Protein AF-0000000080283838 (afdb_homodimer)

Solvent-accessible surface area (backbone atoms only — not comparable to full-atom values): 36872 Å² total; per-residue (Å²): 126,84,56,38,32,30,31,38,27,29,72,63,73,19,48,37,49,53,49,15,35,64,72,37,61,73,55,23,38,71,63,26,30,36,38,89,63,48,71,62,46,47,50,51,18,56,73,72,69,33,51,69,29,64,48,79,87,67,54,71,96,59,53,34,36,34,34,38,37,50,17,56,85,75,75,35,58,25,45,60,53,48,27,56,41,13,52,72,38,28,24,35,45,30,43,58,73,57,45,39,69,52,48,52,51,35,52,50,23,10,58,74,22,69,38,32,58,44,70,44,58,49,52,62,48,23,66,47,34,38,50,43,42,47,22,36,44,45,43,52,76,75,40,69,62,46,33,33,46,37,40,32,20,55,91,48,45,55,38,46,48,48,42,49,16,60,49,50,76,32,49,66,55,61,49,68,44,66,55,56,80,76,89,50,73,90,58,24,55,74,66,63,56,44,36,31,46,33,29,39,30,27,27,23,28,43,41,34,30,30,42,59,35,27,89,90,46,67,84,44,77,51,71,53,61,38,30,40,33,38,32,32,67,28,20,31,44,29,36,72,26,61,68,24,56,29,36,38,28,52,40,67,60,59,56,61,48,98,86,66,38,71,42,74,65,65,90,88,32,69,76,31,66,45,47,48,44,39,74,58,75,87,78,72,50,49,26,44,38,44,38,59,72,42,45,51,10,49,8,42,38,50,51,49,53,53,49,50,49,25,58,75,36,65,85,46,35,61,58,49,44,52,50,48,38,49,36,27,47,51,36,50,54,44,48,63,44,67,50,78,58,44,78,47,84,76,75,83,64,58,82,59,63,65,71,70,34,56,58,83,125,125,81,56,38,33,31,31,38,27,29,71,64,73,19,47,39,51,53,49,15,35,64,72,37,60,73,56,23,37,73,64,25,31,36,38,90,64,47,71,62,46,48,51,50,17,55,75,72,70,32,52,70,29,65,46,78,86,67,54,71,96,59,53,35,36,35,34,37,41,50,16,55,84,72,76,36,59,25,48,59,52,47,26,55,41,14,52,72,36,27,23,35,44,30,43,58,73,56,45,40,69,53,48,52,52,36,51,52,23,11,60,74,22,69,37,32,57,43,70,44,58,49,52,60,46,24,66,46,32,38,51,42,44,48,22,36,43,44,43,53,77,74,37,68,61,46,35,34,45,36,39,31,20,57,91,48,44,54,36,45,47,46,42,47,15,60,47,50,76,32,48,65,54,61,49,68,44,66,54,57,80,76,88,50,72,92,59,26,54,72,64,61,56,45,36,30,45,34,28,38,29,26,26,23,28,44,40,33,29,30,42,59,32,27,89,90,46,65,83,46,75,51,72,53,60,37,32,42,33,37,32,32,66,28,19,31,43,28,35,72,25,62,68,23,56,28,37,36,30,51,41,66,58,60,55,59,49,96,86,67,39,72,42,72,64,67,91,88,32,68,78,30,67,44,46,48,44,41,72,56,76,88,77,71,52,49,25,45,39,44,37,59,69,42,47,51,9,49,8,45,38,50,51,51,53,53,48,50,48,25,59,74,36,64,85,46,35,60,59,48,44,52,49,48,38,49,36,26,46,52,37,52,54,45,46,65,45,69,50,79,58,43,79,48,83,76,75,84,63,56,82,60,63,66,72,70,32,57,58,86,124

Sequence (722 aa):
MTRRKVVVAGTAFGRIYLDAVRSDPESFELAGVLAGGSAYSADCARRYGVPLYTKPDEVPEIDIVCVVVRSGALGGSGSELAQTFLRRGIPVLQEHPVHAEEIAACLRAARAGGTAYSVNTLYPRLRPVRRFLAAAKALRERQEIAFIDTACNSQVAYPLLDVLGRIAGGLRPWAFGAVQAFPFADLATPQPFRQLHAVVGGIPVTLRVQNQVDPDDADNHSFLLHRISLGAEGGVLTLADTHGPVLWNPRLHAGRDETGRLVMAGPGTERLGVTTTVPLGDEEPGTYHDVFADLWPDAVAESLRELCRDIDEPARRAASGQWALGVSTAWRDLTAAIGLPELIHPGVPAEIPWSALSTKEMTRRKVVVAGTAFGRIYLDAVRSDPESFELAGVLAGGSAYSADCARRYGVPLYTKPDEVPEIDIVCVVVRSGALGGSGSELAQTFLRRGIPVLQEHPVHAEEIAACLRAARAGGTAYSVNTLYPRLRPVRRFLAAAKALRERQEIAFIDTACNSQVAYPLLDVLGRIAGGLRPWAFGAVQAFPFADLATPQPFRQLHAVVGGIPVTLRVQNQVDPDDADNHSFLLHRISLGAEGGVLTLADTHGPVLWNPRLHAGRDETGRLVMAGPGTERLGVTTTVPLGDEEPGTYHDVFADLWPDAVAESLRELCRDIDEPARRAASGQWALGVSTAWRDLTAAIGLPELIHPGVPAEIPWSALSTKE

Structure (mmCIF, N/CA/C/O backbone):
data_AF-0000000080283838-model_v1
#
loop_
_entity.id
_entity.type
_entity.pdbx_description
1 polymer 'Thiazolinyl imide reductase'
#
loop_
_atom_site.group_PDB
_atom_site.id
_atom_site.type_symbol
_atom_site.label_atom_id
_atom_site.label_alt_id
_atom_site.label_comp_id
_atom_site.label_asym_id
_atom_site.label_entity_id
_atom_site.label_seq_id
_atom_site.pdbx_PDB_ins_code
_atom_site.Cartn_x
_atom_site.Cartn_y
_atom_site.Cartn_z
_atom_site.occupancy
_atom_site.B_iso_or_equiv
_atom_site.auth_seq_id
_atom_site.auth_comp_id
_atom_site.auth_asym_id
_atom_site.auth_atom_id
_atom_site.pdbx_PDB_model_num
ATOM 1 N N . MET A 1 1 ? -16.203 39.906 -0.749 1 52.28 1 MET A N 1
ATOM 2 C CA . MET A 1 1 ? -15.703 39.438 0.542 1 52.28 1 MET A CA 1
ATOM 3 C C . MET A 1 1 ? -14.367 40.094 0.866 1 52.28 1 MET A C 1
ATOM 5 O O . MET A 1 1 ? -13.516 40.25 -0.011 1 52.28 1 MET A O 1
ATOM 9 N N . THR A 1 2 ? -14.18 41 1.937 1 77.44 2 THR A N 1
ATOM 10 C CA . THR A 1 2 ? -13.016 41.812 2.246 1 77.44 2 THR A CA 1
ATOM 11 C C . THR A 1 2 ? -11.773 40.969 2.461 1 77.44 2 THR A C 1
ATOM 13 O O . THR A 1 2 ? -11.875 39.844 2.979 1 77.44 2 THR A O 1
ATOM 16 N N . ARG A 1 3 ? -10.703 41.281 1.896 1 90.44 3 ARG A N 1
ATOM 17 C CA . ARG A 1 3 ? -9.391 40.656 2.008 1 90.44 3 ARG A CA 1
ATOM 18 C C . ARG A 1 3 ? -8.914 40.656 3.457 1 90.44 3 ARG A C 1
ATOM 20 O O . ARG A 1 3 ? -8.867 41.688 4.113 1 90.44 3 ARG A O 1
ATOM 27 N N . ARG A 1 4 ? -8.703 39.531 4.02 1 97.5 4 ARG A N 1
ATOM 28 C CA . ARG A 1 4 ? -8.312 39.406 5.418 1 97.5 4 ARG A CA 1
ATOM 29 C C . ARG A 1 4 ? -6.809 39.594 5.586 1 97.5 4 ARG A C 1
ATOM 31 O O . ARG A 1 4 ? -6.016 38.969 4.863 1 97.5 4 ARG A O 1
ATOM 38 N N . LYS A 1 5 ? -6.434 40.469 6.508 1 98.19 5 LYS A N 1
ATOM 39 C CA . LYS A 1 5 ? -5.027 40.688 6.824 1 98.19 5 LYS A CA 1
ATOM 40 C C . LYS A 1 5 ? -4.465 39.562 7.688 1 98.19 5 LYS A C 1
ATOM 42 O O . LYS A 1 5 ? -5.016 39.25 8.75 1 98.19 5 LYS A O 1
ATOM 47 N N . VAL A 1 6 ? -3.359 38.969 7.223 1 98.75 6 VAL A N 1
ATOM 48 C CA . VAL A 1 6 ? -2.801 37.812 7.887 1 98.75 6 VAL A CA 1
ATOM 49 C C . VAL A 1 6 ? -1.354 38.094 8.297 1 98.75 6 VAL A C 1
ATOM 51 O O . VAL A 1 6 ? -0.568 38.594 7.5 1 98.75 6 VAL A O 1
ATOM 54 N N . VAL A 1 7 ? -1.008 37.781 9.492 1 98.75 7 VAL A N 1
ATOM 55 C CA . VAL A 1 7 ? 0.375 37.75 9.953 1 98.75 7 VAL A CA 1
ATOM 56 C C . VAL A 1 7 ? 0.803 36.312 10.18 1 98.75 7 VAL A C 1
ATOM 58 O O . VAL A 1 7 ? 0.036 35.5 10.719 1 98.75 7 VAL A O 1
ATOM 61 N N . VAL A 1 8 ? 1.944 35.938 9.734 1 98.75 8 VAL A N 1
ATOM 62 C CA . VAL A 1 8 ? 2.48 34.594 9.914 1 98.75 8 VAL A CA 1
ATOM 63 C C . VAL A 1 8 ? 3.623 34.625 10.922 1 98.75 8 VAL A C 1
ATOM 65 O O . VAL A 1 8 ? 4.609 35.344 10.734 1 98.75 8 VAL A O 1
ATOM 68 N N . ALA A 1 9 ? 3.4 33.875 12 1 98.31 9 ALA A N 1
ATOM 69 C CA . ALA A 1 9 ? 4.449 33.75 13.008 1 98.31 9 ALA A CA 1
ATOM 70 C C . ALA A 1 9 ? 5.312 32.531 12.75 1 98.31 9 ALA A C 1
ATOM 72 O O . ALA A 1 9 ? 4.832 31.391 12.836 1 98.31 9 ALA 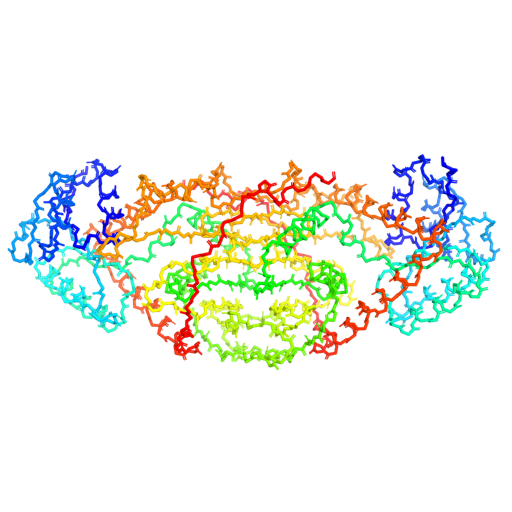A O 1
ATOM 73 N N . GLY A 1 10 ? 6.543 32.719 12.547 1 95.88 10 GLY A N 1
ATOM 74 C CA . GLY A 1 10 ? 7.473 31.641 12.227 1 95.88 10 GLY A CA 1
ATOM 75 C C . GLY A 1 10 ? 7.945 31.672 10.789 1 95.88 10 GLY A C 1
ATOM 76 O O . GLY A 1 10 ? 7.176 31.984 9.883 1 95.88 10 GLY A O 1
ATOM 77 N N . THR A 1 11 ? 9.297 31.328 10.539 1 93.94 11 THR A N 1
ATOM 78 C CA . THR A 1 11 ? 9.852 31.469 9.203 1 93.94 11 THR A CA 1
ATOM 79 C C . THR A 1 11 ? 10.469 30.156 8.727 1 93.94 11 THR A C 1
ATOM 81 O O . THR A 1 11 ? 11.125 30.109 7.688 1 93.94 11 THR A O 1
ATOM 84 N N . ALA A 1 12 ? 10.352 29.062 9.547 1 92.38 12 ALA A N 1
ATOM 85 C CA . ALA A 1 12 ? 10.758 27.75 9.023 1 92.38 12 ALA A CA 1
ATOM 86 C C . ALA A 1 12 ? 9.672 27.156 8.133 1 92.38 12 ALA A C 1
ATOM 88 O O . ALA A 1 12 ? 9.602 27.469 6.941 1 92.38 12 ALA A O 1
ATOM 89 N N . PHE A 1 13 ? 8.766 26.406 8.766 1 93.44 13 PHE A N 1
ATOM 90 C CA . PHE A 1 13 ? 7.613 25.938 8.008 1 93.44 13 PHE A CA 1
ATOM 91 C C . PHE A 1 13 ? 6.672 27.094 7.672 1 93.44 13 PHE A C 1
ATOM 93 O O . PHE A 1 13 ? 5.828 26.969 6.781 1 93.44 13 PHE A O 1
ATOM 100 N N . GLY A 1 14 ? 6.82 28.203 8.344 1 96.88 14 GLY A N 1
ATOM 101 C CA . GLY A 1 14 ? 6.027 29.406 8.109 1 96.88 14 GLY A CA 1
ATOM 102 C C . GLY A 1 14 ? 6.117 29.906 6.684 1 96.88 14 GLY A C 1
ATOM 103 O O . GLY A 1 14 ? 5.203 30.578 6.199 1 96.88 14 GLY A O 1
ATOM 104 N N . ARG A 1 15 ? 7.176 29.594 5.992 1 96.06 15 ARG A N 1
ATOM 105 C CA . ARG A 1 15 ? 7.344 30.031 4.609 1 96.06 15 ARG A CA 1
ATOM 106 C C . ARG A 1 15 ? 6.25 29.438 3.717 1 96.06 15 ARG A C 1
ATOM 108 O O . ARG A 1 15 ? 5.828 30.078 2.746 1 96.06 15 ARG A O 1
ATOM 115 N N . ILE A 1 16 ? 5.801 28.219 4.055 1 97.75 16 ILE A N 1
ATOM 116 C CA . ILE A 1 16 ? 4.691 27.609 3.322 1 97.75 16 ILE A CA 1
ATOM 117 C C . ILE A 1 16 ? 3.422 28.422 3.533 1 97.75 16 ILE A C 1
ATOM 119 O O . ILE A 1 16 ? 2.637 28.625 2.602 1 97.75 16 ILE A O 1
ATOM 123 N N . TYR A 1 17 ? 3.268 28.938 4.715 1 98.62 17 TYR A N 1
ATOM 124 C CA . TYR A 1 17 ? 2.117 29.766 5.039 1 98.62 17 TYR A CA 1
ATOM 125 C C . TYR A 1 17 ? 2.213 31.125 4.348 1 98.62 17 TYR A C 1
ATOM 127 O O . TYR A 1 17 ? 1.21 31.656 3.865 1 98.62 17 TYR A O 1
ATOM 135 N N . LEU A 1 18 ? 3.408 31.703 4.352 1 98.25 18 LEU A N 1
ATOM 136 C CA . LEU A 1 18 ? 3.609 32.938 3.637 1 98.25 18 LEU A CA 1
ATOM 137 C C . LEU A 1 18 ? 3.232 32.812 2.166 1 98.25 18 LEU A C 1
ATOM 139 O O . LEU A 1 18 ? 2.51 33.625 1.618 1 98.25 18 LEU A O 1
ATOM 143 N N . ASP A 1 19 ? 3.674 31.703 1.568 1 98 19 ASP A N 1
ATOM 144 C CA . ASP A 1 19 ? 3.359 31.422 0.171 1 98 19 ASP A CA 1
ATOM 145 C C . ASP A 1 19 ? 1.86 31.219 -0.024 1 98 19 ASP A C 1
ATOM 147 O O . ASP A 1 19 ? 1.297 31.625 -1.041 1 98 19 ASP A O 1
ATOM 151 N N . ALA A 1 20 ? 1.239 30.562 0.943 1 98.56 20 ALA A N 1
ATOM 152 C CA . ALA A 1 20 ? -0.2 30.312 0.881 1 98.56 20 ALA A CA 1
ATOM 153 C C . ALA A 1 20 ? -0.977 31.625 0.834 1 98.56 20 ALA A C 1
ATOM 155 O O . ALA A 1 20 ? -1.858 31.812 -0.01 1 98.56 20 ALA A O 1
ATOM 156 N N . VAL A 1 21 ? -0.665 32.594 1.688 1 98.25 21 VAL A N 1
ATOM 157 C CA . VAL A 1 21 ? -1.35 33.875 1.758 1 98.25 21 VAL A CA 1
ATOM 158 C C . VAL A 1 21 ? -1.134 34.625 0.458 1 98.25 21 VAL A C 1
ATOM 160 O O . VAL A 1 21 ? -2.08 35.188 -0.104 1 98.25 21 VAL A O 1
ATOM 163 N N . ARG A 1 22 ? 0.041 34.562 -0.041 1 96.75 22 ARG A N 1
ATOM 164 C CA . ARG A 1 22 ? 0.387 35.312 -1.249 1 96.75 22 ARG A CA 1
ATOM 165 C C . ARG A 1 22 ? -0.291 34.719 -2.475 1 96.75 22 ARG A C 1
ATOM 167 O O . ARG A 1 22 ? -0.602 35.406 -3.432 1 96.75 22 ARG A O 1
ATOM 174 N N . SER A 1 23 ? -0.53 33.469 -2.426 1 95.19 23 SER A N 1
ATOM 175 C CA . SER A 1 23 ? -1.069 32.75 -3.588 1 95.19 23 SER A CA 1
ATOM 176 C C . SER A 1 23 ? -2.553 33.062 -3.773 1 95.19 23 SER A C 1
ATOM 178 O O . SER A 1 23 ? -3.121 32.781 -4.828 1 95.19 23 SER A O 1
ATOM 180 N N . ASP A 1 24 ? -3.186 33.656 -2.816 1 94.69 24 ASP A N 1
ATOM 181 C CA . ASP A 1 24 ? -4.605 33.969 -2.889 1 94.69 24 ASP A CA 1
ATOM 182 C C . ASP A 1 24 ? -4.855 35.438 -2.51 1 94.69 24 ASP A C 1
ATOM 184 O O . ASP A 1 24 ? -5.539 35.719 -1.522 1 94.69 24 ASP A O 1
ATOM 188 N N . PRO A 1 25 ? -4.457 36.375 -3.314 1 93.75 25 PRO A N 1
ATOM 189 C CA . PRO A 1 25 ? -4.52 37.781 -2.961 1 93.75 25 PRO A CA 1
ATOM 190 C C . PRO A 1 25 ? -5.949 38.312 -2.906 1 93.75 25 PRO A C 1
ATOM 192 O O . PRO A 1 25 ? -6.191 39.406 -2.357 1 93.75 25 PRO A O 1
ATOM 195 N N . GLU A 1 26 ? -6.82 37.562 -3.539 1 94.56 26 GLU A N 1
ATOM 196 C CA . GLU A 1 26 ? -8.211 38 -3.5 1 94.56 26 GLU A CA 1
ATOM 197 C C . GLU A 1 26 ? -8.828 37.781 -2.121 1 94.56 26 GLU A C 1
ATOM 199 O O . GLU A 1 26 ? -9.719 38.5 -1.701 1 94.56 26 GLU A O 1
ATOM 204 N N . SER A 1 27 ? -8.234 36.812 -1.378 1 96.06 27 SER A N 1
ATOM 205 C CA . SER A 1 27 ? -8.836 36.438 -0.103 1 96.06 27 SER A CA 1
ATOM 206 C C . SER A 1 27 ? -8 36.938 1.071 1 96.06 27 SER A C 1
ATOM 208 O O . SER A 1 27 ? -8.539 37.188 2.154 1 96.06 27 SER A O 1
ATOM 210 N N . PHE A 1 28 ? -6.676 37.062 0.779 1 98 28 PHE A N 1
ATOM 211 C CA . PHE A 1 28 ? -5.793 37.344 1.908 1 98 28 PHE A CA 1
ATOM 212 C C . PHE A 1 28 ? -4.773 38.406 1.552 1 98 28 PHE A C 1
ATOM 214 O O . PHE A 1 28 ? -4.355 38.531 0.397 1 98 28 PHE A O 1
ATOM 221 N N . GLU A 1 29 ? -4.414 39.219 2.533 1 97.5 29 GLU A N 1
ATOM 222 C CA . GLU A 1 29 ? -3.312 40.156 2.475 1 97.5 29 GLU A CA 1
ATOM 223 C C . GLU A 1 29 ? -2.25 39.844 3.525 1 97.5 29 GLU A C 1
ATOM 225 O O . GLU A 1 29 ? -2.559 39.75 4.715 1 97.5 29 GLU A O 1
ATOM 230 N N . LEU A 1 30 ? -1.034 39.625 3.062 1 98 30 LEU A N 1
ATOM 231 C CA . LEU A 1 30 ? 0.053 39.406 4.008 1 98 30 LEU A CA 1
ATOM 232 C C . LEU A 1 30 ? 0.443 40.688 4.711 1 98 30 LEU A C 1
ATOM 234 O O . LEU A 1 30 ? 0.976 41.625 4.078 1 98 30 LEU A O 1
ATOM 238 N N . ALA A 1 31 ? 0.238 40.719 6.016 1 98 31 ALA A N 1
ATOM 239 C CA . ALA A 1 31 ? 0.398 41.969 6.762 1 98 31 ALA A CA 1
ATOM 240 C C . ALA A 1 31 ? 1.727 42 7.512 1 98 31 ALA A C 1
ATOM 242 O O . ALA A 1 31 ? 2.141 43.031 8.016 1 98 31 ALA A O 1
ATOM 243 N N . GLY A 1 32 ? 2.373 40.875 7.578 1 98.38 32 GLY A N 1
ATOM 244 C CA . GLY A 1 32 ? 3.67 40.875 8.234 1 98.38 32 GLY A CA 1
ATOM 245 C C . GLY A 1 32 ? 4.133 39.5 8.633 1 98.38 32 GLY A C 1
ATOM 246 O O . GLY A 1 32 ? 3.422 38.5 8.414 1 98.38 32 GLY A O 1
ATOM 247 N N . VAL A 1 33 ? 5.359 39.438 9.109 1 98.44 33 VAL A N 1
ATOM 248 C CA . VAL A 1 33 ? 5.984 38.25 9.688 1 98.44 33 VAL A CA 1
ATOM 249 C C . VAL A 1 33 ? 6.312 38.5 11.156 1 98.44 33 VAL A C 1
ATOM 251 O O . VAL A 1 33 ? 6.797 39.562 11.516 1 98.44 33 VAL A O 1
ATOM 254 N N . LEU A 1 34 ? 5.879 37.625 11.977 1 98.38 34 LEU A N 1
ATOM 255 C CA . LEU A 1 34 ? 6.277 37.656 13.375 1 98.38 34 LEU A CA 1
ATOM 256 C C . LEU A 1 34 ? 7.328 36.594 13.664 1 98.38 34 LEU A C 1
ATOM 258 O O . LEU A 1 34 ? 7.066 35.375 13.508 1 98.38 34 LEU A O 1
ATOM 262 N N . ALA A 1 35 ? 8.531 36.969 14.062 1 96.06 35 ALA A N 1
ATOM 263 C CA . ALA A 1 35 ? 9.641 36.062 14.344 1 96.06 35 ALA A CA 1
ATOM 264 C C . ALA A 1 35 ? 10.633 36.719 15.32 1 96.06 35 ALA A C 1
ATOM 266 O O . ALA A 1 35 ? 10.461 37.875 15.719 1 96.06 35 ALA A O 1
ATOM 267 N N . GLY A 1 36 ? 11.609 36 15.766 1 91.25 36 GLY A N 1
ATOM 268 C CA . GLY A 1 36 ? 12.523 36.375 16.828 1 91.25 36 GLY A CA 1
ATOM 269 C C . GLY A 1 36 ? 13.492 37.469 16.391 1 91.25 36 GLY A C 1
ATOM 270 O O . GLY A 1 36 ? 14.266 37.969 17.203 1 91.25 36 GLY A O 1
ATOM 271 N N . GLY A 1 37 ? 13.617 37.812 15.086 1 89.25 37 GLY A N 1
ATOM 272 C CA . GLY A 1 37 ? 14.43 38.906 14.641 1 89.25 37 GLY A CA 1
ATOM 273 C C . GLY A 1 37 ? 15.781 38.5 14.086 1 89.25 37 GLY A C 1
ATOM 274 O O . GLY A 1 37 ? 16.688 39.312 13.938 1 89.25 37 GLY A O 1
ATOM 275 N N . SER A 1 38 ? 15.992 37.281 13.82 1 92 38 SER A N 1
ATOM 276 C CA . SER A 1 38 ? 17.234 36.812 13.203 1 92 38 SER A CA 1
ATOM 277 C C . SER A 1 38 ? 17.438 37.438 11.836 1 92 38 SER A C 1
ATOM 279 O O . SER A 1 38 ? 16.516 38.031 11.258 1 92 38 SER A O 1
ATOM 281 N N . ALA A 1 39 ? 18.688 37.406 11.398 1 94 39 ALA A N 1
ATOM 282 C CA . ALA A 1 39 ? 18.969 37.906 10.055 1 94 39 ALA A CA 1
ATOM 283 C C . ALA A 1 39 ? 18.125 37.188 9.016 1 94 39 ALA A C 1
ATOM 285 O O . ALA A 1 39 ? 17.672 37.781 8.039 1 94 39 ALA A O 1
ATOM 286 N N . TYR A 1 40 ? 17.906 36 9.281 1 92.25 40 TYR A N 1
ATOM 287 C CA . TYR A 1 40 ? 17.094 35.219 8.367 1 92.25 40 TYR A CA 1
ATOM 288 C C . TYR A 1 40 ? 15.664 35.719 8.32 1 92.25 40 TYR A C 1
ATOM 290 O O . TYR A 1 40 ? 15.094 35.906 7.238 1 92.25 40 TYR A O 1
ATOM 298 N N . SER A 1 41 ? 15.094 35.906 9.469 1 94.5 41 SER A N 1
ATOM 299 C CA . SER A 1 41 ? 13.711 36.375 9.523 1 94.5 41 SER A CA 1
ATOM 300 C C . SER A 1 41 ? 13.562 37.75 8.883 1 94.5 41 SER A C 1
ATOM 302 O O . SER A 1 41 ? 12.555 38.031 8.227 1 94.5 41 SER A O 1
ATOM 304 N N . ALA A 1 42 ? 14.586 38.562 9.125 1 96.31 42 ALA A N 1
ATOM 305 C CA . ALA A 1 42 ? 14.578 39.875 8.508 1 96.31 42 ALA A CA 1
ATOM 306 C C . ALA A 1 42 ? 14.625 39.781 6.984 1 96.31 42 ALA A C 1
ATOM 308 O O . ALA A 1 42 ? 13.891 40.469 6.281 1 96.31 42 ALA A O 1
ATOM 309 N N . ASP A 1 43 ? 15.508 38.938 6.535 1 95.44 43 ASP A N 1
ATOM 310 C CA . ASP A 1 43 ? 15.625 38.719 5.098 1 95.44 43 ASP A CA 1
ATOM 311 C C . ASP A 1 43 ? 14.336 38.125 4.523 1 95.44 43 ASP A C 1
ATOM 313 O O . ASP A 1 43 ? 13.906 38.5 3.432 1 95.44 43 ASP A O 1
ATOM 317 N N . CYS A 1 44 ? 13.75 37.219 5.266 1 94.69 44 CYS A N 1
ATOM 318 C CA . CYS A 1 44 ? 12.484 36.625 4.852 1 94.69 44 CYS A CA 1
ATOM 319 C C . CYS A 1 44 ? 11.398 37.688 4.711 1 94.69 44 CYS A C 1
ATOM 321 O O . CYS A 1 44 ? 10.734 37.75 3.672 1 94.69 44 CYS A O 1
ATOM 323 N N . ALA A 1 45 ? 11.227 38.531 5.664 1 97.56 45 ALA A N 1
ATOM 324 C CA . ALA A 1 45 ? 10.219 39.562 5.633 1 97.56 45 ALA A CA 1
ATOM 325 C C . ALA A 1 45 ? 10.461 40.531 4.465 1 97.56 45 ALA A C 1
ATOM 327 O O . ALA A 1 45 ? 9.516 40.938 3.789 1 97.56 45 ALA A O 1
ATOM 328 N N . ARG A 1 46 ? 11.727 40.844 4.254 1 97.31 46 ARG A N 1
ATOM 329 C CA . ARG A 1 46 ? 12.094 41.719 3.148 1 97.31 46 ARG A CA 1
ATOM 330 C C . ARG A 1 46 ? 11.711 41.094 1.808 1 97.31 46 ARG A C 1
ATOM 332 O O . ARG A 1 46 ? 11.172 41.781 0.932 1 97.31 46 ARG A O 1
ATOM 339 N N . ARG A 1 47 ? 11.977 39.875 1.653 1 95.44 47 ARG A N 1
ATOM 340 C CA . ARG A 1 47 ? 11.68 39.156 0.415 1 95.44 47 ARG A CA 1
ATOM 341 C C . ARG A 1 47 ? 10.18 39.156 0.127 1 95.44 47 ARG A C 1
ATOM 343 O O . ARG A 1 47 ? 9.766 39.219 -1.032 1 95.44 47 ARG A O 1
ATOM 350 N N . TYR A 1 48 ? 9.406 39.094 1.162 1 96.69 48 TYR A N 1
ATOM 351 C CA . TYR A 1 48 ? 7.957 39.062 0.978 1 96.69 48 TYR A CA 1
ATOM 352 C C . TYR A 1 48 ? 7.387 40.469 0.952 1 96.69 48 TYR A C 1
ATOM 354 O O . TYR A 1 48 ? 6.195 40.656 0.697 1 96.69 48 TYR A O 1
ATOM 362 N N . GLY A 1 49 ? 8.227 41.469 1.271 1 97.19 49 GLY A N 1
ATOM 363 C CA . GLY A 1 49 ? 7.828 42.875 1.196 1 97.19 49 GLY A CA 1
ATOM 364 C C . GLY A 1 49 ? 6.902 43.281 2.322 1 97.19 49 GLY A C 1
ATOM 365 O O . GLY A 1 49 ? 5.977 44.062 2.113 1 97.19 49 GLY A O 1
ATOM 366 N N . VAL A 1 50 ? 7.078 42.719 3.484 1 98 50 VAL A N 1
ATOM 367 C CA . VAL A 1 50 ? 6.191 43.031 4.602 1 98 50 VAL A CA 1
ATOM 368 C C . VAL A 1 50 ? 7.016 43.344 5.848 1 98 50 VAL A C 1
ATOM 370 O O . VAL A 1 50 ? 8.203 43.031 5.91 1 98 50 VAL A O 1
ATOM 373 N N . PRO A 1 51 ? 6.406 44 6.891 1 98.12 51 PRO A N 1
ATOM 374 C CA . PRO A 1 51 ? 7.137 44.281 8.125 1 98.12 51 PRO A CA 1
ATOM 375 C C . PRO A 1 51 ? 7.473 43.031 8.914 1 98.12 51 PRO A C 1
ATOM 377 O O . PRO A 1 51 ? 6.734 42.031 8.852 1 98.12 51 PRO A O 1
ATOM 380 N N . LEU A 1 52 ? 8.633 43.062 9.578 1 98.44 52 LEU A N 1
ATOM 381 C CA . LEU A 1 52 ? 8.992 42.062 10.578 1 98.44 52 LEU A CA 1
ATOM 382 C C . LEU A 1 52 ? 8.641 42.562 11.984 1 98.44 52 LEU A C 1
ATOM 384 O O . LEU A 1 52 ? 9.086 43.625 12.406 1 98.44 52 LEU A O 1
ATOM 388 N N . TYR A 1 53 ? 7.766 41.844 12.648 1 98.44 53 TYR A N 1
ATOM 389 C CA . TYR A 1 53 ? 7.5 42.062 14.07 1 98.44 53 TYR A CA 1
ATOM 390 C C . TYR A 1 53 ? 8.305 41.094 14.922 1 98.44 53 TYR A C 1
ATOM 392 O O . TYR A 1 53 ? 8.477 39.938 14.555 1 98.44 53 TYR A O 1
ATOM 400 N N . THR A 1 54 ? 8.75 41.469 16.125 1 97.5 54 THR A N 1
ATOM 401 C CA . THR A 1 54 ? 9.578 40.594 16.938 1 97.5 54 THR A CA 1
ATOM 402 C C . THR A 1 54 ? 8.875 40.281 18.266 1 97.5 54 THR A C 1
ATOM 404 O O . THR A 1 54 ? 9.305 39.406 19 1 97.5 54 THR A O 1
ATOM 407 N N . LYS A 1 55 ? 7.805 41.031 18.516 1 97.06 55 LYS A N 1
ATOM 408 C CA . LYS A 1 55 ? 6.961 40.781 19.688 1 97.06 55 LYS A CA 1
ATOM 409 C C . LYS A 1 55 ? 5.48 40.844 19.312 1 97.06 55 LYS A C 1
ATOM 411 O O . LYS A 1 55 ? 5.094 41.625 18.422 1 97.06 55 LYS A O 1
ATOM 416 N N . PRO A 1 56 ? 4.699 40.062 20.047 1 96.69 56 PRO A N 1
ATOM 417 C CA . PRO A 1 56 ? 3.27 40.062 19.734 1 96.69 56 PRO A CA 1
ATOM 418 C C . PRO A 1 56 ? 2.627 41.438 19.844 1 96.69 56 PRO A C 1
ATOM 420 O O . PRO A 1 56 ? 1.714 41.75 19.078 1 96.69 56 PRO A O 1
ATOM 423 N N . ASP A 1 57 ? 3.078 42.25 20.719 1 95.88 57 ASP A N 1
ATOM 424 C CA . ASP A 1 57 ? 2.467 43.531 20.953 1 95.88 57 ASP A CA 1
ATOM 425 C C . ASP A 1 57 ? 2.729 44.5 19.797 1 95.88 57 ASP A C 1
ATOM 427 O O . ASP A 1 57 ? 2.055 45.531 19.672 1 95.88 57 ASP A O 1
ATOM 431 N N . GLU A 1 58 ? 3.756 44.188 18.984 1 97 58 GLU A N 1
ATOM 432 C CA . GLU A 1 58 ? 4.086 45.031 17.828 1 97 58 GLU A CA 1
ATOM 433 C C . GLU A 1 58 ? 3.109 44.781 16.672 1 97 58 GLU A C 1
ATOM 435 O O . GLU A 1 58 ? 3.043 45.562 15.734 1 97 58 GLU A O 1
ATOM 440 N N . VAL A 1 59 ? 2.42 43.656 16.688 1 97.56 59 VAL A N 1
ATOM 441 C CA . VAL A 1 59 ? 1.512 43.281 15.609 1 97.56 59 VAL A CA 1
ATOM 442 C C . VAL A 1 59 ? 0.288 44.188 15.625 1 97.56 59 VAL A C 1
ATOM 444 O O . VAL A 1 59 ? -0.41 44.281 16.641 1 97.56 59 VAL A O 1
ATOM 447 N N . PRO A 1 60 ? 0.06 44.938 14.578 1 93.88 60 PRO A N 1
ATOM 448 C CA . PRO A 1 60 ? -1.102 45.844 14.531 1 93.88 60 PRO A CA 1
ATOM 449 C C . PRO A 1 60 ? -2.426 45.062 14.5 1 93.88 60 PRO A C 1
ATOM 451 O O . PRO A 1 60 ? -2.457 43.875 14.766 1 93.88 60 PRO A O 1
ATOM 454 N N . GLU A 1 61 ? -3.5 45.875 14.305 1 92.88 61 GLU A N 1
ATOM 455 C CA . GLU A 1 61 ? -4.793 45.219 14.125 1 92.88 61 GLU A CA 1
ATOM 456 C C . GLU A 1 61 ? -4.812 44.375 12.859 1 92.88 61 GLU A C 1
ATOM 458 O O . GLU A 1 61 ? -4.52 44.844 11.766 1 92.88 61 GLU A O 1
ATOM 463 N N . ILE A 1 62 ? -5.066 43.094 13 1 96.81 62 ILE A N 1
ATOM 464 C CA . ILE A 1 62 ? -5.078 42.156 11.891 1 96.81 62 ILE A CA 1
ATOM 465 C C . ILE A 1 62 ? -6.277 41.219 12.023 1 96.81 62 ILE A C 1
ATOM 467 O O . ILE A 1 62 ? -6.973 41.219 13.039 1 96.81 62 ILE A O 1
ATOM 471 N N . ASP A 1 63 ? -6.523 40.469 10.969 1 98.06 63 ASP A N 1
ATOM 472 C CA . ASP A 1 63 ? -7.711 39.625 10.945 1 98.06 63 ASP A CA 1
ATOM 473 C C . ASP A 1 63 ? -7.375 38.188 11.383 1 98.06 63 ASP A C 1
ATOM 475 O O . ASP A 1 63 ? -8.227 37.5 11.938 1 98.06 63 ASP A O 1
ATOM 479 N N . ILE A 1 64 ? -6.188 37.719 11.055 1 98.75 64 ILE A N 1
ATOM 480 C CA . ILE A 1 64 ? -5.793 36.344 11.336 1 98.75 64 ILE A CA 1
ATOM 481 C C . ILE A 1 64 ? -4.301 36.281 11.664 1 98.75 64 ILE A C 1
ATOM 483 O O . ILE A 1 64 ? -3.498 36.969 11.031 1 98.75 64 ILE A O 1
ATOM 487 N N . VAL A 1 65 ? -3.932 35.5 12.617 1 98.81 65 VAL A N 1
ATOM 488 C CA . VAL A 1 65 ? -2.529 35.156 12.836 1 98.81 65 VAL A CA 1
ATOM 489 C C . VAL A 1 65 ? -2.32 33.656 12.648 1 98.81 65 VAL A C 1
ATOM 491 O O . VAL A 1 65 ? -3.051 32.844 13.219 1 98.81 65 VAL A O 1
ATOM 494 N N . CYS A 1 66 ? -1.396 33.281 11.789 1 98.81 66 CYS A N 1
ATOM 495 C CA . CYS A 1 66 ? -0.923 31.922 11.695 1 98.81 66 CYS A CA 1
ATOM 496 C C . CYS A 1 66 ? 0.276 31.688 12.617 1 98.81 66 CYS A C 1
ATOM 498 O O . CYS A 1 66 ? 1.306 32.344 12.469 1 98.81 66 CYS A O 1
ATOM 500 N N . VAL A 1 67 ? 0.081 30.766 13.539 1 98.69 67 VAL A N 1
ATOM 501 C CA . VAL A 1 67 ? 1.17 30.453 14.453 1 98.69 67 VAL A CA 1
ATOM 502 C C . VAL A 1 67 ? 1.861 29.156 14.008 1 98.69 67 VAL A C 1
ATOM 504 O O . VAL A 1 67 ? 1.36 28.062 14.258 1 98.69 67 VAL A O 1
ATOM 507 N N . VAL A 1 68 ? 3.012 29.312 13.398 1 97.88 68 VAL A N 1
ATOM 508 C CA . VAL A 1 68 ? 3.783 28.203 12.836 1 97.88 68 VAL A CA 1
ATOM 509 C C . VAL A 1 68 ? 5.121 28.094 13.562 1 97.88 68 VAL A C 1
ATOM 511 O O . VAL A 1 68 ? 6.18 28.109 12.93 1 97.88 68 VAL A O 1
ATOM 514 N N . VAL A 1 69 ? 4.984 28.094 14.82 1 94.31 69 VAL A N 1
ATOM 515 C CA . VAL A 1 69 ? 6.066 27.906 15.773 1 94.31 69 VAL A CA 1
ATOM 516 C C . VAL A 1 69 ? 5.754 26.703 16.672 1 94.31 69 VAL A C 1
ATOM 518 O O . VAL A 1 69 ? 4.582 26.391 16.906 1 94.31 69 VAL A O 1
ATOM 521 N N . ARG A 1 70 ? 6.805 26.125 17.109 1 88.5 70 ARG A N 1
ATOM 522 C CA . ARG A 1 70 ? 6.648 24.906 17.922 1 88.5 70 ARG A CA 1
ATOM 523 C C . ARG A 1 70 ? 5.82 25.188 19.172 1 88.5 70 ARG A C 1
ATOM 525 O O . ARG A 1 70 ? 5.996 26.234 19.812 1 88.5 70 ARG A O 1
ATOM 532 N N . SER A 1 71 ? 5.004 24.266 19.328 1 87.31 71 SER A N 1
ATOM 533 C CA . SER A 1 71 ? 4.191 24.359 20.547 1 87.31 71 SER A CA 1
ATOM 534 C C . SER A 1 71 ? 4.992 23.984 21.781 1 87.31 71 SER A C 1
ATOM 536 O O . SER A 1 71 ? 6.156 23.594 21.672 1 87.31 71 SER A O 1
ATOM 538 N N . GLY A 1 72 ? 4.332 24.172 22.922 1 80.06 72 GLY A N 1
ATOM 539 C CA . GLY A 1 72 ? 4.969 23.781 24.172 1 80.06 72 GLY A CA 1
ATOM 540 C C . GLY A 1 72 ? 5.332 22.312 24.219 1 80.06 72 GLY A C 1
ATOM 541 O O . GLY A 1 72 ? 6.395 21.938 24.734 1 80.06 72 GLY A O 1
ATOM 542 N N . ALA A 1 73 ? 4.559 21.453 23.625 1 74.19 73 ALA A N 1
ATOM 543 C CA . ALA A 1 73 ? 4.77 20.016 23.562 1 74.19 73 ALA A CA 1
ATOM 544 C C . ALA A 1 73 ? 6.105 19.688 22.906 1 74.19 73 ALA A C 1
ATOM 546 O O . ALA A 1 73 ? 6.711 18.656 23.203 1 74.19 73 ALA A O 1
ATOM 547 N N . LEU A 1 74 ? 6.562 20.516 22.109 1 76.38 74 LEU A N 1
ATOM 548 C CA . LEU A 1 74 ? 7.789 20.297 21.359 1 76.38 74 LEU A CA 1
ATOM 549 C C . LEU A 1 74 ? 8.891 21.25 21.812 1 76.38 74 LEU A C 1
ATOM 551 O O . LEU A 1 74 ? 9.875 21.469 21.109 1 76.38 74 LEU A O 1
ATOM 555 N N . GLY A 1 75 ? 8.594 21.984 22.938 1 82.31 75 GLY A N 1
ATOM 556 C CA . GLY A 1 75 ? 9.625 22.828 23.516 1 82.31 75 GLY A CA 1
ATOM 557 C C . GLY A 1 75 ? 9.586 24.266 23 1 82.31 75 GLY A C 1
ATOM 558 O O . GLY A 1 75 ? 10.586 24.984 23.078 1 82.31 75 GLY A O 1
ATOM 559 N N . GLY A 1 76 ? 8.445 24.656 22.5 1 90.31 76 GLY A N 1
ATOM 560 C CA . GLY A 1 76 ? 8.344 26 21.969 1 90.31 76 GLY A CA 1
ATOM 561 C C . GLY A 1 76 ? 7.324 26.859 22.703 1 90.31 76 GLY A C 1
ATOM 562 O O . GLY A 1 76 ? 6.902 26.531 23.812 1 90.31 76 GLY A O 1
ATOM 563 N N . SER A 1 77 ? 7.082 28 22.125 1 92.5 77 SER A N 1
ATOM 564 C CA . SER A 1 77 ? 6.188 28.969 22.75 1 92.5 77 SER A CA 1
ATOM 565 C C . SER A 1 77 ? 4.953 29.219 21.891 1 92.5 77 SER A C 1
ATOM 567 O O . SER A 1 77 ? 4.27 30.219 22.047 1 92.5 77 SER A O 1
ATOM 569 N N . GLY A 1 78 ? 4.727 28.312 21 1 96.19 78 GLY A N 1
ATOM 570 C CA . GLY A 1 78 ? 3.682 28.531 20 1 96.19 78 GLY A CA 1
ATOM 571 C C . GLY A 1 78 ? 2.299 28.656 20.609 1 96.19 78 GLY A C 1
ATOM 572 O O . GLY A 1 78 ? 1.511 29.516 20.219 1 96.19 78 GLY A O 1
ATOM 573 N N . SER A 1 79 ? 1.998 27.844 21.578 1 97.25 79 SER A N 1
ATOM 574 C CA . SER A 1 79 ? 0.669 27.859 22.172 1 97.25 79 SER A CA 1
ATOM 575 C C . SER A 1 79 ? 0.453 29.109 23.016 1 97.25 79 SER A C 1
ATOM 577 O O . SER A 1 79 ? -0.646 29.672 23.047 1 97.25 79 SER A O 1
ATOM 579 N N . GLU A 1 80 ? 1.458 29.531 23.703 1 96.94 80 GLU A N 1
ATOM 580 C CA . GLU A 1 80 ? 1.361 30.781 24.453 1 96.94 80 GLU A CA 1
ATOM 581 C C . GLU A 1 80 ? 1.137 31.969 23.516 1 96.94 80 GLU A C 1
ATOM 583 O O . GLU A 1 80 ? 0.331 32.844 23.812 1 96.94 80 GLU A O 1
ATOM 588 N N . LEU A 1 81 ? 1.886 31.922 22.484 1 97.81 81 LEU A N 1
ATOM 589 C CA . LEU A 1 81 ? 1.737 32.969 21.469 1 97.81 81 LEU A CA 1
ATOM 590 C C . LEU A 1 81 ? 0.32 32.969 20.906 1 97.81 81 LEU A C 1
ATOM 592 O O . LEU A 1 81 ? -0.288 34.031 20.766 1 97.81 81 LEU A O 1
ATOM 596 N N . ALA A 1 82 ? -0.201 31.797 20.578 1 98.56 82 ALA A N 1
ATOM 597 C CA . ALA A 1 82 ? -1.568 31.672 20.094 1 98.56 82 ALA A CA 1
ATOM 598 C C . ALA A 1 82 ? -2.568 32.25 21.094 1 98.56 82 ALA A C 1
ATOM 600 O O . ALA A 1 82 ? -3.453 33.031 20.719 1 98.56 82 ALA A O 1
ATOM 601 N N . GLN A 1 83 ? -2.426 31.953 22.359 1 98.31 83 GLN A N 1
ATOM 602 C CA . GLN A 1 83 ? -3.338 32.406 23.406 1 98.31 83 GLN A CA 1
ATOM 603 C C . GLN A 1 83 ? -3.326 33.938 23.516 1 98.31 83 GLN A C 1
ATOM 605 O O . GLN A 1 83 ? -4.371 34.562 23.719 1 98.31 83 GLN A O 1
ATOM 610 N N . THR A 1 84 ? -2.15 34.469 23.391 1 97.94 84 THR A N 1
ATOM 611 C CA . THR A 1 84 ? -2.004 35.938 23.453 1 97.94 84 THR A CA 1
ATOM 612 C C . THR A 1 84 ? -2.883 36.625 22.422 1 97.94 84 THR A C 1
ATOM 614 O O . THR A 1 84 ? -3.617 37.562 22.734 1 97.94 84 THR A O 1
ATOM 617 N N . PHE A 1 85 ? -2.814 36.188 21.172 1 98.56 85 PHE A N 1
ATOM 618 C CA . PHE A 1 85 ? -3.594 36.781 20.094 1 98.56 85 PHE A CA 1
ATOM 619 C C . PHE A 1 85 ? -5.078 36.469 20.266 1 98.56 85 PHE A C 1
ATOM 621 O O . PHE A 1 85 ? -5.926 37.344 20.031 1 98.56 85 PHE A O 1
ATOM 628 N N . LEU A 1 86 ? -5.41 35.281 20.703 1 98.56 86 LEU A N 1
ATOM 629 C CA . LEU A 1 86 ? -6.801 34.906 20.922 1 98.56 86 LEU A CA 1
ATOM 630 C C . LEU A 1 86 ? -7.453 35.781 21.984 1 98.56 86 LEU A C 1
ATOM 632 O O . LEU A 1 86 ? -8.578 36.25 21.797 1 98.56 86 LEU A O 1
ATOM 636 N N . ARG A 1 87 ? -6.738 36.062 23.047 1 97.75 87 ARG A N 1
ATOM 637 C CA . ARG A 1 87 ? -7.262 36.906 24.109 1 97.75 87 ARG A CA 1
ATOM 638 C C . ARG A 1 87 ? -7.512 38.312 23.609 1 97.75 87 ARG A C 1
ATOM 640 O O . ARG A 1 87 ? -8.375 39.031 24.141 1 97.75 87 ARG A O 1
ATOM 647 N N . ARG A 1 88 ? -6.809 38.688 22.562 1 97.25 88 ARG A N 1
ATOM 648 C CA . ARG A 1 88 ? -6.977 40 21.953 1 97.25 88 ARG A CA 1
ATOM 649 C C . ARG A 1 88 ? -8.125 40 20.953 1 97.25 88 ARG A C 1
ATOM 651 O O . ARG A 1 88 ? -8.422 41 20.328 1 97.25 88 ARG A O 1
ATOM 658 N N . GLY A 1 89 ? -8.719 38.844 20.812 1 97.75 89 GLY A N 1
ATOM 659 C CA . GLY A 1 89 ? -9.844 38.719 19.891 1 97.75 89 GLY A CA 1
ATOM 660 C C . GLY A 1 89 ? -9.414 38.438 18.469 1 97.75 89 GLY A C 1
ATOM 661 O O . GLY A 1 89 ? -10.211 38.594 17.531 1 97.75 89 GLY A O 1
ATOM 662 N N . ILE A 1 90 ? -8.18 38.125 18.219 1 98.31 90 ILE A N 1
ATOM 663 C CA . ILE A 1 90 ? -7.664 37.875 16.875 1 98.31 90 ILE A CA 1
ATOM 664 C C . ILE A 1 90 ? -7.695 36.344 16.609 1 98.31 90 ILE A C 1
ATOM 666 O O . ILE A 1 90 ? -7.102 35.562 17.344 1 98.31 90 ILE A O 1
ATOM 670 N N . PRO A 1 91 ? -8.414 35.875 15.516 1 98.62 91 PRO A N 1
ATOM 671 C CA . PRO A 1 91 ? -8.43 34.469 15.164 1 98.62 91 PRO A CA 1
ATOM 672 C C . PRO A 1 91 ? -7.035 33.906 14.891 1 98.62 91 PRO A C 1
ATOM 674 O O . PRO A 1 91 ? -6.18 34.625 14.352 1 98.62 91 PRO A O 1
ATOM 677 N N . VAL A 1 92 ? -6.871 32.562 15.211 1 98.75 92 VAL A N 1
ATOM 678 C CA . VAL A 1 92 ? -5.547 31.969 15.086 1 98.75 92 VAL A CA 1
ATOM 679 C C . VAL A 1 92 ? -5.656 30.641 14.352 1 98.75 92 VAL A C 1
ATOM 681 O O . VAL A 1 92 ? -6.539 29.828 14.648 1 98.75 92 VAL A O 1
ATOM 684 N N . LEU A 1 93 ? -4.855 30.422 13.359 1 98.75 93 LEU A N 1
ATOM 685 C CA . LEU A 1 93 ? -4.539 29.125 12.781 1 98.75 93 LEU A CA 1
ATOM 686 C C . LEU A 1 93 ? -3.186 28.625 13.273 1 98.75 93 LEU A C 1
ATOM 688 O O . LEU A 1 93 ? -2.15 29.219 12.984 1 98.75 93 LEU A O 1
ATOM 692 N N . GLN A 1 94 ? -3.174 27.547 14.023 1 98.56 94 GLN A N 1
ATOM 693 C CA . GLN A 1 94 ? -1.938 27.047 14.625 1 98.56 94 GLN A CA 1
ATOM 694 C C . GLN A 1 94 ? -1.48 25.75 13.945 1 98.56 94 GLN A C 1
ATOM 696 O O . GLN A 1 94 ? -2.283 24.844 13.719 1 98.56 94 GLN A O 1
ATOM 701 N N . GLU A 1 95 ? -0.246 25.656 13.617 1 97.62 95 GLU A N 1
ATOM 702 C CA . GLU A 1 95 ? 0.341 24.484 12.992 1 97.62 95 GLU A CA 1
ATOM 703 C C . GLU A 1 95 ? 0.466 23.328 13.984 1 97.62 95 GLU A C 1
ATOM 705 O O . GLU A 1 95 ? 0.813 23.547 15.148 1 97.62 95 GLU A O 1
ATOM 710 N N . HIS A 1 96 ? 0.186 22.172 13.586 1 96.5 96 HIS A N 1
ATOM 711 C CA . HIS A 1 96 ? 0.342 20.969 14.391 1 96.5 96 HIS A CA 1
ATOM 712 C C . HIS A 1 96 ? 1.813 20.609 14.562 1 96.5 96 HIS A C 1
ATOM 714 O O . HIS A 1 96 ? 2.666 21.078 13.805 1 96.5 96 HIS A O 1
ATOM 720 N N . PRO A 1 97 ? 2.195 19.812 15.516 1 96.5 97 PRO A N 1
ATOM 721 C CA . PRO A 1 97 ? 1.331 19.188 16.516 1 96.5 97 PRO A CA 1
ATOM 722 C C . PRO A 1 97 ? 1.076 20.078 17.719 1 96.5 97 PRO A C 1
ATOM 724 O O . PRO A 1 97 ? 1.919 20.922 18.062 1 96.5 97 PRO A O 1
ATOM 727 N N . VAL A 1 98 ? -0.041 20.016 18.297 1 97.69 98 VAL A N 1
ATOM 728 C CA . VAL A 1 98 ? -0.413 20.734 19.516 1 97.69 98 VAL A CA 1
ATOM 729 C C . VAL A 1 98 ? -1.047 19.781 20.516 1 97.69 98 VAL A C 1
ATOM 731 O O . VAL A 1 98 ? -1.949 19.016 20.172 1 97.69 98 VAL A O 1
ATOM 734 N N . HIS A 1 99 ? -0.573 19.719 21.734 1 97.31 99 HIS A N 1
ATOM 735 C CA . HIS A 1 99 ? -1.106 18.828 22.766 1 97.31 99 HIS A CA 1
ATOM 736 C C . HIS A 1 99 ? -2.518 19.234 23.172 1 97.31 99 HIS A C 1
ATOM 738 O O . HIS A 1 99 ? -2.863 20.422 23.109 1 97.31 99 HIS A O 1
ATOM 744 N N . ALA A 1 100 ? -3.238 18.25 23.609 1 97.44 100 ALA A N 1
ATOM 745 C CA . ALA A 1 100 ? -4.641 18.453 23.969 1 97.44 100 ALA A CA 1
ATOM 746 C C . ALA A 1 100 ? -4.789 19.531 25.047 1 97.44 100 ALA A C 1
ATOM 748 O O . ALA A 1 100 ? -5.707 20.359 24.984 1 97.44 100 ALA A O 1
ATOM 749 N N . GLU A 1 101 ? -3.902 19.547 25.969 1 97.12 101 GLU A N 1
ATOM 750 C CA . GLU A 1 101 ? -3.982 20.547 27.047 1 97.12 101 GLU A CA 1
ATOM 751 C C . GLU A 1 101 ? -3.777 21.953 26.516 1 97.12 101 GLU A C 1
ATOM 753 O O . GLU A 1 101 ? -4.426 22.891 26.969 1 97.12 101 GLU A O 1
ATOM 758 N N . GLU A 1 102 ? -2.859 22.062 25.625 1 98 102 GLU A N 1
ATOM 759 C CA . GLU A 1 102 ? -2.605 23.359 25 1 98 102 GLU A CA 1
ATOM 760 C C . GLU A 1 102 ? -3.787 23.812 24.141 1 98 102 GLU A C 1
ATOM 762 O O . GLU A 1 102 ? -4.121 24.984 24.109 1 98 102 GLU A O 1
ATOM 767 N N . ILE A 1 103 ? -4.363 22.859 23.422 1 98.38 103 ILE A N 1
ATOM 768 C CA . ILE A 1 103 ? -5.539 23.172 22.609 1 98.38 103 ILE A CA 1
ATOM 769 C C . ILE A 1 103 ? -6.668 23.656 23.516 1 98.38 103 ILE A C 1
ATOM 771 O O . ILE A 1 103 ? -7.336 24.641 23.219 1 98.38 103 ILE A O 1
ATOM 775 N N . ALA A 1 104 ? -6.895 22.969 24.641 1 98.12 104 ALA A N 1
ATOM 776 C CA . ALA A 1 104 ? -7.926 23.375 25.594 1 98.12 104 ALA A CA 1
ATOM 777 C C . ALA A 1 104 ? -7.691 24.812 26.078 1 98.12 104 ALA A C 1
ATOM 779 O O . ALA A 1 104 ? -8.633 25.594 26.172 1 98.12 104 ALA A O 1
ATOM 780 N N . ALA A 1 105 ? -6.449 25.109 26.375 1 98.25 105 ALA A N 1
ATOM 781 C CA . ALA A 1 105 ? -6.102 26.453 26.812 1 98.25 105 ALA A CA 1
ATOM 782 C C . ALA A 1 105 ? -6.375 27.469 25.703 1 98.25 105 ALA A C 1
ATOM 784 O O . ALA A 1 105 ? -6.871 28.562 25.984 1 98.25 105 ALA A O 1
ATOM 785 N N . CYS A 1 106 ? -6.031 27.141 24.484 1 98.56 106 CYS A N 1
ATOM 786 C CA . CYS A 1 106 ? -6.273 28.031 23.359 1 98.56 106 CYS A CA 1
ATOM 787 C C . CYS A 1 106 ? -7.766 28.234 23.125 1 98.56 106 CYS A C 1
ATOM 789 O O . CYS A 1 106 ? -8.211 29.328 22.812 1 98.56 106 CYS A O 1
ATOM 791 N N . LEU A 1 107 ? -8.523 27.141 23.266 1 98.38 107 LEU A N 1
ATOM 792 C CA . LEU A 1 107 ? -9.969 27.25 23.094 1 98.38 107 LEU A CA 1
ATOM 793 C C . LEU A 1 107 ? -10.578 28.141 24.172 1 98.38 107 LEU A C 1
ATOM 795 O O . LEU A 1 107 ? -11.516 28.906 23.906 1 98.38 107 LEU A O 1
ATOM 799 N N . ARG A 1 108 ? -10.117 28.062 25.406 1 98.31 108 ARG A N 1
ATOM 800 C CA . ARG A 1 108 ? -10.562 28.953 26.453 1 98.31 108 ARG A CA 1
ATOM 801 C C . ARG A 1 108 ? -10.234 30.406 26.125 1 98.31 108 ARG A C 1
ATOM 803 O O . ARG A 1 108 ? -11.062 31.297 26.297 1 98.31 108 ARG A O 1
ATOM 810 N N . ALA A 1 109 ? -9.016 30.609 25.672 1 98.62 109 ALA A N 1
ATOM 811 C CA . ALA A 1 109 ? -8.602 31.938 25.266 1 98.62 109 ALA A CA 1
ATOM 812 C C . ALA A 1 109 ? -9.469 32.469 24.125 1 98.62 109 ALA A C 1
ATOM 814 O O . ALA A 1 109 ? -9.828 33.656 24.094 1 98.62 109 ALA A O 1
ATOM 815 N N . ALA A 1 110 ? -9.766 31.625 23.156 1 98.56 110 ALA A N 1
ATOM 816 C CA . ALA A 1 110 ? -10.617 32 22.031 1 98.56 110 ALA A CA 1
ATOM 817 C C . ALA A 1 110 ? -12.008 32.406 22.5 1 98.56 110 ALA A C 1
ATOM 819 O O . ALA A 1 110 ? -12.586 33.375 21.984 1 98.56 110 ALA A O 1
ATOM 820 N N . ARG A 1 111 ? -12.547 31.656 23.438 1 97.31 111 ARG A N 1
ATOM 821 C CA . ARG A 1 111 ? -13.844 32 24.016 1 97.31 111 ARG A CA 1
ATOM 822 C C . ARG A 1 111 ? -13.797 33.375 24.703 1 97.31 111 ARG A C 1
ATOM 824 O O . ARG A 1 111 ? -14.695 34.188 24.531 1 97.31 111 ARG A O 1
ATOM 831 N N . ALA A 1 112 ? -12.766 33.562 25.469 1 97.5 112 ALA A N 1
ATOM 832 C CA . ALA A 1 112 ? -12.594 34.844 26.172 1 97.5 112 ALA A CA 1
ATOM 833 C C . ALA A 1 112 ? -12.5 36 25.188 1 97.5 112 ALA A C 1
ATOM 835 O O . ALA A 1 112 ? -13.023 37.062 25.453 1 97.5 112 ALA A O 1
ATOM 836 N N . GLY A 1 113 ? -11.82 35.781 24.125 1 97.38 113 GLY A N 1
ATOM 837 C CA . GLY A 1 113 ? -11.625 36.812 23.125 1 97.38 113 GLY A CA 1
ATOM 838 C C . GLY A 1 113 ? -12.758 36.875 22.109 1 97.38 113 GLY A C 1
ATOM 839 O O . GLY A 1 113 ? -12.812 37.812 21.297 1 97.38 113 GLY A O 1
ATOM 840 N N . GLY A 1 114 ? -13.672 35.906 22.203 1 97.44 114 GLY A N 1
ATOM 841 C CA . GLY A 1 114 ? -14.773 35.875 21.266 1 97.44 114 GLY A CA 1
ATOM 842 C C . GLY A 1 114 ? -14.328 35.625 19.828 1 97.44 114 GLY A C 1
ATOM 843 O O . GLY A 1 114 ? -14.812 36.281 18.906 1 97.44 114 GLY A O 1
ATOM 844 N N . THR A 1 115 ? -13.43 34.812 19.578 1 98 115 THR A N 1
ATOM 845 C CA . THR A 1 115 ? -12.844 34.656 18.25 1 98 115 THR A CA 1
ATOM 846 C C . THR A 1 115 ? -12.641 33.156 17.938 1 98 115 THR A C 1
ATOM 848 O O . THR A 1 115 ? -13.023 32.312 18.719 1 98 115 THR A O 1
ATOM 851 N N . ALA A 1 116 ? -12.109 32.812 16.719 1 98.56 116 ALA A N 1
ATOM 852 C CA . ALA A 1 116 ? -11.984 31.453 16.234 1 98.56 116 ALA A CA 1
ATOM 853 C C . ALA A 1 116 ? -10.555 30.938 16.406 1 98.56 116 ALA A C 1
ATOM 855 O O . ALA A 1 116 ? -9.594 31.719 16.312 1 98.56 116 ALA A O 1
ATOM 856 N N . TYR A 1 117 ? -10.438 29.641 16.656 1 98.62 117 TYR A N 1
ATOM 857 C CA . TYR A 1 117 ? -9.18 28.922 16.781 1 98.62 117 TYR A CA 1
ATOM 858 C C . TYR A 1 117 ? -9.227 27.594 16.031 1 98.62 117 TYR A C 1
ATOM 860 O O . TYR A 1 117 ? -10.227 26.875 16.094 1 98.62 117 TYR A O 1
ATOM 868 N N . SER A 1 118 ? -8.227 27.312 15.297 1 98.31 118 SER A N 1
ATOM 869 C CA . SER A 1 118 ? -8.133 26.031 14.609 1 98.31 118 SER A CA 1
ATOM 870 C C . SER A 1 118 ? -6.691 25.531 14.555 1 98.31 118 SER A C 1
ATOM 872 O O . SER A 1 118 ? -5.754 26.328 14.547 1 98.31 118 SER A O 1
ATOM 874 N N . VAL A 1 119 ? -6.531 24.219 14.625 1 98.5 119 VAL A N 1
ATOM 875 C CA . VAL A 1 119 ? -5.246 23.562 14.398 1 98.5 119 VAL A CA 1
ATOM 876 C C . VAL A 1 119 ? -5.164 23.047 12.969 1 98.5 119 VAL A C 1
ATOM 878 O O . VAL A 1 119 ? -6.086 22.391 12.484 1 98.5 119 VAL A O 1
ATOM 881 N N . ASN A 1 120 ? -4.129 23.422 12.281 1 98.38 120 ASN A N 1
ATOM 882 C CA . ASN A 1 120 ? -3.926 22.953 10.906 1 98.38 120 ASN A CA 1
ATOM 883 C C . ASN A 1 120 ? -2.992 21.75 10.852 1 98.38 120 ASN A C 1
ATOM 885 O O . ASN A 1 120 ? -1.795 21.875 11.117 1 98.38 120 ASN A O 1
ATOM 889 N N . THR A 1 121 ? -3.543 20.594 10.406 1 98.25 121 THR A N 1
ATOM 890 C CA . THR A 1 121 ? -2.709 19.406 10.266 1 98.25 121 THR A CA 1
ATOM 891 C C . THR A 1 121 ? -2.191 19.281 8.836 1 98.25 121 THR A C 1
ATOM 893 O O . THR A 1 121 ? -1.406 18.375 8.531 1 98.25 121 THR A O 1
ATOM 896 N N . LEU A 1 122 ? -2.598 20.141 7.938 1 98.25 122 LEU A N 1
ATOM 897 C CA . LEU A 1 122 ? -2.123 20.359 6.574 1 98.25 122 LEU A CA 1
ATOM 898 C C . LEU A 1 122 ? -2.605 19.234 5.652 1 98.25 122 LEU A C 1
ATOM 900 O O . LEU A 1 122 ? -3.246 19.5 4.633 1 98.25 122 LEU A O 1
ATOM 904 N N . TYR A 1 123 ? -2.416 17.969 5.934 1 98.31 123 TYR A N 1
ATOM 905 C CA . TYR A 1 123 ? -2.42 16.844 5.004 1 98.31 123 TYR A CA 1
ATOM 906 C C . TYR A 1 123 ? -3.832 16.547 4.512 1 98.31 123 TYR A C 1
ATOM 908 O O . TYR A 1 123 ? -4.035 16.25 3.33 1 98.31 123 TYR A O 1
ATOM 916 N N . PRO A 1 124 ? -4.852 16.609 5.379 1 98.25 124 PRO A N 1
ATOM 917 C CA . PRO A 1 124 ? -6.199 16.375 4.848 1 98.25 124 PRO A CA 1
ATOM 918 C C . PRO A 1 124 ? -6.586 17.391 3.771 1 98.25 124 PRO A C 1
ATOM 920 O O . PRO A 1 124 ? -7.547 17.172 3.029 1 98.25 124 PRO A O 1
ATOM 923 N N . ARG A 1 125 ? -5.816 18.516 3.688 1 98.19 125 ARG A N 1
ATOM 924 C CA . ARG A 1 125 ? -6.184 19.594 2.777 1 98.19 125 ARG A CA 1
ATOM 925 C C . ARG A 1 125 ? -5.367 19.531 1.491 1 98.19 125 ARG A C 1
ATOM 927 O O . ARG A 1 125 ? -5.586 20.312 0.569 1 98.19 125 ARG A O 1
ATOM 934 N N . LEU A 1 126 ? -4.395 18.609 1.41 1 98 126 LEU A N 1
ATOM 935 C CA . LEU A 1 126 ? -3.697 18.375 0.15 1 98 126 LEU A CA 1
ATOM 936 C C . LEU A 1 126 ? -4.66 17.906 -0.93 1 98 126 LEU A C 1
ATOM 938 O O . LEU A 1 126 ? -5.539 17.078 -0.665 1 98 126 LEU A O 1
ATOM 942 N N . ARG A 1 127 ? -4.488 18.391 -2.127 1 97.12 127 ARG A N 1
ATOM 943 C CA . ARG A 1 127 ? -5.414 18.078 -3.213 1 97.12 127 ARG A CA 1
ATOM 944 C C . ARG A 1 127 ? -5.578 16.578 -3.385 1 97.12 127 ARG A C 1
ATOM 946 O O . ARG A 1 127 ? -6.699 16.078 -3.441 1 97.12 127 ARG A O 1
ATOM 953 N N . PRO A 1 128 ? -4.5 15.758 -3.451 1 97.31 128 PRO A N 1
ATOM 954 C CA . PRO A 1 128 ? -4.695 14.312 -3.576 1 97.31 128 PRO A CA 1
ATOM 955 C C . PRO A 1 128 ? -5.418 13.711 -2.375 1 97.31 128 PRO A C 1
ATOM 957 O O . PRO A 1 128 ? -6.223 12.789 -2.535 1 97.31 128 PRO A O 1
ATOM 960 N N . VAL A 1 129 ? -5.164 14.195 -1.167 1 98.25 129 VAL A N 1
ATOM 961 C CA . VAL A 1 129 ? -5.805 13.664 0.028 1 98.25 129 VAL A CA 1
ATOM 962 C C . VAL A 1 129 ? -7.273 14.078 0.059 1 98.25 129 VAL A C 1
ATOM 964 O O . VAL A 1 129 ? -8.141 13.297 0.47 1 98.25 129 VAL A O 1
ATOM 967 N N . ARG A 1 130 ? -7.562 15.336 -0.369 1 97.5 130 ARG A N 1
ATOM 968 C CA . ARG A 1 130 ? -8.953 15.742 -0.494 1 97.5 130 ARG A CA 1
ATOM 969 C C . ARG A 1 130 ? -9.719 14.82 -1.438 1 97.5 130 ARG A C 1
ATOM 971 O O . ARG A 1 130 ? -10.859 14.445 -1.157 1 97.5 130 ARG A O 1
ATOM 978 N N . ARG A 1 131 ? -9.109 14.508 -2.549 1 97 131 ARG A N 1
ATOM 979 C CA . ARG A 1 131 ? -9.711 13.586 -3.5 1 97 131 ARG A CA 1
ATOM 980 C C . ARG A 1 131 ? -9.953 12.219 -2.859 1 97 131 ARG A C 1
ATOM 982 O O . ARG A 1 131 ? -11.023 11.633 -3.016 1 97 131 ARG A O 1
ATOM 989 N N . PHE A 1 132 ? -9 11.773 -2.213 1 98.19 132 PHE A N 1
ATOM 990 C CA . PHE A 1 132 ? -9.07 10.492 -1.518 1 98.19 132 PHE A CA 1
ATOM 991 C C . PHE A 1 132 ? -10.195 10.5 -0.486 1 98.19 132 PHE A C 1
ATOM 993 O O . PHE A 1 132 ? -10.992 9.555 -0.422 1 98.19 132 PHE A O 1
ATOM 1000 N N . LEU A 1 133 ? -10.25 11.547 0.318 1 98.44 133 LEU A N 1
ATOM 1001 C CA . LEU A 1 133 ? -11.266 11.656 1.362 1 98.44 133 LEU A CA 1
ATOM 1002 C C . LEU A 1 133 ? -12.656 11.758 0.756 1 98.44 133 LEU A C 1
ATOM 1004 O O . LEU A 1 133 ? -13.617 11.203 1.298 1 98.44 133 LEU A O 1
ATOM 1008 N N . ALA A 1 134 ? -12.766 12.492 -0.308 1 97.81 134 ALA A N 1
ATOM 1009 C CA . ALA A 1 134 ? -14.055 12.57 -0.996 1 97.81 134 ALA A CA 1
ATOM 1010 C C . ALA A 1 134 ? -14.492 11.195 -1.485 1 97.81 134 ALA A C 1
ATOM 1012 O O . ALA A 1 134 ? -15.656 10.82 -1.324 1 97.81 134 ALA A O 1
ATOM 1013 N N . ALA A 1 135 ? -13.586 10.469 -2.066 1 98.12 135 ALA A N 1
ATOM 1014 C CA . ALA A 1 135 ? -13.875 9.117 -2.529 1 98.12 135 ALA A CA 1
ATOM 1015 C C . ALA A 1 135 ? -14.219 8.195 -1.357 1 98.12 135 ALA A C 1
ATOM 1017 O O . ALA A 1 135 ? -15.125 7.371 -1.453 1 98.12 135 ALA A O 1
ATOM 1018 N N . ALA A 1 136 ? -13.477 8.32 -0.278 1 98.38 136 ALA A N 1
ATOM 1019 C CA . ALA A 1 136 ? -13.727 7.523 0.921 1 98.38 136 ALA A CA 1
ATOM 1020 C C . ALA A 1 136 ? -15.125 7.781 1.471 1 98.38 136 ALA A C 1
ATOM 1022 O O . ALA A 1 136 ? -15.828 6.852 1.876 1 98.38 136 ALA A O 1
ATOM 1023 N N . LYS A 1 137 ? -15.477 9.039 1.533 1 97.88 137 LYS A N 1
ATOM 1024 C CA . LYS A 1 137 ? -16.812 9.391 1.998 1 97.88 137 LYS A CA 1
ATOM 1025 C C . LYS A 1 137 ? -17.891 8.773 1.107 1 97.88 137 LYS A C 1
ATOM 1027 O O . LYS A 1 137 ? -18.875 8.211 1.605 1 97.88 137 LYS A O 1
ATOM 1032 N N . ALA A 1 138 ? -17.719 8.945 -0.192 1 97.62 138 ALA A N 1
ATOM 1033 C CA . ALA A 1 138 ? -18.656 8.359 -1.137 1 97.62 138 ALA A CA 1
ATOM 1034 C C . ALA A 1 138 ? -18.766 6.852 -0.932 1 97.62 138 ALA A C 1
ATOM 1036 O O . ALA A 1 138 ? -19.875 6.297 -0.97 1 97.62 138 ALA A O 1
ATOM 1037 N N . LEU A 1 139 ? -17.688 6.211 -0.702 1 97.5 139 LEU A N 1
ATOM 1038 C CA . LEU A 1 139 ? -17.656 4.77 -0.476 1 97.5 139 LEU A CA 1
ATOM 1039 C C . LEU A 1 139 ? -18.359 4.406 0.821 1 97.5 139 LEU A C 1
ATOM 1041 O O . LEU A 1 139 ? -19.203 3.508 0.839 1 97.5 139 LEU A O 1
ATOM 1045 N N . ARG A 1 140 ? -18.047 5.109 1.854 1 96.88 140 ARG A N 1
ATOM 1046 C CA . ARG A 1 140 ? -18.609 4.84 3.174 1 96.88 140 ARG A CA 1
ATOM 1047 C C . ARG A 1 140 ? -20.109 5.023 3.176 1 96.88 140 ARG A C 1
ATOM 1049 O O . ARG A 1 140 ? -20.828 4.332 3.906 1 96.88 140 ARG A O 1
ATOM 1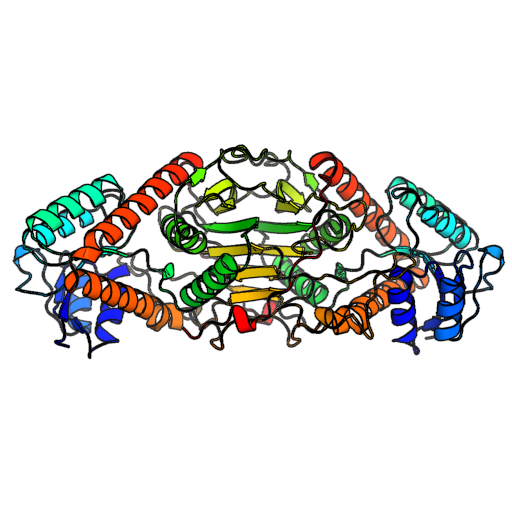056 N N . GLU A 1 141 ? -20.656 5.934 2.373 1 96.44 141 GLU A N 1
ATOM 1057 C CA . GLU A 1 141 ? -22.078 6.191 2.271 1 96.44 141 GLU A CA 1
ATOM 1058 C C . GLU A 1 141 ? -22.797 5.047 1.562 1 96.44 141 GLU A C 1
ATOM 1060 O O . GLU A 1 141 ? -24.031 4.93 1.643 1 96.44 141 GLU A O 1
ATOM 1065 N N . ARG A 1 142 ? -22.062 4.168 0.933 1 96.5 142 ARG A N 1
ATOM 1066 C CA . ARG A 1 142 ? -22.672 3.119 0.119 1 96.5 142 ARG A CA 1
ATOM 1067 C C . ARG A 1 142 ? -22.406 1.742 0.72 1 96.5 142 ARG A C 1
ATOM 1069 O O . ARG A 1 142 ? -23.234 0.837 0.592 1 96.5 142 ARG A O 1
ATOM 1076 N N . GLN A 1 143 ? -21.219 1.583 1.301 1 97.12 143 GLN A N 1
ATOM 1077 C CA . GLN A 1 143 ? -20.812 0.288 1.834 1 97.12 143 GLN A CA 1
ATOM 1078 C C . GLN A 1 143 ? -20.078 0.446 3.16 1 97.12 143 GLN A C 1
ATOM 1080 O O . GLN A 1 143 ? -19.453 1.48 3.412 1 97.12 143 GLN A O 1
ATOM 1085 N N . GLU A 1 144 ? -20.141 -0.599 3.967 1 96.69 144 GLU A N 1
ATOM 1086 C CA . GLU A 1 144 ? -19.344 -0.634 5.191 1 96.69 144 GLU A CA 1
ATOM 1087 C C . GLU A 1 144 ? -17.859 -0.762 4.883 1 96.69 144 GLU A C 1
ATOM 1089 O O . GLU A 1 144 ? -17.453 -1.58 4.051 1 96.69 144 GLU A O 1
ATOM 1094 N N . ILE A 1 145 ? -17.062 0.084 5.473 1 98.12 145 ILE A N 1
ATOM 1095 C CA . ILE A 1 145 ? -15.609 -0.055 5.352 1 98.12 145 ILE A CA 1
ATOM 1096 C C . ILE A 1 145 ? -15.125 -1.206 6.23 1 98.12 145 ILE A C 1
ATOM 1098 O O . ILE A 1 145 ? -15.289 -1.174 7.453 1 98.12 145 ILE A O 1
ATOM 1102 N N . ALA A 1 146 ? -14.492 -2.197 5.633 1 97.75 146 ALA A N 1
ATOM 1103 C CA . ALA A 1 146 ? -14.117 -3.428 6.324 1 97.75 146 ALA A CA 1
ATOM 1104 C C . ALA A 1 146 ? -12.805 -3.252 7.086 1 97.75 146 ALA A C 1
ATOM 1106 O O . ALA A 1 146 ? -12.594 -3.879 8.125 1 97.75 146 ALA A O 1
ATOM 1107 N N . PHE A 1 147 ? -11.93 -2.461 6.559 1 98.44 147 PHE A N 1
ATOM 1108 C CA . PHE A 1 147 ? -10.617 -2.271 7.172 1 98.44 147 PHE A CA 1
ATOM 1109 C C . PHE A 1 147 ? -9.93 -1.039 6.602 1 98.44 147 PHE A C 1
ATOM 1111 O O . PHE A 1 147 ? -10.305 -0.545 5.535 1 98.44 147 PHE A O 1
ATOM 1118 N N . ILE A 1 148 ? -8.977 -0.556 7.32 1 98.75 148 ILE A N 1
ATOM 1119 C CA . ILE A 1 148 ? -7.996 0.405 6.832 1 98.75 148 ILE A CA 1
ATOM 1120 C C . ILE A 1 148 ? -6.586 -0.136 7.066 1 98.75 148 ILE A C 1
ATOM 1122 O O . ILE A 1 148 ? -6.273 -0.616 8.156 1 98.75 148 ILE A O 1
ATOM 1126 N N . ASP A 1 149 ? -5.797 -0.187 6.035 1 98.5 149 ASP A N 1
ATOM 1127 C CA . ASP A 1 149 ? -4.379 -0.534 6.09 1 98.5 149 ASP A CA 1
ATOM 1128 C C . ASP A 1 149 ? -3.502 0.697 5.867 1 98.5 149 ASP A C 1
ATOM 1130 O O . ASP A 1 149 ? -3.615 1.368 4.84 1 98.5 149 ASP A O 1
ATOM 1134 N N . THR A 1 150 ? -2.607 1.019 6.883 1 98.44 150 THR A N 1
ATOM 1135 C CA . THR A 1 150 ? -1.92 2.299 6.77 1 98.44 150 THR A CA 1
ATOM 1136 C C . THR A 1 150 ? -0.461 2.17 7.199 1 98.44 150 THR A C 1
ATOM 1138 O O . THR A 1 150 ? -0.127 1.33 8.039 1 98.44 150 THR A O 1
ATOM 1141 N N . ALA A 1 151 ? 0.418 2.934 6.594 1 98.56 151 ALA A N 1
ATOM 1142 C CA . ALA A 1 151 ? 1.815 3.133 6.969 1 98.56 151 ALA A CA 1
ATOM 1143 C C . ALA A 1 151 ? 2.174 4.617 6.98 1 98.56 151 ALA A C 1
ATOM 1145 O O . ALA A 1 151 ? 1.703 5.383 6.133 1 98.56 151 ALA A O 1
ATOM 1146 N N . CYS A 1 152 ? 2.969 5.008 7.922 1 98.19 152 CYS A N 1
ATOM 1147 C CA . CYS A 1 152 ? 3.439 6.387 7.973 1 98.19 152 CYS A CA 1
ATOM 1148 C C . CYS A 1 152 ? 4.75 6.488 8.742 1 98.19 152 CYS A C 1
ATOM 1150 O O . CYS A 1 152 ? 5.27 5.48 9.234 1 98.19 152 CYS A O 1
ATOM 1152 N N . ASN A 1 153 ? 5.41 7.637 8.727 1 96.88 153 ASN A N 1
ATOM 1153 C CA . ASN A 1 153 ? 6.461 7.969 9.68 1 96.88 153 ASN A CA 1
ATOM 1154 C C . ASN A 1 153 ? 5.898 8.664 10.914 1 96.88 153 ASN A C 1
ATOM 1156 O O . ASN A 1 153 ? 4.84 9.289 10.852 1 96.88 153 ASN A O 1
ATOM 1160 N N . SER A 1 154 ? 6.609 8.57 12.016 1 96.06 154 SER A N 1
ATOM 1161 C CA . SER A 1 154 ? 6.102 9.047 13.297 1 96.06 154 SER A CA 1
ATOM 1162 C C . SER A 1 154 ? 5.871 10.555 13.266 1 96.06 154 SER A C 1
ATOM 1164 O O . SER A 1 154 ? 5.008 11.07 13.977 1 96.06 154 SER A O 1
ATOM 1166 N N . GLN A 1 155 ? 6.574 11.289 12.398 1 93.56 155 GLN A N 1
ATOM 1167 C CA . GLN A 1 155 ? 6.48 12.742 12.328 1 93.56 155 GLN A CA 1
ATOM 1168 C C . GLN A 1 155 ? 5.156 13.18 11.711 1 93.56 155 GLN A C 1
ATOM 1170 O O . GLN A 1 155 ? 4.758 14.336 11.844 1 93.56 155 GLN A O 1
ATOM 1175 N N . VAL A 1 156 ? 4.512 12.242 11.008 1 97 156 VAL A N 1
ATOM 1176 C CA . VAL A 1 156 ? 3.24 12.594 10.383 1 97 156 VAL A CA 1
ATOM 1177 C C . VAL A 1 156 ? 2.125 11.719 10.945 1 97 156 VAL A C 1
ATOM 1179 O O . VAL A 1 156 ? 1.079 11.547 10.312 1 97 156 VAL A O 1
ATOM 1182 N N . ALA A 1 157 ? 2.354 11.141 12.133 1 97.88 157 ALA A N 1
ATOM 1183 C CA . ALA A 1 157 ? 1.332 10.32 12.781 1 97.88 157 ALA A CA 1
ATOM 1184 C C . ALA A 1 157 ? 0.143 11.172 13.219 1 97.88 157 ALA A C 1
ATOM 1186 O O . ALA A 1 157 ? -1.005 10.734 13.148 1 97.88 157 ALA A O 1
ATOM 1187 N N . TYR A 1 158 ? 0.416 12.422 13.648 1 98 158 TYR A N 1
ATOM 1188 C CA . TYR A 1 158 ? -0.626 13.352 14.07 1 98 158 TYR A CA 1
ATOM 1189 C C . TYR A 1 158 ? -1.596 13.633 12.922 1 98 158 TYR A C 1
ATOM 1191 O O . TYR A 1 158 ? -2.791 13.352 13.031 1 98 158 TYR A O 1
ATOM 1199 N N . PRO A 1 159 ? -1.147 14.109 11.781 1 98.56 159 PRO A N 1
ATOM 1200 C CA . PRO A 1 159 ? -2.09 14.328 10.68 1 98.56 159 PRO A CA 1
ATOM 1201 C C . PRO A 1 159 ? -2.688 13.023 10.148 1 98.56 159 PRO A C 1
ATOM 1203 O O . PRO A 1 159 ? -3.785 13.031 9.586 1 98.56 159 PRO A O 1
ATOM 1206 N N . LEU A 1 160 ? -1.994 11.859 10.281 1 98.81 160 LEU A N 1
ATOM 1207 C CA . LEU A 1 160 ? -2.6 10.594 9.883 1 98.81 160 LEU A CA 1
ATOM 1208 C C . LEU A 1 160 ? -3.912 10.359 10.625 1 98.81 160 LEU A C 1
ATOM 1210 O O . LEU A 1 160 ? -4.906 9.945 10.023 1 98.81 160 LEU A O 1
ATOM 1214 N N . LEU A 1 161 ? -3.898 10.602 11.922 1 98.88 161 LEU A N 1
ATOM 1215 C CA . LEU A 1 161 ? -5.094 10.375 12.727 1 98.88 161 LEU A CA 1
ATOM 1216 C C . LEU A 1 161 ? -6.227 11.297 12.297 1 98.88 161 LEU A C 1
ATOM 1218 O O . LEU A 1 161 ? -7.395 10.906 12.32 1 98.88 161 LEU A O 1
ATOM 1222 N N . ASP A 1 162 ? -5.867 12.547 11.906 1 98.88 162 ASP A N 1
ATOM 1223 C CA . ASP A 1 162 ? -6.852 13.461 11.328 1 98.88 162 ASP A CA 1
ATOM 1224 C C . ASP A 1 162 ? -7.469 12.867 10.062 1 98.88 162 ASP A C 1
ATOM 1226 O O . ASP A 1 162 ? -8.695 12.828 9.922 1 98.88 162 ASP A O 1
ATOM 1230 N N . VAL A 1 163 ? -6.652 12.32 9.188 1 98.88 163 VAL A N 1
ATOM 1231 C CA . VAL A 1 163 ? -7.109 11.742 7.926 1 98.88 163 VAL A CA 1
ATOM 1232 C C . VAL A 1 163 ? -7.965 10.508 8.211 1 98.88 163 VAL A C 1
ATOM 1234 O O . VAL A 1 163 ? -9.039 10.344 7.625 1 98.88 163 VAL A O 1
ATOM 1237 N N . LEU A 1 164 ? -7.527 9.641 9.148 1 98.88 164 LEU A N 1
ATOM 1238 C CA . LEU A 1 164 ? -8.258 8.422 9.469 1 98.88 164 LEU A CA 1
ATOM 1239 C C . LEU A 1 164 ? -9.633 8.742 10.039 1 98.88 164 LEU A C 1
ATOM 1241 O O . LEU A 1 164 ? -10.625 8.094 9.688 1 98.88 164 LEU A O 1
ATOM 1245 N N . GLY A 1 165 ? -9.68 9.719 10.953 1 98.88 165 GLY A N 1
ATOM 1246 C CA . GLY A 1 165 ? -10.969 10.141 11.469 1 98.88 165 GLY A CA 1
ATOM 1247 C C . GLY A 1 165 ? -11.93 10.602 10.391 1 98.88 165 GLY A C 1
ATOM 1248 O O . GLY A 1 165 ? -13.117 10.273 10.422 1 98.88 165 GLY A O 1
ATOM 1249 N N . ARG A 1 166 ? -11.398 11.383 9.445 1 98.62 166 ARG A N 1
ATOM 1250 C CA . ARG A 1 166 ? -12.227 11.898 8.359 1 98.62 166 ARG A CA 1
ATOM 1251 C C . ARG A 1 166 ? -12.688 10.766 7.441 1 98.62 166 ARG A C 1
ATOM 1253 O O . ARG A 1 166 ? -13.812 10.797 6.938 1 98.62 166 ARG A O 1
ATOM 1260 N N . ILE A 1 167 ? -11.812 9.75 7.188 1 98.62 167 ILE A N 1
ATOM 1261 C CA . ILE A 1 167 ? -12.203 8.562 6.43 1 98.62 167 ILE A CA 1
ATOM 1262 C C . ILE A 1 167 ? -13.391 7.887 7.109 1 98.62 167 ILE A C 1
ATOM 1264 O O . ILE A 1 167 ? -14.375 7.543 6.449 1 98.62 167 ILE A O 1
ATOM 1268 N N . ALA A 1 168 ? -13.367 7.785 8.445 1 98.25 168 ALA A N 1
ATOM 1269 C CA . ALA A 1 168 ? -14.328 7.004 9.219 1 98.25 168 ALA A CA 1
ATOM 1270 C C . ALA A 1 168 ? -15.586 7.812 9.508 1 98.25 168 ALA A C 1
ATOM 1272 O O . ALA A 1 168 ? -16.594 7.262 9.953 1 98.25 168 ALA A O 1
ATOM 1273 N N . GLY A 1 169 ? -15.57 9.117 9.273 1 97.19 169 GLY A N 1
ATOM 1274 C CA . GLY A 1 169 ? -16.688 9.984 9.617 1 97.19 169 GLY A CA 1
ATOM 1275 C C . GLY A 1 169 ? -16.656 10.438 11.062 1 97.19 169 GLY A C 1
ATOM 1276 O O . GLY A 1 169 ? -17.578 11.125 11.516 1 97.19 169 GLY A O 1
ATOM 1277 N N . GLY A 1 170 ? -15.617 10.047 11.766 1 97.94 170 GLY A N 1
ATOM 1278 C CA . GLY A 1 170 ? -15.383 10.375 13.164 1 97.94 170 GLY A CA 1
ATOM 1279 C C . GLY A 1 170 ? -14.227 9.602 13.773 1 97.94 170 GLY A C 1
ATOM 1280 O O . GLY A 1 170 ? -13.859 8.539 13.281 1 97.94 170 GLY A O 1
ATOM 1281 N N . LEU A 1 171 ? -13.727 10.094 14.867 1 98 171 LEU A N 1
ATOM 1282 C CA . LEU A 1 171 ? -12.586 9.461 15.508 1 98 171 LEU A CA 1
ATOM 1283 C C . LEU A 1 171 ? -13.031 8.344 16.438 1 98 171 LEU A C 1
ATOM 1285 O O . LEU A 1 171 ? -12.367 7.309 16.547 1 98 171 LEU A O 1
ATOM 1289 N N . ARG A 1 172 ? -14.125 8.492 17.141 1 97.12 172 ARG A N 1
ATOM 1290 C CA . ARG A 1 172 ? -14.547 7.562 18.172 1 97.12 172 ARG A CA 1
ATOM 1291 C C . ARG A 1 172 ? -15.391 6.43 17.594 1 97.12 172 ARG A C 1
ATOM 1293 O O . ARG A 1 172 ? -16.172 6.645 16.672 1 97.12 172 ARG A O 1
ATOM 1300 N N . PRO A 1 173 ? -15.297 5.352 18.188 1 98.12 173 PRO A N 1
ATOM 1301 C CA . PRO A 1 173 ? -14.273 4.961 19.156 1 98.12 173 PRO A CA 1
ATOM 1302 C C . PRO A 1 173 ? -12.898 4.773 18.516 1 98.12 173 PRO A C 1
ATOM 1304 O O . PRO A 1 173 ? -12.812 4.43 17.328 1 98.12 173 PRO A O 1
ATOM 1307 N N . TRP A 1 174 ? -11.859 5.074 19.219 1 98.56 174 TRP A N 1
ATOM 1308 C CA . TRP A 1 174 ? -10.516 4.727 18.781 1 98.56 174 TRP A CA 1
ATOM 1309 C C . TRP A 1 174 ? -9.766 3.969 19.875 1 98.56 174 TRP A C 1
ATOM 1311 O O . TRP A 1 174 ? -10.117 4.051 21.062 1 98.56 174 TRP A O 1
ATOM 1321 N N . ALA A 1 175 ? -8.875 3.168 19.453 1 98.69 175 ALA A N 1
ATOM 1322 C CA . ALA A 1 175 ? -7.992 2.422 20.344 1 98.69 175 ALA A CA 1
ATOM 1323 C C . ALA A 1 175 ? -6.723 1.986 19.625 1 98.69 175 ALA A C 1
ATOM 1325 O O . ALA A 1 175 ? -6.738 1.77 18.406 1 98.69 175 ALA A O 1
ATOM 1326 N N . PHE A 1 176 ? -5.672 1.867 20.344 1 98.62 176 PHE A N 1
ATOM 1327 C CA . PHE A 1 176 ? -4.402 1.383 19.812 1 98.62 176 PHE A CA 1
ATOM 1328 C C . PHE A 1 176 ? -3.904 0.185 20.609 1 98.62 176 PHE A C 1
ATOM 1330 O O . PHE A 1 176 ? -3.867 0.224 21.828 1 98.62 176 PHE A O 1
ATOM 1337 N N . GLY A 1 177 ? -3.609 -0.881 19.859 1 98.25 177 GLY A N 1
ATOM 1338 C CA . GLY A 1 177 ? -3.023 -2.043 20.5 1 98.25 177 GLY A CA 1
ATOM 1339 C C . GLY A 1 177 ? -1.547 -1.877 20.812 1 98.25 177 GLY A C 1
ATOM 1340 O O . GLY A 1 177 ? -0.955 -0.845 20.484 1 98.25 177 GLY A O 1
ATOM 1341 N N . ALA A 1 178 ? -0.959 -2.902 21.438 1 97.62 178 ALA A N 1
ATOM 1342 C CA . ALA A 1 178 ? 0.479 -2.916 21.703 1 97.62 178 ALA A CA 1
ATOM 1343 C C . ALA A 1 178 ? 1.266 -3.111 20.406 1 97.62 178 ALA A C 1
ATOM 1345 O O . ALA A 1 178 ? 0.798 -3.781 19.484 1 97.62 178 ALA A O 1
ATOM 1346 N N . VAL A 1 179 ? 2.41 -2.512 20.359 1 97.88 179 VAL A N 1
ATOM 1347 C CA . VAL A 1 179 ? 3.324 -2.76 19.25 1 97.88 179 VAL A CA 1
ATOM 1348 C C . VAL A 1 179 ? 3.781 -4.219 19.266 1 97.88 179 VAL A C 1
ATOM 1350 O O . VAL A 1 179 ? 4.113 -4.754 20.328 1 97.88 179 VAL A O 1
ATOM 1353 N N . GLN A 1 180 ? 3.752 -4.832 18.109 1 97.25 180 GLN A N 1
ATOM 1354 C CA . GLN A 1 180 ? 4.297 -6.18 18 1 97.25 180 GLN A CA 1
ATOM 1355 C C . GLN A 1 180 ? 5.82 -6.152 17.906 1 97.25 180 GLN A C 1
ATOM 1357 O O . GLN A 1 180 ? 6.375 -5.539 16.984 1 97.25 180 GLN A O 1
ATOM 1362 N N . ALA A 1 181 ? 6.461 -6.844 18.781 1 95.38 181 ALA A N 1
ATOM 1363 C CA . ALA A 1 181 ? 7.918 -6.914 18.75 1 95.38 181 ALA A CA 1
ATOM 1364 C C . ALA A 1 181 ? 8.414 -7.633 17.5 1 95.38 181 ALA A C 1
ATOM 1366 O O . ALA A 1 181 ? 7.801 -8.609 17.062 1 95.38 181 ALA A O 1
ATOM 1367 N N . PHE A 1 182 ? 9.477 -7.164 16.922 1 96.75 182 PHE A N 1
ATOM 1368 C CA . PHE A 1 182 ? 10.156 -7.859 15.836 1 96.75 182 PHE A CA 1
ATOM 1369 C C . PHE A 1 182 ? 11.117 -8.906 16.375 1 96.75 182 PHE A C 1
ATOM 1371 O O . PHE A 1 182 ? 12.203 -8.57 16.859 1 96.75 182 PHE A O 1
ATOM 1378 N N . PRO A 1 183 ? 10.852 -10.172 16.172 1 96.06 183 PRO A N 1
ATOM 1379 C CA . PRO A 1 183 ? 11.594 -11.172 16.938 1 96.06 183 PRO A CA 1
ATOM 1380 C C . PRO A 1 183 ? 12.797 -11.727 16.172 1 96.06 183 PRO A C 1
ATOM 1382 O O . PRO A 1 183 ? 13.398 -12.711 16.594 1 96.06 183 PRO A O 1
ATOM 1385 N N . PHE A 1 184 ? 13.25 -11.117 15.078 1 97.38 184 PHE A N 1
ATOM 1386 C CA . PHE A 1 184 ? 14.242 -11.758 14.227 1 97.38 184 PHE A CA 1
ATOM 1387 C C . PHE A 1 184 ? 15.492 -10.898 14.102 1 97.38 184 PHE A C 1
ATOM 1389 O O . PHE A 1 184 ? 16.078 -10.797 13.023 1 97.38 184 PHE A O 1
ATOM 1396 N N . ALA A 1 185 ? 15.953 -10.289 15.109 1 93.19 185 ALA A N 1
ATOM 1397 C CA . ALA A 1 185 ? 17.078 -9.359 15.086 1 93.19 185 ALA A CA 1
ATOM 1398 C C . ALA A 1 185 ? 18.344 -10.047 14.602 1 93.19 185 ALA A C 1
ATOM 1400 O O . ALA A 1 185 ? 19.203 -9.422 13.977 1 93.19 185 ALA A O 1
ATOM 1401 N N . ASP A 1 186 ? 18.469 -11.398 14.703 1 95.31 186 ASP A N 1
ATOM 1402 C CA . ASP A 1 186 ? 19.672 -12.148 14.336 1 95.31 186 ASP A CA 1
ATOM 1403 C C . ASP A 1 186 ? 19.609 -12.625 12.891 1 95.31 186 ASP A C 1
ATOM 1405 O O . ASP A 1 186 ? 20.625 -13.031 12.32 1 95.31 186 ASP A O 1
ATOM 1409 N N . LEU A 1 187 ? 18.422 -12.461 12.297 1 94.75 187 LEU A N 1
ATOM 1410 C CA . LEU A 1 187 ? 18.219 -13.055 10.984 1 94.75 187 LEU A CA 1
ATOM 1411 C C . LEU A 1 187 ? 18.078 -11.977 9.914 1 94.75 187 LEU A C 1
ATOM 1413 O O . LEU A 1 187 ? 18.156 -12.266 8.719 1 94.75 187 LEU A O 1
ATOM 1417 N N . ALA A 1 188 ? 17.875 -10.75 10.367 1 93.62 188 ALA A N 1
ATOM 1418 C CA . ALA A 1 188 ? 17.5 -9.727 9.391 1 93.62 188 ALA A CA 1
ATOM 1419 C C . ALA A 1 188 ? 18.109 -8.375 9.742 1 93.62 188 ALA A C 1
ATOM 1421 O O . ALA A 1 188 ? 18.562 -8.164 10.875 1 93.62 188 ALA A O 1
ATOM 1422 N N . THR A 1 189 ? 18.172 -7.516 8.672 1 91.81 189 THR A N 1
ATOM 1423 C CA . THR A 1 189 ? 18.438 -6.109 8.945 1 91.81 189 THR A CA 1
ATOM 1424 C C . THR A 1 189 ? 17.391 -5.523 9.891 1 91.81 189 THR A C 1
ATOM 1426 O O . THR A 1 189 ? 16.328 -6.105 10.078 1 91.81 189 THR A O 1
ATOM 1429 N N . PRO A 1 190 ? 17.75 -4.465 10.523 1 93.25 190 PRO A N 1
ATOM 1430 C CA . PRO A 1 190 ? 16.797 -3.877 11.477 1 93.25 190 PRO A CA 1
ATOM 1431 C C . PRO A 1 190 ? 15.469 -3.506 10.828 1 93.25 190 PRO A C 1
ATOM 1433 O O . PRO A 1 190 ? 15.438 -3.016 9.703 1 93.25 190 PRO A O 1
ATOM 1436 N N . GLN A 1 191 ? 14.43 -3.797 11.5 1 95.38 191 GLN A N 1
ATOM 1437 C CA . GLN A 1 191 ? 13.078 -3.441 11.086 1 95.38 191 GLN A CA 1
ATOM 1438 C C . GLN A 1 191 ? 12.766 -1.981 11.406 1 95.38 191 GLN A C 1
ATOM 1440 O O . GLN A 1 191 ? 12.664 -1.61 12.578 1 95.38 191 GLN A O 1
ATOM 1445 N N . PRO A 1 192 ? 12.555 -1.203 10.375 1 95.88 192 PRO A N 1
ATOM 1446 C CA . PRO A 1 192 ? 12.383 0.222 10.656 1 95.88 192 PRO A CA 1
ATOM 1447 C C . PRO A 1 192 ? 10.977 0.558 11.141 1 95.88 192 PRO A C 1
ATOM 1449 O O . PRO A 1 192 ? 10.742 1.648 11.672 1 95.88 192 PRO A O 1
ATOM 1452 N N . PHE A 1 193 ? 9.984 -0.322 10.961 1 97.5 193 PHE A N 1
ATOM 1453 C CA . PHE A 1 193 ? 8.594 0.001 11.258 1 97.5 193 PHE A CA 1
ATOM 1454 C C . PHE A 1 193 ? 8.117 -0.73 12.508 1 97.5 193 PHE A C 1
ATOM 1456 O O . PHE A 1 193 ? 8.461 -1.896 12.719 1 97.5 193 PHE A O 1
ATOM 1463 N N . ARG A 1 194 ? 7.391 -0.012 13.273 1 97.44 194 ARG A N 1
ATOM 1464 C CA . ARG A 1 194 ? 6.578 -0.605 14.328 1 97.44 194 ARG A CA 1
ATOM 1465 C C . ARG A 1 194 ? 5.184 -0.948 13.82 1 97.44 194 ARG A C 1
ATOM 1467 O O . ARG A 1 194 ? 4.59 -0.181 13.062 1 97.44 194 ARG A O 1
ATOM 1474 N N . GLN A 1 195 ? 4.754 -2.115 14.188 1 97.75 195 GLN A N 1
ATOM 1475 C CA . GLN A 1 195 ? 3.455 -2.57 13.703 1 97.75 195 GLN A CA 1
ATOM 1476 C C . GLN A 1 195 ? 2.486 -2.803 14.859 1 97.75 195 GLN A C 1
ATOM 1478 O O . GLN A 1 195 ? 2.879 -3.314 15.906 1 97.75 195 GLN A O 1
ATOM 1483 N N . LEU A 1 196 ? 1.217 -2.334 14.742 1 98.31 196 LEU A N 1
ATOM 1484 C CA . LEU A 1 196 ? 0.185 -2.553 15.75 1 98.31 196 LEU A CA 1
ATOM 1485 C C . LEU A 1 196 ? -1.203 -2.527 15.117 1 98.31 196 LEU A C 1
ATOM 1487 O O . LEU A 1 196 ? -1.37 -2.055 13.992 1 98.31 196 LEU A O 1
ATOM 1491 N N . HIS A 1 197 ? -2.203 -3.094 15.805 1 98.56 197 HIS A N 1
ATOM 1492 C CA . HIS A 1 197 ? -3.615 -2.969 15.469 1 98.56 197 HIS A CA 1
ATOM 1493 C C . HIS A 1 197 ? -4.219 -1.707 16.078 1 98.56 197 HIS A C 1
ATOM 1495 O O . HIS A 1 197 ? -3.781 -1.255 17.141 1 98.56 197 HIS A O 1
ATOM 1501 N N . ALA A 1 198 ? -5.18 -1.164 15.438 1 98.75 198 ALA A N 1
ATOM 1502 C CA . ALA A 1 198 ? -5.906 -0.013 15.969 1 98.75 198 ALA A CA 1
ATOM 1503 C C . ALA A 1 198 ? -7.367 -0.035 15.531 1 98.75 198 ALA A C 1
ATOM 1505 O O . ALA A 1 198 ? -7.781 -0.918 14.781 1 98.75 198 ALA A O 1
ATOM 1506 N N . VAL A 1 199 ? -8.148 0.748 16.156 1 98.75 199 VAL A N 1
ATOM 1507 C CA . VAL A 1 199 ? -9.523 1.07 15.766 1 98.75 199 VAL A CA 1
ATOM 1508 C C . VAL A 1 199 ? -9.68 2.582 15.633 1 98.75 199 VAL A C 1
ATOM 1510 O O . VAL A 1 199 ? -9.18 3.342 16.469 1 98.75 199 VAL A O 1
ATOM 1513 N N . VAL A 1 200 ? -10.219 3.039 14.609 1 98.75 200 VAL A N 1
ATOM 1514 C CA . VAL A 1 200 ? -10.617 4.434 14.445 1 98.75 200 VAL A CA 1
ATOM 1515 C C . VAL A 1 200 ? -12.039 4.504 13.891 1 98.75 200 VAL A C 1
ATOM 1517 O O . VAL A 1 200 ? -12.328 3.951 12.82 1 98.75 200 VAL A O 1
ATOM 1520 N N . GLY A 1 201 ? -12.953 5.254 14.547 1 98.19 201 GLY A N 1
ATOM 1521 C CA . GLY A 1 201 ? -14.344 5.332 14.125 1 98.19 201 GLY A CA 1
ATOM 1522 C C . GLY A 1 201 ? -15.016 3.975 14.039 1 98.19 201 GLY A C 1
ATOM 1523 O O . GLY A 1 201 ? -15.852 3.748 13.156 1 98.19 201 GLY A O 1
ATOM 1524 N N . GLY A 1 202 ? -14.461 3.018 14.797 1 98.06 202 GLY A N 1
ATOM 1525 C CA . GLY A 1 202 ? -15.039 1.682 14.797 1 98.06 202 GLY A CA 1
ATOM 1526 C C . GLY A 1 202 ? -14.531 0.812 13.664 1 98.06 202 GLY A C 1
ATOM 1527 O O . GLY A 1 202 ? -14.992 -0.318 13.484 1 98.06 202 GLY A O 1
ATOM 1528 N N . ILE A 1 203 ? -13.656 1.261 12.859 1 98.56 203 ILE A N 1
ATOM 1529 C CA . ILE A 1 203 ? -13.086 0.511 11.742 1 98.56 203 ILE A CA 1
ATOM 1530 C C . ILE A 1 203 ? -11.742 -0.089 12.164 1 98.56 203 ILE A C 1
ATOM 1532 O O . ILE A 1 203 ? -10.898 0.602 12.734 1 98.56 203 ILE A O 1
ATOM 1536 N N . PRO A 1 204 ? -11.508 -1.382 11.953 1 98.56 204 PRO A N 1
ATOM 1537 C CA . PRO A 1 204 ? -10.195 -1.947 12.258 1 98.56 204 PRO A CA 1
ATOM 1538 C C . PRO A 1 204 ? -9.078 -1.369 11.391 1 98.56 204 PRO A C 1
ATOM 1540 O O . PRO A 1 204 ? -9.258 -1.216 10.18 1 98.56 204 PRO A O 1
ATOM 1543 N N . VAL A 1 205 ? -7.965 -1.062 11.969 1 98.62 205 VAL A N 1
ATOM 1544 C CA . VAL A 1 205 ? -6.836 -0.441 11.289 1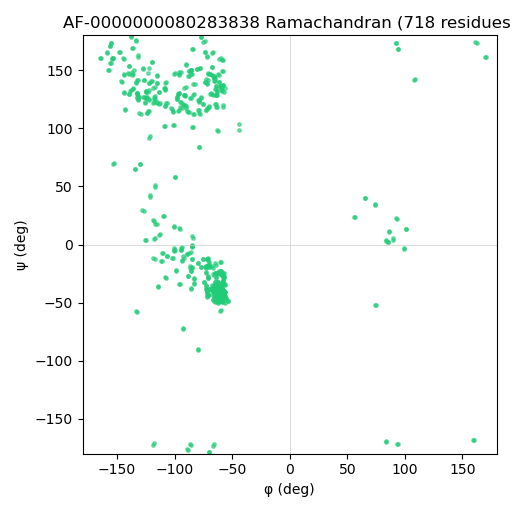 98.62 205 VAL A CA 1
ATOM 1545 C C . VAL A 1 205 ? -5.566 -1.251 11.547 1 98.62 205 VAL A C 1
ATOM 1547 O O . VAL A 1 205 ? -5.289 -1.64 12.68 1 98.62 205 VAL A O 1
ATOM 1550 N N . THR A 1 206 ? -4.863 -1.646 10.516 1 98.44 206 THR A N 1
ATOM 1551 C CA . THR A 1 206 ? -3.471 -2.064 10.641 1 98.44 206 THR A CA 1
ATOM 1552 C C . THR A 1 206 ? -2.531 -0.88 10.445 1 98.44 206 THR A C 1
ATOM 1554 O O . THR A 1 206 ? -2.658 -0.134 9.469 1 98.44 206 THR A O 1
ATOM 1557 N N . LEU A 1 207 ? -1.633 -0.692 11.383 1 98.31 207 LEU A N 1
ATOM 1558 C CA . LEU A 1 207 ? -0.796 0.502 11.398 1 98.31 207 LEU A CA 1
ATOM 1559 C C . LEU A 1 207 ? 0.682 0.129 11.453 1 98.31 207 LEU A C 1
ATOM 1561 O O . LEU A 1 207 ? 1.099 -0.651 12.305 1 98.31 207 LEU A O 1
ATOM 1565 N N . ARG A 1 208 ? 1.446 0.552 10.508 1 98.44 208 ARG A N 1
ATOM 1566 C CA . ARG A 1 208 ? 2.904 0.486 10.5 1 98.44 208 ARG A CA 1
ATOM 1567 C C . ARG A 1 208 ? 3.516 1.881 10.578 1 98.44 208 ARG A C 1
ATOM 1569 O O . ARG A 1 208 ? 3.273 2.719 9.703 1 98.44 208 ARG A O 1
ATOM 1576 N N . VAL A 1 209 ? 4.324 2.139 11.586 1 98.44 209 VAL A N 1
ATOM 1577 C CA . VAL A 1 209 ? 4.883 3.465 11.82 1 98.44 209 VAL A CA 1
ATOM 1578 C C . VAL A 1 209 ? 6.406 3.385 11.844 1 98.44 209 VAL A C 1
ATOM 1580 O O . VAL A 1 209 ? 6.988 2.666 12.656 1 98.44 209 VAL A O 1
ATOM 1583 N N . GLN A 1 210 ? 7.09 4.023 10.883 1 98.12 210 GLN A N 1
ATOM 1584 C CA . GLN A 1 210 ? 8.523 4.238 11.055 1 98.12 210 GLN A CA 1
ATOM 1585 C C . GLN A 1 210 ? 8.805 5.121 12.273 1 98.12 210 GLN A C 1
ATOM 1587 O O . GLN A 1 210 ? 8.711 6.348 12.188 1 98.12 210 GLN A O 1
ATOM 1592 N N . ASN A 1 211 ? 9.125 4.531 13.359 1 96.94 211 ASN A N 1
ATOM 1593 C CA . ASN A 1 211 ? 9.367 5.266 14.594 1 96.94 211 ASN A CA 1
ATOM 1594 C C . ASN A 1 211 ? 10.859 5.469 14.844 1 96.94 211 ASN A C 1
ATOM 1596 O O . ASN A 1 211 ? 11.391 5.023 15.867 1 96.94 211 ASN A O 1
ATOM 1600 N N . GLN A 1 212 ? 11.5 6.102 13.898 1 96.5 212 GLN A N 1
ATOM 1601 C CA . GLN A 1 212 ? 12.914 6.457 13.891 1 96.5 212 GLN A CA 1
ATOM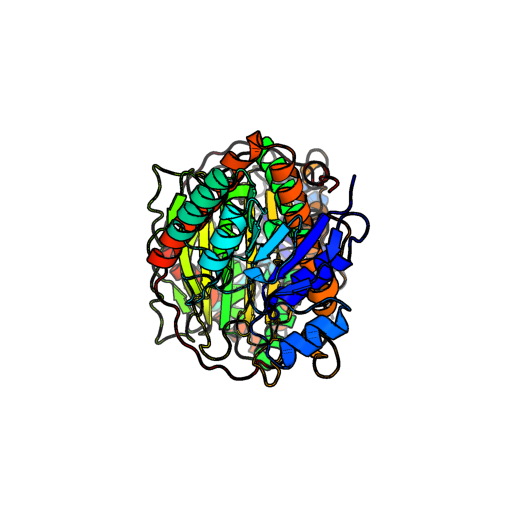 1602 C C . GLN A 1 212 ? 13.102 7.949 13.633 1 96.5 212 GLN A C 1
ATOM 1604 O O . GLN A 1 212 ? 12.359 8.547 12.859 1 96.5 212 GLN A O 1
ATOM 1609 N N . VAL A 1 213 ? 14.055 8.547 14.305 1 94.31 213 VAL A N 1
ATOM 1610 C CA . VAL A 1 213 ? 14.297 9.969 14.094 1 94.31 213 VAL A CA 1
ATOM 1611 C C . VAL A 1 213 ? 15.797 10.258 14.188 1 94.31 213 VAL A C 1
ATOM 1613 O O . VAL A 1 213 ? 16.484 9.688 15.031 1 94.31 213 VAL A O 1
ATOM 1616 N N . ASP A 1 214 ? 16.328 10.953 13.242 1 93.75 214 ASP A N 1
ATOM 1617 C CA . ASP A 1 214 ? 17.641 11.602 13.383 1 93.75 214 ASP A CA 1
ATOM 1618 C C . ASP A 1 214 ? 17.516 12.891 14.195 1 93.75 214 ASP A C 1
ATOM 1620 O O . ASP A 1 214 ? 16.938 13.867 13.734 1 93.75 214 ASP A O 1
ATOM 1624 N N . PRO A 1 215 ? 18.094 12.883 15.359 1 89.38 215 PRO A N 1
ATOM 1625 C CA . PRO A 1 215 ? 17.906 14.055 16.203 1 89.38 215 PRO A CA 1
ATOM 1626 C C . PRO A 1 215 ? 18.422 15.344 15.562 1 89.38 215 PRO A C 1
ATOM 1628 O O . PRO A 1 215 ? 17.953 16.438 15.883 1 89.38 215 PRO A O 1
ATOM 1631 N N . ASP A 1 216 ? 19.328 15.219 14.633 1 88.62 216 ASP A N 1
ATOM 1632 C CA . ASP A 1 216 ? 19.922 16.391 14 1 88.62 216 ASP A CA 1
ATOM 1633 C C . ASP A 1 216 ? 19.172 16.766 12.727 1 88.62 216 ASP A C 1
ATOM 1635 O O . ASP A 1 216 ? 19.359 17.844 12.18 1 88.62 216 ASP A O 1
ATOM 1639 N N . ASP A 1 217 ? 18.344 15.859 12.273 1 90.69 217 ASP A N 1
ATOM 1640 C CA . ASP A 1 217 ? 17.641 16.062 11.008 1 90.69 217 ASP A CA 1
ATOM 1641 C C . ASP A 1 217 ? 16.328 15.289 10.984 1 90.69 217 ASP A C 1
ATOM 1643 O O . ASP A 1 217 ? 16.141 14.414 10.133 1 90.69 217 ASP A O 1
ATOM 1647 N N . ALA A 1 218 ? 15.406 15.68 11.734 1 84.31 218 ALA A N 1
ATOM 1648 C CA . ALA A 1 218 ? 14.211 14.906 12.062 1 84.31 218 ALA A CA 1
ATOM 1649 C C . ALA A 1 218 ? 13.281 14.805 10.859 1 84.31 218 ALA A C 1
ATOM 1651 O O . ALA A 1 218 ? 12.5 13.852 10.75 1 84.31 218 ALA A O 1
ATOM 1652 N N . ASP A 1 219 ? 13.43 15.648 9.875 1 84.31 219 ASP A N 1
ATOM 1653 C CA . ASP A 1 219 ? 12.438 15.734 8.805 1 84.31 219 ASP A CA 1
ATOM 1654 C C . ASP A 1 219 ? 12.898 14.984 7.559 1 84.31 219 ASP A C 1
ATOM 1656 O O . ASP A 1 219 ? 12.148 14.875 6.586 1 84.31 219 ASP A O 1
ATOM 1660 N N . ASN A 1 220 ? 14.102 14.43 7.559 1 90.44 220 ASN A N 1
ATOM 1661 C CA . ASN A 1 220 ? 14.68 14.125 6.254 1 90.44 220 ASN A CA 1
ATOM 1662 C C . ASN A 1 220 ? 14.922 12.633 6.086 1 90.44 220 ASN A C 1
ATOM 1664 O O . ASN A 1 220 ? 15.453 12.195 5.059 1 90.44 220 ASN A O 1
ATOM 1668 N N . HIS A 1 221 ? 14.562 11.781 6.973 1 91.81 221 HIS A N 1
ATOM 1669 C CA . HIS A 1 221 ? 14.977 10.383 6.852 1 91.81 221 HIS A CA 1
ATOM 1670 C C . HIS A 1 221 ? 13.781 9.445 6.93 1 91.81 221 HIS A C 1
ATOM 1672 O O . HIS A 1 221 ? 13.922 8.297 7.359 1 91.81 221 HIS A O 1
ATOM 1678 N N . SER A 1 222 ? 12.695 9.961 6.516 1 94.12 222 SER A N 1
ATOM 1679 C CA . SER A 1 222 ? 11.508 9.125 6.395 1 94.12 222 SER A CA 1
ATOM 1680 C C . SER A 1 222 ? 11.508 8.344 5.086 1 94.12 222 SER A C 1
ATOM 1682 O O . SER A 1 222 ? 11.875 8.875 4.039 1 94.12 222 SER A O 1
ATOM 1684 N N . PHE A 1 223 ? 11.117 7.074 5.109 1 96 223 PHE A N 1
ATOM 1685 C CA . PHE A 1 223 ? 10.945 6.301 3.883 1 96 223 PHE A CA 1
ATOM 1686 C C . PHE A 1 223 ? 9.703 6.754 3.123 1 96 223 PHE A C 1
ATOM 1688 O O . PHE A 1 223 ? 9.68 6.715 1.892 1 96 223 PHE A O 1
ATOM 1695 N N . LEU A 1 224 ? 8.695 7.113 3.814 1 96.38 224 LEU A N 1
ATOM 1696 C CA . LEU A 1 224 ? 7.41 7.539 3.273 1 96.38 224 LEU A CA 1
ATOM 1697 C C . LEU A 1 224 ? 6.691 8.461 4.25 1 96.38 224 LEU A C 1
ATOM 1699 O O . LEU A 1 224 ? 7.035 8.516 5.434 1 96.38 224 LEU A O 1
ATOM 1703 N N . LEU A 1 225 ? 5.738 9.227 3.719 1 97 225 LEU A N 1
ATOM 1704 C CA . LEU A 1 225 ? 4.891 10.039 4.586 1 97 225 LEU A CA 1
ATOM 1705 C C . LEU A 1 225 ? 3.619 9.289 4.965 1 97 225 LEU A C 1
ATOM 1707 O O . LEU A 1 225 ? 3.5 8.781 6.078 1 97 225 LEU A O 1
ATOM 1711 N N . HIS A 1 226 ? 2.695 9.117 4.035 1 98.19 226 HIS A N 1
ATOM 1712 C CA . HIS A 1 226 ? 1.479 8.352 4.27 1 98.19 226 HIS A CA 1
ATOM 1713 C C . HIS A 1 226 ? 1.207 7.383 3.119 1 98.19 226 HIS A C 1
ATOM 1715 O O . HIS A 1 226 ? 1.388 7.734 1.951 1 98.19 226 HIS A O 1
ATOM 1721 N N . ARG A 1 227 ? 0.796 6.258 3.453 1 98.56 227 ARG A N 1
ATOM 1722 C CA . ARG A 1 227 ? 0.092 5.324 2.582 1 98.56 227 ARG A CA 1
ATOM 1723 C C . ARG A 1 227 ? -1.143 4.754 3.271 1 98.56 227 ARG A C 1
ATOM 1725 O O . ARG A 1 227 ? -1.068 4.305 4.418 1 98.56 227 ARG A O 1
ATOM 1732 N N . ILE A 1 228 ? -2.297 4.801 2.582 1 98.81 228 ILE A N 1
ATOM 1733 C CA . ILE A 1 228 ? -3.549 4.379 3.197 1 98.81 228 ILE A CA 1
ATOM 1734 C C . ILE A 1 228 ? -4.383 3.596 2.188 1 98.81 228 ILE A C 1
ATOM 1736 O O . ILE A 1 228 ? -4.57 4.035 1.051 1 98.81 228 ILE A O 1
ATOM 1740 N N . SER A 1 229 ? -4.828 2.467 2.572 1 98.69 229 SER A N 1
ATOM 1741 C CA . SER A 1 229 ? -5.797 1.698 1.799 1 98.69 229 SER A CA 1
ATOM 1742 C C . SER A 1 229 ? -7.023 1.356 2.635 1 98.69 229 SER A C 1
ATOM 1744 O O . SER A 1 229 ? -6.902 0.96 3.797 1 98.69 229 SER A O 1
ATOM 1746 N N . LEU A 1 230 ? -8.148 1.567 2.152 1 98.12 230 LEU A N 1
ATOM 1747 C CA . LEU A 1 230 ? -9.359 1.116 2.83 1 98.12 230 LEU A CA 1
ATOM 1748 C C . LEU A 1 230 ? -10.172 0.186 1.934 1 98.12 230 LEU A C 1
ATOM 1750 O O . LEU A 1 230 ? -10.242 0.391 0.719 1 98.12 230 LEU A O 1
ATOM 1754 N N . GLY A 1 231 ? -10.695 -0.858 2.514 1 97.94 231 GLY A N 1
ATOM 1755 C CA . GLY A 1 231 ? -11.398 -1.89 1.771 1 97.94 231 GLY A CA 1
ATOM 1756 C C . GLY A 1 231 ? -12.875 -1.977 2.127 1 97.94 231 GLY A C 1
ATOM 1757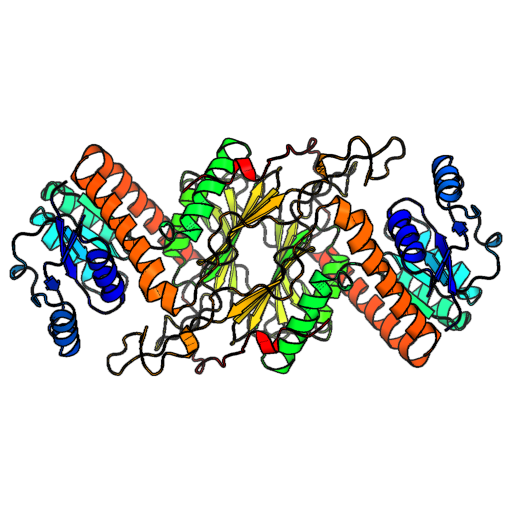 O O . GLY A 1 231 ? -13.25 -1.821 3.291 1 97.94 231 GLY A O 1
ATOM 1758 N N . ALA A 1 232 ? -13.711 -2.152 1.175 1 97.19 232 ALA A N 1
ATOM 1759 C CA . ALA A 1 232 ? -15.133 -2.461 1.263 1 97.19 232 ALA A CA 1
ATOM 1760 C C . ALA A 1 232 ? -15.508 -3.588 0.306 1 97.19 232 ALA A C 1
ATOM 1762 O O . ALA A 1 232 ? -14.656 -4.121 -0.405 1 97.19 232 ALA A O 1
ATOM 1763 N N . GLU A 1 233 ? -16.734 -4.016 0.354 1 95.38 233 GLU A N 1
ATOM 1764 C CA . GLU A 1 233 ? -17.156 -5.152 -0.461 1 95.38 233 GLU A CA 1
ATOM 1765 C C . GLU A 1 233 ? -16.938 -4.875 -1.946 1 95.38 233 GLU A C 1
ATOM 1767 O O . GLU A 1 233 ? -16.672 -5.797 -2.723 1 95.38 233 GLU A O 1
ATOM 1772 N N . GLY A 1 234 ? -16.953 -3.629 -2.312 1 96.44 234 GLY A N 1
ATOM 1773 C CA . GLY A 1 234 ? -16.875 -3.279 -3.723 1 96.44 234 GLY A CA 1
ATOM 1774 C C . GLY A 1 234 ? -15.461 -3.17 -4.234 1 96.44 234 GLY A C 1
ATOM 1775 O O . GLY A 1 234 ? -15.227 -3.166 -5.445 1 96.44 234 GLY A O 1
ATOM 1776 N N . GLY A 1 235 ? -14.555 -3 -3.342 1 97.62 235 GLY A N 1
ATOM 1777 C CA . GLY A 1 235 ? -13.18 -2.836 -3.775 1 97.62 235 GLY A CA 1
ATOM 1778 C C . GLY A 1 235 ? -12.297 -2.17 -2.734 1 97.62 235 GLY A C 1
ATOM 1779 O O . GLY A 1 235 ? -12.633 -2.156 -1.548 1 97.62 235 GLY A O 1
ATOM 1780 N N . VAL A 1 236 ? -11.102 -1.771 -3.164 1 98.44 236 VAL A N 1
ATOM 1781 C CA . VAL A 1 236 ? -10.125 -1.141 -2.287 1 98.44 236 VAL A CA 1
ATOM 1782 C C . VAL A 1 236 ? -9.75 0.235 -2.834 1 98.44 236 VAL A C 1
ATOM 1784 O O . VAL A 1 236 ? -9.398 0.368 -4.008 1 98.44 236 VAL A O 1
ATOM 1787 N N . LEU A 1 237 ? -9.891 1.258 -2.037 1 98.56 237 LEU A N 1
ATOM 1788 C CA . LEU A 1 237 ? -9.445 2.621 -2.309 1 98.56 237 LEU A CA 1
ATOM 1789 C C . LEU A 1 237 ? -8.086 2.891 -1.672 1 98.56 237 LEU A C 1
ATOM 1791 O O . LEU A 1 237 ? -7.891 2.617 -0.487 1 98.56 237 LEU A O 1
ATOM 1795 N N . THR A 1 238 ? -7.109 3.455 -2.49 1 98.62 238 THR A N 1
ATOM 1796 C CA . THR A 1 238 ? -5.746 3.578 -1.987 1 98.62 238 THR A CA 1
ATOM 1797 C C . THR A 1 238 ? -5.203 4.98 -2.244 1 98.62 238 THR A C 1
ATOM 1799 O O . THR A 1 238 ? -5.301 5.496 -3.357 1 98.62 238 THR A O 1
ATOM 1802 N N . LEU A 1 239 ? -4.75 5.641 -1.21 1 98.5 239 LEU A N 1
ATOM 1803 C CA . LEU A 1 239 ? -3.787 6.73 -1.342 1 98.5 239 LEU A CA 1
ATOM 1804 C C . LEU A 1 239 ? -2.361 6.191 -1.393 1 98.5 239 LEU A C 1
ATOM 1806 O O . LEU A 1 239 ? -1.764 5.902 -0.353 1 98.5 239 LEU A O 1
ATOM 1810 N N . ALA A 1 240 ? -1.754 6.102 -2.562 1 97.62 240 ALA A N 1
ATOM 1811 C CA . ALA A 1 240 ? -0.504 5.375 -2.777 1 97.62 240 ALA A CA 1
ATOM 1812 C C . ALA A 1 240 ? 0.672 6.109 -2.141 1 97.62 240 ALA A C 1
ATOM 1814 O O . ALA A 1 240 ? 1.693 5.496 -1.819 1 97.62 240 ALA A O 1
ATOM 1815 N N . ASP A 1 241 ? 0.54 7.387 -2.041 1 96.06 241 ASP A N 1
ATOM 1816 C CA . ASP A 1 241 ? 1.451 8.336 -1.408 1 96.06 241 ASP A CA 1
ATOM 1817 C C . ASP A 1 241 ? 0.712 9.594 -0.969 1 96.06 241 ASP A C 1
ATOM 1819 O O . ASP A 1 241 ? -0.344 9.93 -1.513 1 96.06 241 ASP A O 1
ATOM 1823 N N . THR A 1 242 ? 1.268 10.266 -0.012 1 96.94 242 THR A N 1
ATOM 1824 C CA . THR A 1 242 ? 0.597 11.461 0.495 1 96.94 242 THR A CA 1
ATOM 1825 C C . THR A 1 242 ? 0.347 12.461 -0.631 1 96.94 242 THR A C 1
ATOM 1827 O O . THR A 1 242 ? -0.615 13.227 -0.584 1 96.94 242 THR A O 1
ATOM 1830 N N . HIS A 1 243 ? 1.179 12.445 -1.671 1 97.81 243 HIS A N 1
ATOM 1831 C CA . HIS A 1 243 ? 1.051 13.375 -2.785 1 97.81 243 HIS A CA 1
ATOM 1832 C C . HIS A 1 243 ? 0.372 12.711 -3.98 1 97.81 243 HIS A C 1
ATOM 1834 O O . HIS A 1 243 ? 0.371 13.266 -5.082 1 97.81 243 HIS A O 1
ATOM 1840 N N . GLY A 1 244 ? -0.294 11.531 -3.734 1 96.06 244 GLY A N 1
ATOM 1841 C CA . GLY A 1 244 ? -0.977 10.797 -4.785 1 96.06 244 GLY A CA 1
ATOM 1842 C C . GLY A 1 244 ? -0.107 9.742 -5.438 1 96.06 244 GLY A C 1
ATOM 1843 O O . GLY A 1 244 ? 1.077 9.617 -5.113 1 96.06 244 GLY A O 1
ATOM 1844 N N . PRO A 1 245 ? -0.688 8.992 -6.266 1 96.62 245 PRO A N 1
ATOM 1845 C CA . PRO A 1 245 ? -2.061 9.086 -6.773 1 96.62 245 PRO A CA 1
ATOM 1846 C C . PRO A 1 245 ? -3.074 8.406 -5.855 1 96.62 245 PRO A C 1
ATOM 1848 O O . PRO A 1 245 ? -2.691 7.766 -4.871 1 96.62 245 PRO A O 1
ATOM 1851 N N . VAL A 1 246 ? -4.344 8.664 -6.133 1 97.62 246 VAL A N 1
ATOM 1852 C CA . VAL A 1 246 ? -5.461 7.934 -5.547 1 97.62 246 VAL A CA 1
ATOM 1853 C C . VAL A 1 246 ? -5.934 6.848 -6.512 1 97.62 246 VAL A C 1
ATOM 1855 O O . VAL A 1 246 ? -6.207 7.129 -7.684 1 97.62 246 VAL A O 1
ATOM 1858 N N . LEU A 1 247 ? -5.969 5.617 -6.02 1 97.69 247 LEU A N 1
ATOM 1859 C CA . LEU A 1 247 ? -6.285 4.48 -6.875 1 97.69 247 LEU A CA 1
ATOM 1860 C C . LEU A 1 247 ? -7.523 3.75 -6.371 1 97.69 247 LEU A C 1
ATOM 1862 O O . LEU A 1 247 ? -7.727 3.621 -5.164 1 97.69 247 LEU A O 1
ATOM 1866 N N . TRP A 1 248 ? -8.336 3.318 -7.297 1 98.06 248 TRP A N 1
ATOM 1867 C CA . TRP A 1 248 ? -9.469 2.439 -7.004 1 98.06 248 TRP A CA 1
ATOM 1868 C C . TRP A 1 248 ? -9.281 1.078 -7.664 1 98.06 248 TRP A C 1
ATOM 1870 O O . TRP A 1 248 ? -9.039 0.995 -8.875 1 98.06 248 TRP A O 1
ATOM 1880 N N . ASN A 1 249 ? -9.289 0.037 -6.906 1 98.12 249 ASN A N 1
ATOM 1881 C CA . ASN A 1 249 ? -9.281 -1.34 -7.387 1 98.12 249 ASN A CA 1
ATOM 1882 C C . ASN A 1 249 ? -10.625 -2.021 -7.156 1 98.12 249 ASN A C 1
ATOM 1884 O O . ASN A 1 249 ? -10.906 -2.502 -6.059 1 98.12 249 ASN A O 1
ATOM 1888 N N . PRO A 1 250 ? -11.445 -2.137 -8.234 1 97.31 250 PRO A N 1
ATOM 1889 C CA . PRO A 1 250 ? -12.688 -2.879 -8.039 1 97.31 250 PRO A CA 1
ATOM 1890 C C . PRO A 1 250 ? -12.453 -4.336 -7.652 1 97.31 250 PRO A C 1
ATOM 1892 O O . PRO A 1 250 ? -11.484 -4.949 -8.102 1 97.31 250 PRO A O 1
ATOM 1895 N N . ARG A 1 251 ? -13.32 -4.82 -6.871 1 95.56 251 ARG A N 1
ATOM 1896 C CA . ARG A 1 251 ? -13.195 -6.207 -6.438 1 95.56 251 ARG A CA 1
ATOM 1897 C C . ARG A 1 251 ? -13.328 -7.164 -7.617 1 95.56 251 ARG A C 1
ATOM 1899 O O . ARG A 1 251 ? -14.266 -7.059 -8.406 1 95.56 251 ARG A O 1
ATOM 1906 N N . LEU A 1 252 ? -12.391 -8.047 -7.742 1 94.94 252 LEU A N 1
ATOM 1907 C CA . LEU A 1 252 ? -12.531 -9.164 -8.672 1 94.94 252 LEU A CA 1
ATOM 1908 C C . LEU A 1 252 ? -13.562 -10.164 -8.164 1 94.94 252 LEU A C 1
ATOM 1910 O O . LEU A 1 252 ? -13.43 -10.695 -7.059 1 94.94 252 LEU A O 1
ATOM 1914 N N . HIS A 1 253 ? -14.609 -10.375 -8.859 1 94.25 253 HIS A N 1
ATOM 1915 C CA . HIS A 1 253 ? -15.625 -11.391 -8.578 1 94.25 253 HIS A CA 1
ATOM 1916 C C . HIS A 1 253 ? -16.156 -12 -9.859 1 94.25 253 HIS A C 1
ATOM 1918 O O . HIS A 1 253 ? -16.734 -11.297 -10.703 1 94.25 253 HIS A O 1
ATOM 1924 N N . ALA A 1 254 ? -15.93 -13.234 -10.008 1 93.31 254 ALA A N 1
ATOM 1925 C CA . ALA A 1 254 ? -16.422 -13.961 -11.172 1 93.31 254 ALA A CA 1
ATOM 1926 C C . ALA A 1 254 ? -17.469 -14.992 -10.781 1 93.31 254 ALA A C 1
ATOM 1928 O O . ALA A 1 254 ? -17.266 -15.773 -9.852 1 93.31 254 ALA A O 1
ATOM 1929 N N . GLY A 1 255 ? -18.547 -14.992 -11.461 1 91.25 255 GLY A N 1
ATOM 1930 C CA . GLY A 1 255 ? -19.578 -15.984 -11.195 1 91.25 255 GLY A CA 1
ATOM 1931 C C . GLY A 1 255 ? -19.156 -17.391 -11.547 1 91.25 255 GLY A C 1
ATOM 1932 O O . GLY A 1 255 ? -18.125 -17.594 -12.195 1 91.25 255 GLY A O 1
ATOM 1933 N N . ARG A 1 256 ? -19.938 -18.359 -11.039 1 90.62 256 ARG A N 1
ATOM 1934 C CA . ARG A 1 256 ? -19.672 -19.766 -11.336 1 90.62 256 ARG A CA 1
ATOM 1935 C C . ARG A 1 256 ? -20.812 -20.375 -12.141 1 90.62 256 ARG A C 1
ATOM 1937 O O . ARG A 1 256 ? -21.984 -20.016 -11.961 1 90.62 256 ARG A O 1
ATOM 1944 N N . ASP A 1 257 ? -20.438 -21.266 -13 1 88 257 ASP A N 1
ATOM 1945 C CA . ASP A 1 257 ? -21.469 -21.969 -13.766 1 88 257 ASP A CA 1
ATOM 1946 C C . ASP A 1 257 ? -21.984 -23.188 -12.992 1 88 257 ASP A C 1
ATOM 1948 O O . ASP A 1 257 ? -21.672 -23.344 -11.812 1 88 257 ASP A O 1
ATOM 1952 N N . GLU A 1 258 ? -22.781 -24 -13.609 1 86.06 258 GLU A N 1
ATOM 1953 C CA . GLU A 1 258 ? -23.453 -25.109 -12.961 1 86.06 258 GLU A CA 1
ATOM 1954 C C . GLU A 1 258 ? -22.469 -26.188 -12.516 1 86.06 258 GLU A C 1
ATOM 1956 O O . GLU A 1 258 ? -22.766 -26.984 -11.625 1 86.06 258 GLU A O 1
ATOM 1961 N N . THR A 1 259 ? -21.312 -26.125 -13.102 1 84.69 259 THR A N 1
ATOM 1962 C CA . THR A 1 259 ? -20.297 -27.125 -12.758 1 84.69 259 THR A CA 1
ATOM 1963 C C . THR A 1 259 ? -19.375 -26.609 -11.664 1 84.69 259 THR A C 1
ATOM 1965 O O . THR A 1 259 ? -18.438 -27.297 -11.266 1 84.69 259 THR A O 1
ATOM 1968 N N . GLY A 1 260 ? -19.594 -25.375 -11.258 1 86.31 260 GLY A N 1
ATOM 1969 C CA . GLY A 1 260 ? -18.781 -24.797 -10.203 1 86.31 260 GLY A CA 1
ATOM 1970 C C . GLY A 1 260 ? -17.547 -24.094 -10.719 1 86.31 260 GLY A C 1
ATOM 1971 O O . GLY A 1 260 ? -16.703 -23.641 -9.93 1 86.31 260 GLY A O 1
ATOM 1972 N N . ARG A 1 261 ? -17.422 -24 -12.016 1 88.25 261 ARG A N 1
ATOM 1973 C CA . ARG A 1 261 ? -16.266 -23.344 -12.602 1 88.25 261 ARG A CA 1
ATOM 1974 C C . ARG A 1 261 ? -16.5 -21.844 -12.773 1 88.25 261 ARG A C 1
ATOM 1976 O O . ARG A 1 261 ? -17.625 -21.422 -13.086 1 88.25 261 ARG A O 1
ATOM 1983 N N . LEU A 1 262 ? -15.438 -21.047 -12.586 1 89.38 262 LEU A N 1
ATOM 1984 C CA . LEU A 1 262 ? -15.523 -19.594 -12.758 1 89.38 262 LEU A CA 1
ATOM 1985 C C . LEU A 1 262 ? -15.859 -19.25 -14.203 1 89.38 262 LEU A C 1
ATOM 1987 O O . LEU A 1 262 ? -15.32 -19.844 -15.133 1 89.38 262 LEU A O 1
ATOM 1991 N N . VAL A 1 263 ? -16.812 -18.406 -14.375 1 92.88 263 VAL A N 1
ATOM 1992 C CA . VAL A 1 263 ? -17.141 -17.844 -15.688 1 92.88 263 VAL A CA 1
ATOM 1993 C C . VAL A 1 263 ? -16.297 -16.594 -15.945 1 92.88 263 VAL A C 1
ATOM 1995 O O . VAL A 1 263 ? -16.5 -15.562 -15.297 1 92.88 263 VAL A O 1
ATOM 1998 N N . MET A 1 264 ? -15.406 -16.672 -16.953 1 93.44 264 MET A N 1
ATOM 1999 C CA . MET A 1 264 ? -14.367 -15.648 -17.094 1 93.44 264 MET A CA 1
ATOM 2000 C C . MET A 1 264 ? -14.664 -14.727 -18.266 1 93.44 264 MET A C 1
ATOM 2002 O O . MET A 1 264 ? -14.023 -13.688 -18.438 1 93.44 264 MET A O 1
ATOM 2006 N N . ALA A 1 265 ? -15.656 -15.102 -19.078 1 92.38 265 ALA A N 1
ATOM 2007 C CA . ALA A 1 265 ? -16 -14.328 -20.266 1 92.38 265 ALA A CA 1
ATOM 2008 C C . ALA A 1 265 ? -17.438 -14.641 -20.703 1 92.38 265 ALA A C 1
ATOM 2010 O O . ALA A 1 265 ? -18.047 -15.609 -20.25 1 92.38 265 ALA A O 1
ATOM 2011 N N . GLY A 1 266 ? -17.938 -13.766 -21.562 1 92.44 266 GLY A N 1
ATOM 2012 C CA . GLY A 1 266 ? -19.25 -14 -22.156 1 92.44 266 GLY A CA 1
ATOM 2013 C C . GLY A 1 266 ? -20.375 -13.328 -21.391 1 92.44 266 GLY A C 1
ATOM 2014 O O . GLY A 1 266 ? -20.125 -12.5 -20.516 1 92.44 266 GLY A O 1
ATOM 2015 N N . PRO A 1 267 ? -21.625 -13.641 -21.781 1 92.5 267 PRO A N 1
ATOM 2016 C CA . PRO A 1 267 ? -22.781 -13.039 -21.109 1 92.5 267 PRO A CA 1
ATOM 2017 C C . PRO A 1 267 ? -22.828 -13.344 -19.609 1 92.5 267 PRO A C 1
ATOM 2019 O O . PRO A 1 267 ? -22.531 -14.469 -19.203 1 92.5 267 PRO A O 1
ATOM 2022 N N . GLY A 1 268 ? -23.062 -12.328 -18.875 1 92.06 268 GLY A N 1
ATOM 2023 C CA . GLY A 1 268 ? -23.141 -12.523 -17.438 1 92.06 268 GLY A CA 1
ATOM 2024 C C . GLY A 1 268 ? -21.859 -12.156 -16.719 1 92.06 268 GLY A C 1
ATOM 2025 O O . GLY A 1 268 ? -21.812 -12.203 -15.484 1 92.06 268 GLY A O 1
ATOM 2026 N N . THR A 1 269 ? -20.828 -11.797 -17.469 1 95.69 269 THR A N 1
ATOM 2027 C CA . THR A 1 269 ? -19.547 -11.461 -16.859 1 95.69 269 THR A CA 1
ATOM 2028 C C . THR A 1 269 ? -19.266 -9.961 -16.969 1 95.69 269 THR A C 1
ATOM 2030 O O . THR A 1 269 ? -18.109 -9.539 -17.016 1 95.69 269 THR A O 1
ATOM 2033 N N . GLU A 1 270 ? -20.312 -9.117 -17.094 1 94.56 270 GLU A N 1
ATOM 2034 C CA . GLU A 1 270 ? -20.188 -7.676 -17.312 1 94.56 270 GLU A CA 1
ATOM 2035 C C . GLU A 1 270 ? -19.375 -7.031 -16.188 1 94.56 270 GLU A C 1
ATOM 2037 O O . GLU A 1 270 ? -18.641 -6.062 -16.422 1 94.56 270 GLU A O 1
ATOM 2042 N N . ARG A 1 271 ? -19.453 -7.66 -15.047 1 94.19 271 ARG A N 1
ATOM 2043 C CA . ARG A 1 271 ? -18.719 -7.156 -13.883 1 94.19 271 ARG A CA 1
ATOM 2044 C C . ARG A 1 271 ? -17.219 -7.227 -14.102 1 94.19 271 ARG A C 1
ATOM 2046 O O . ARG A 1 271 ? -16.469 -6.457 -13.5 1 94.19 271 ARG A O 1
ATOM 2053 N N . LEU A 1 272 ? -16.75 -8.078 -14.945 1 96.5 272 LEU A N 1
ATOM 2054 C CA . LEU A 1 272 ? -15.336 -8.273 -15.227 1 96.5 272 LEU A CA 1
ATOM 2055 C C . LEU A 1 272 ? -14.844 -7.281 -16.281 1 96.5 272 LEU A C 1
ATOM 2057 O O . LEU A 1 272 ? -13.656 -7.25 -16.594 1 96.5 272 LEU A O 1
ATOM 2061 N N . GLY A 1 273 ? -15.734 -6.441 -16.797 1 96.75 273 GLY A N 1
ATOM 2062 C CA . GLY A 1 273 ? -15.391 -5.484 -17.844 1 96.75 273 GLY A CA 1
ATOM 2063 C C . GLY A 1 273 ? -14.797 -4.199 -17.297 1 96.75 273 GLY A C 1
ATOM 2064 O O . GLY A 1 273 ? -14.508 -3.271 -18.062 1 96.75 273 GLY A O 1
ATOM 2065 N N . VAL A 1 274 ? -14.539 -4.109 -15.992 1 95.75 274 VAL A N 1
ATOM 2066 C CA . VAL A 1 274 ? -13.953 -2.924 -15.383 1 95.75 274 VAL A CA 1
ATOM 2067 C C . VAL A 1 274 ? -12.43 -3.084 -15.289 1 95.75 274 VAL A C 1
ATOM 2069 O O . VAL A 1 274 ? -11.93 -4.199 -15.125 1 95.75 274 VAL A O 1
ATOM 2072 N N . THR A 1 275 ? -11.727 -1.954 -15.391 1 97.19 275 THR A N 1
ATOM 2073 C CA . THR A 1 275 ? -10.273 -1.983 -15.273 1 97.19 275 THR A CA 1
ATOM 2074 C C . THR A 1 275 ? -9.859 -2.395 -13.859 1 97.19 275 THR A C 1
ATOM 2076 O O . THR A 1 275 ? -10.5 -2.012 -12.883 1 97.19 275 THR A O 1
ATOM 2079 N N . THR A 1 276 ? -8.766 -3.146 -13.781 1 97.94 276 THR A N 1
ATOM 2080 C CA . THR A 1 276 ? -8.32 -3.695 -12.508 1 97.94 276 THR A CA 1
ATOM 2081 C C . THR A 1 276 ? -7.906 -2.578 -11.555 1 97.94 276 THR A C 1
ATOM 2083 O O . THR A 1 276 ? -7.996 -2.729 -10.336 1 97.94 276 THR A O 1
ATOM 2086 N N . THR A 1 277 ? -7.371 -1.474 -12.031 1 97.94 277 THR A N 1
ATOM 2087 C CA . THR A 1 277 ? -6.992 -0.292 -11.266 1 97.94 277 THR A CA 1
ATOM 2088 C C . THR A 1 277 ? -7.391 0.982 -12.008 1 97.94 277 THR A C 1
ATOM 2090 O O . THR A 1 277 ? -7.109 1.13 -13.195 1 97.94 277 THR A O 1
ATOM 2093 N N . VAL A 1 278 ? -8.008 1.887 -11.305 1 96.5 278 VAL A N 1
ATOM 2094 C CA . VAL A 1 278 ? -8.445 3.158 -11.875 1 96.5 278 VAL A CA 1
ATOM 2095 C C . VAL A 1 278 ? -7.855 4.312 -11.062 1 96.5 278 VAL A C 1
ATOM 2097 O O . VAL A 1 278 ? -8.164 4.473 -9.883 1 96.5 278 VAL A O 1
ATOM 2100 N N . PRO A 1 279 ? -6.941 5.113 -11.633 1 95.44 279 PRO A N 1
ATOM 2101 C CA . PRO A 1 279 ? -6.586 6.363 -10.961 1 95.44 279 PRO A CA 1
ATOM 2102 C C . PRO A 1 279 ? -7.762 7.336 -10.867 1 95.44 279 PRO A C 1
ATOM 2104 O O . PRO A 1 279 ? -8.469 7.555 -11.852 1 95.44 279 PRO A O 1
ATOM 2107 N N . LEU A 1 280 ? -8.016 7.812 -9.719 1 96.12 280 LEU A N 1
ATOM 2108 C CA . LEU A 1 280 ? -9.078 8.789 -9.531 1 96.12 280 LEU A CA 1
ATOM 2109 C C . LEU A 1 280 ? -8.539 10.211 -9.648 1 96.12 280 LEU A C 1
ATOM 2111 O O . LEU A 1 280 ? -7.551 10.562 -9 1 96.12 280 LEU A O 1
ATOM 2115 N N . GLY A 1 281 ? -9.148 10.984 -10.445 1 91.81 281 GLY A N 1
ATOM 2116 C CA . GLY A 1 281 ? -8.719 12.352 -10.688 1 91.81 281 GLY A CA 1
ATOM 2117 C C . GLY A 1 281 ? -7.805 12.484 -11.891 1 91.81 281 GLY A C 1
ATOM 2118 O O . GLY A 1 281 ? -7.27 11.492 -12.383 1 91.81 281 GLY A O 1
ATOM 2119 N N . ASP A 1 282 ? -7.508 13.688 -12.383 1 86.12 282 ASP A N 1
ATOM 2120 C CA . ASP A 1 282 ? -6.762 13.922 -13.617 1 86.12 282 ASP A CA 1
ATOM 2121 C C . ASP A 1 282 ? -5.379 14.508 -13.32 1 86.12 282 ASP A C 1
ATOM 2123 O O . ASP A 1 282 ? -4.539 14.617 -14.211 1 86.12 282 ASP A O 1
ATOM 2127 N N . GLU A 1 283 ? -5.172 14.82 -12.102 1 87.5 283 GLU A N 1
ATOM 2128 C CA . GLU A 1 283 ? -3.9 15.453 -11.773 1 87.5 283 GLU A CA 1
ATOM 2129 C C . GLU A 1 283 ? -2.82 14.414 -11.492 1 87.5 283 GLU A C 1
ATOM 2131 O O . GLU A 1 283 ? -3.014 13.523 -10.664 1 87.5 283 GLU A O 1
ATOM 2136 N N . GLU A 1 284 ? -1.732 14.578 -12.219 1 88.62 284 GLU A N 1
ATOM 2137 C CA . GLU A 1 284 ? -0.563 13.734 -11.969 1 88.62 284 GLU A CA 1
ATOM 2138 C C . GLU A 1 284 ? 0.309 14.32 -10.867 1 88.62 284 GLU A C 1
ATOM 2140 O O . GLU A 1 284 ? 0.365 15.539 -10.688 1 88.62 284 GLU A O 1
ATOM 2145 N N . PRO A 1 285 ? 0.948 13.398 -10.203 1 93.38 285 PRO A N 1
ATOM 2146 C CA . PRO A 1 285 ? 1.851 13.93 -9.18 1 93.38 285 PRO A CA 1
ATOM 2147 C C . PRO A 1 285 ? 2.936 14.836 -9.758 1 93.38 285 PRO A C 1
ATOM 2149 O O . PRO A 1 285 ? 3.5 14.531 -10.812 1 93.38 285 PRO A O 1
ATOM 2152 N N . GLY A 1 286 ? 3.188 15.977 -9.117 1 96.5 286 GLY A N 1
ATOM 2153 C CA . GLY A 1 286 ? 4.254 16.891 -9.5 1 96.5 286 GLY A CA 1
ATOM 2154 C C . GLY A 1 286 ? 5.578 16.578 -8.836 1 96.5 286 GLY A C 1
ATOM 2155 O O . GLY A 1 286 ? 5.711 15.555 -8.156 1 96.5 286 GLY A O 1
ATOM 2156 N N . THR A 1 287 ? 6.594 17.453 -9.102 1 97.81 287 THR A N 1
ATOM 2157 C CA . THR A 1 287 ? 7.898 17.328 -8.453 1 97.81 287 THR A CA 1
ATOM 2158 C C . THR A 1 287 ? 7.824 17.766 -6.996 1 97.81 287 THR A C 1
ATOM 2160 O O . THR A 1 287 ? 6.832 18.359 -6.57 1 97.81 287 THR A O 1
ATOM 2163 N N . TYR A 1 288 ? 8.844 17.422 -6.258 1 97.56 288 TYR A N 1
ATOM 2164 C CA . TYR A 1 288 ? 8.891 17.922 -4.891 1 97.56 288 TYR A CA 1
ATOM 2165 C C . TYR A 1 288 ? 9.008 19.453 -4.867 1 97.56 288 TYR A C 1
ATOM 2167 O O . TYR A 1 288 ? 8.523 20.109 -3.941 1 97.56 288 TYR A O 1
ATOM 2175 N N . HIS A 1 289 ? 9.609 20.047 -5.891 1 98.06 289 HIS A N 1
ATOM 2176 C CA . HIS A 1 289 ? 9.562 21.5 -6.027 1 98.06 289 HIS A CA 1
ATOM 2177 C C . HIS A 1 289 ? 8.125 21.984 -6.098 1 98.06 289 HIS A C 1
ATOM 2179 O O . HIS A 1 289 ? 7.77 22.984 -5.449 1 98.06 289 HIS A O 1
ATOM 2185 N N . ASP A 1 290 ? 7.309 21.297 -6.887 1 97.75 290 ASP A N 1
ATOM 2186 C CA . ASP A 1 290 ? 5.898 21.672 -7.027 1 97.75 290 ASP A CA 1
ATOM 2187 C C . ASP A 1 290 ? 5.156 21.5 -5.703 1 97.75 290 ASP A C 1
ATOM 2189 O O . ASP A 1 290 ? 4.258 22.281 -5.387 1 97.75 290 ASP A O 1
ATOM 2193 N N . VAL A 1 291 ? 5.504 20.484 -4.977 1 97.75 291 VAL A N 1
ATOM 2194 C CA . VAL A 1 291 ? 4.883 20.219 -3.682 1 97.75 291 VAL A CA 1
ATOM 2195 C C . VAL A 1 291 ? 5.098 21.406 -2.752 1 97.75 291 VAL A C 1
ATOM 2197 O O . VAL A 1 291 ? 4.141 21.938 -2.176 1 97.75 291 VAL A O 1
ATOM 2200 N N . PHE A 1 292 ? 6.32 21.891 -2.672 1 97.12 292 PHE A N 1
ATOM 2201 C CA . PHE A 1 292 ? 6.664 22.969 -1.75 1 97.12 292 PHE A CA 1
ATOM 2202 C C . PHE A 1 292 ? 6.133 24.312 -2.254 1 97.12 292 PHE A C 1
ATOM 2204 O O . PHE A 1 292 ? 5.719 25.156 -1.46 1 97.12 292 PHE A O 1
ATOM 2211 N N . ALA A 1 293 ? 6.078 24.469 -3.51 1 96.88 293 ALA A N 1
ATOM 2212 C CA . ALA A 1 293 ? 5.77 25.766 -4.094 1 96.88 293 ALA A CA 1
ATOM 2213 C C . ALA A 1 293 ? 4.266 25.953 -4.258 1 96.88 293 ALA A C 1
ATOM 2215 O O . ALA A 1 293 ? 3.762 27.078 -4.227 1 96.88 293 ALA A O 1
ATOM 2216 N N . ASP A 1 294 ? 3.609 24.828 -4.398 1 97.19 294 ASP A N 1
ATOM 2217 C CA . ASP A 1 294 ? 2.215 24.953 -4.816 1 97.19 294 ASP A CA 1
ATOM 2218 C C . ASP A 1 294 ? 1.306 24.062 -3.961 1 97.19 294 ASP A C 1
ATOM 2220 O O . ASP A 1 294 ? 0.374 24.562 -3.326 1 97.19 294 ASP A O 1
ATOM 2224 N N . LEU A 1 295 ? 1.515 22.781 -3.893 1 97.69 295 LEU A N 1
ATOM 2225 C CA . LEU A 1 295 ? 0.595 21.828 -3.277 1 97.69 295 LEU A CA 1
ATOM 2226 C C . LEU A 1 295 ? 0.418 22.125 -1.793 1 97.69 295 LEU A C 1
ATOM 2228 O O . LEU A 1 295 ? -0.709 22.172 -1.296 1 97.69 295 LEU A O 1
ATOM 2232 N N . TRP A 1 296 ? 1.501 22.281 -1.049 1 98.31 296 TRP A N 1
ATOM 2233 C CA . TRP A 1 296 ? 1.416 22.5 0.391 1 98.31 296 TRP A CA 1
ATOM 2234 C C . TRP A 1 296 ? 0.848 23.891 0.697 1 98.31 296 TRP A C 1
ATOM 2236 O O . TRP A 1 296 ? -0.056 24.031 1.524 1 98.31 296 TRP A O 1
ATOM 2246 N N . PRO A 1 297 ? 1.311 24.938 -0.033 1 98.38 297 PRO A N 1
ATOM 2247 C CA . PRO A 1 297 ? 0.676 26.234 0.179 1 98.38 297 PRO A CA 1
ATOM 2248 C C . PRO A 1 297 ? -0.82 26.219 -0.127 1 98.38 297 PRO A C 1
ATOM 2250 O O . PRO A 1 297 ? -1.606 26.844 0.588 1 98.38 297 PRO A O 1
ATOM 2253 N N . ASP A 1 298 ? -1.149 25.5 -1.129 1 97.81 298 ASP A N 1
ATOM 2254 C CA . ASP A 1 298 ? -2.566 25.375 -1.454 1 97.81 298 ASP A CA 1
ATOM 2255 C C . ASP A 1 298 ? -3.344 24.75 -0.297 1 97.81 298 ASP A C 1
ATOM 2257 O O . ASP A 1 298 ? -4.461 25.172 0.007 1 97.81 298 ASP A O 1
ATOM 2261 N N . ALA A 1 299 ? -2.801 23.781 0.309 1 98.38 299 ALA A N 1
ATOM 2262 C CA . ALA A 1 299 ? -3.426 23.125 1.457 1 98.38 299 ALA A CA 1
ATOM 2263 C C . ALA A 1 299 ? -3.584 24.109 2.621 1 98.38 299 ALA A C 1
ATOM 2265 O O . ALA A 1 299 ? -4.617 24.109 3.295 1 98.38 299 ALA A O 1
ATOM 2266 N N . VAL A 1 300 ? -2.602 24.906 2.863 1 98.62 300 VAL A N 1
ATOM 2267 C CA . VAL A 1 300 ? -2.664 25.906 3.924 1 98.62 300 VAL A CA 1
ATOM 2268 C C . VAL A 1 300 ? -3.758 26.922 3.611 1 98.62 300 VAL A C 1
ATOM 2270 O O . VAL A 1 300 ? -4.527 27.312 4.496 1 98.62 300 VAL A O 1
ATOM 2273 N N . ALA A 1 301 ? -3.805 27.359 2.352 1 98.19 301 ALA A N 1
ATOM 2274 C CA . ALA A 1 301 ? -4.848 28.297 1.944 1 98.19 301 ALA A CA 1
ATOM 2275 C C . ALA A 1 301 ? -6.238 27.719 2.213 1 98.19 301 ALA A C 1
ATOM 2277 O O . ALA A 1 301 ? -7.141 28.438 2.648 1 98.19 301 ALA A O 1
ATOM 2278 N N . GLU A 1 302 ? -6.348 26.469 1.952 1 97.69 302 GLU A N 1
ATOM 2279 C CA . GLU A 1 302 ? -7.617 25.812 2.246 1 97.69 302 GLU A CA 1
ATOM 2280 C C . GLU A 1 302 ? -7.922 25.828 3.74 1 97.69 302 GLU A C 1
ATOM 2282 O O . GLU A 1 302 ? -9.07 26.031 4.141 1 97.69 302 GLU A O 1
ATOM 2287 N N . SER A 1 303 ? -6.953 25.625 4.574 1 98.19 303 SER A N 1
ATOM 2288 C CA . SER A 1 303 ? -7.129 25.688 6.02 1 98.19 303 SER A CA 1
ATOM 2289 C C . SER A 1 303 ? -7.539 27.094 6.465 1 98.19 303 SER A C 1
ATOM 2291 O O . SER A 1 303 ? -8.375 27.25 7.359 1 98.19 303 SER A O 1
ATOM 2293 N N . LEU A 1 304 ? -6.945 28.078 5.844 1 98.19 304 LEU A N 1
ATOM 2294 C CA . LEU A 1 304 ? -7.293 29.469 6.137 1 98.19 304 LEU A CA 1
ATOM 2295 C C . LEU A 1 304 ? -8.742 29.75 5.766 1 98.19 304 LEU A C 1
ATOM 2297 O O . LEU A 1 304 ? -9.461 30.422 6.52 1 98.19 304 LEU A O 1
ATOM 2301 N N . ARG A 1 305 ? -9.141 29.234 4.641 1 97.19 305 ARG A N 1
ATOM 2302 C CA . ARG A 1 305 ? -10.531 29.422 4.227 1 97.19 305 ARG A CA 1
ATOM 2303 C C . ARG A 1 305 ? -11.492 28.766 5.211 1 97.19 305 ARG A C 1
ATOM 2305 O O . ARG A 1 305 ? -12.555 29.312 5.504 1 97.19 305 ARG A O 1
ATOM 2312 N N . GLU A 1 306 ? -11.109 27.625 5.688 1 97.06 306 GLU A N 1
ATOM 2313 C CA . GLU A 1 306 ? -11.938 26.953 6.691 1 97.06 306 GLU A CA 1
ATOM 2314 C C . GLU A 1 306 ? -12.023 27.781 7.973 1 97.06 306 GLU A C 1
ATOM 2316 O O . GLU A 1 306 ? -13.078 27.875 8.594 1 97.06 306 GLU A O 1
ATOM 2321 N N . LEU A 1 307 ? -10.906 28.328 8.391 1 98.06 307 LEU A N 1
ATOM 2322 C CA . LEU A 1 307 ? -10.914 29.203 9.562 1 98.06 307 LEU A CA 1
ATOM 2323 C C . LEU A 1 307 ? -11.812 30.406 9.336 1 98.06 307 LEU A C 1
ATOM 2325 O O . LEU A 1 307 ? -12.516 30.844 10.258 1 98.06 307 LEU A O 1
ATOM 2329 N N . CYS A 1 308 ? -11.797 30.984 8.148 1 97.62 308 CYS A N 1
ATOM 2330 C CA . CYS A 1 308 ? -12.648 32.125 7.82 1 97.62 308 CYS A CA 1
ATOM 2331 C C . CYS A 1 308 ? -14.125 31.766 7.992 1 97.62 308 CYS A C 1
ATOM 2333 O O . CYS A 1 308 ? -14.914 32.594 8.469 1 97.62 308 CYS A O 1
ATOM 2335 N N . ARG A 1 309 ? -14.43 30.562 7.645 1 97.19 309 ARG A N 1
ATOM 2336 C CA . ARG A 1 309 ? -15.805 30.109 7.859 1 97.19 309 ARG A CA 1
ATOM 2337 C C . ARG A 1 309 ? -16.141 30.078 9.344 1 97.19 309 ARG A C 1
ATOM 2339 O O . ARG A 1 309 ? -17.25 30.469 9.742 1 97.19 309 ARG A O 1
ATOM 2346 N N . ASP A 1 310 ? -15.227 29.609 10.141 1 97.69 310 ASP A N 1
ATOM 2347 C CA . ASP A 1 310 ? -15.438 29.594 11.586 1 97.69 310 ASP A CA 1
ATOM 2348 C C . ASP A 1 310 ? -15.547 31 12.148 1 97.69 310 ASP A C 1
ATOM 2350 O O . ASP A 1 310 ? -16.266 31.234 13.117 1 97.69 310 ASP A O 1
ATOM 2354 N N . ILE A 1 311 ? -14.797 31.953 11.586 1 97.31 311 ILE A N 1
ATOM 2355 C CA . ILE A 1 311 ? -14.844 33.344 12 1 97.31 311 ILE A CA 1
ATOM 2356 C C . ILE A 1 311 ? -16.219 33.938 11.695 1 97.31 311 ILE A C 1
ATOM 2358 O O . ILE A 1 311 ? -16.828 34.594 12.531 1 97.31 311 ILE A O 1
ATOM 2362 N N . ASP A 1 312 ? -16.719 33.562 10.539 1 96.69 312 ASP A N 1
ATOM 2363 C CA . ASP A 1 312 ? -17.969 34.156 10.055 1 96.69 312 ASP A CA 1
ATOM 2364 C C . ASP A 1 312 ? -19.188 33.469 10.664 1 96.69 312 ASP A C 1
ATOM 2366 O O . ASP A 1 312 ? -20.25 34.094 10.797 1 96.69 312 ASP A O 1
ATOM 2370 N N . GLU A 1 313 ? -19.016 32.188 10.992 1 97.19 313 GLU A N 1
ATOM 2371 C CA . GLU A 1 313 ? -20.078 31.406 11.586 1 97.19 313 GLU A CA 1
ATOM 2372 C C . GLU A 1 313 ? -19.672 30.828 12.938 1 97.19 313 GLU A C 1
ATOM 2374 O O . GLU A 1 313 ? -19.312 29.656 13.031 1 97.19 313 GLU A O 1
ATOM 2379 N N . PRO A 1 314 ? -19.953 31.531 14 1 95.69 314 PRO A N 1
ATOM 2380 C CA . PRO A 1 314 ? -19.469 31.141 15.328 1 95.69 314 PRO A CA 1
ATOM 2381 C C . PRO A 1 314 ? -20 29.781 15.773 1 95.69 314 PRO A C 1
ATOM 2383 O O . PRO A 1 314 ? -19.344 29.094 16.562 1 95.69 314 PRO A O 1
ATOM 2386 N N . ALA A 1 315 ? -21.109 29.359 15.227 1 95.31 315 ALA A N 1
ATOM 2387 C CA . ALA A 1 315 ? -21.688 28.078 15.586 1 95.31 315 ALA A CA 1
ATOM 2388 C C . ALA A 1 315 ? -20.766 26.922 15.188 1 95.31 315 ALA A C 1
ATOM 2390 O O . ALA A 1 315 ? -20.875 25.812 15.727 1 95.31 315 ALA A O 1
ATOM 2391 N N . ARG A 1 316 ? -19.812 27.141 14.305 1 96.06 316 ARG A N 1
ATOM 2392 C CA . ARG A 1 316 ? -18.906 26.125 13.797 1 96.06 316 ARG A CA 1
ATOM 2393 C C . ARG A 1 316 ? -17.703 25.938 14.719 1 96.06 316 ARG A C 1
ATOM 2395 O O . ARG A 1 316 ? -17.016 24.922 14.656 1 96.06 316 ARG A O 1
ATOM 2402 N N . ARG A 1 317 ? -17.438 26.922 15.562 1 97.12 317 ARG A N 1
ATOM 2403 C CA . ARG A 1 317 ? -16.188 26.984 16.312 1 97.12 317 ARG A CA 1
ATOM 2404 C C . ARG A 1 317 ? -16.078 25.828 17.297 1 97.12 317 ARG A C 1
ATOM 2406 O O . ARG A 1 317 ? -15 25.234 17.453 1 97.12 317 ARG A O 1
ATOM 2413 N N . ALA A 1 318 ? -17.203 25.469 17.891 1 95.06 318 ALA A N 1
ATOM 2414 C CA . ALA A 1 318 ? -17.188 24.375 18.875 1 95.06 318 ALA A CA 1
ATOM 2415 C C . ALA A 1 318 ? -16.797 23.062 18.203 1 95.06 318 ALA A C 1
ATOM 2417 O O . ALA A 1 318 ? -15.992 22.297 18.766 1 95.06 318 ALA A O 1
ATOM 2418 N N . ALA A 1 319 ? -17.344 22.797 17.062 1 95.81 319 ALA A N 1
ATOM 2419 C CA . ALA A 1 319 ? -17.062 21.562 16.328 1 95.81 319 ALA A CA 1
ATOM 2420 C C . ALA A 1 319 ? -15.586 21.484 15.945 1 95.81 319 ALA A C 1
ATOM 2422 O O . ALA A 1 319 ? -14.961 20.438 16.062 1 95.81 319 ALA A O 1
ATOM 2423 N N . SER A 1 320 ? -15.023 22.562 15.469 1 96.31 320 SER A N 1
ATOM 2424 C CA . SER A 1 320 ? -13.617 22.625 15.078 1 96.31 320 SER A CA 1
ATOM 2425 C C . SER A 1 320 ? -12.703 22.359 16.266 1 96.31 320 SER A C 1
ATOM 2427 O O . SER A 1 320 ? -11.711 21.641 16.156 1 96.31 320 SER A O 1
ATOM 2429 N N . GLY A 1 321 ? -13.008 22.969 17.375 1 97 321 GLY A N 1
ATOM 2430 C CA . GLY A 1 321 ? -12.234 22.766 18.594 1 97 321 GLY A CA 1
ATOM 2431 C C . GLY A 1 321 ? -12.281 21.344 19.094 1 97 321 GLY A C 1
ATOM 2432 O O . GLY A 1 321 ? -11.25 20.781 19.484 1 97 321 GLY A O 1
ATOM 2433 N N . GLN A 1 322 ? -13.492 20.781 19.094 1 96.88 322 GLN A N 1
ATOM 2434 C CA . GLN A 1 322 ? -13.672 19.406 19.562 1 96.88 322 GLN A CA 1
ATOM 2435 C C . GLN A 1 322 ? -12.906 18.422 18.672 1 96.88 322 GLN A C 1
ATOM 2437 O O . GLN A 1 322 ? -12.328 17.453 19.172 1 96.88 322 GLN A O 1
ATOM 2442 N N . TRP A 1 323 ? -12.922 18.672 17.391 1 98.25 323 TRP A N 1
ATOM 2443 C CA . TRP A 1 323 ? -12.18 17.812 16.469 1 98.25 323 TRP A CA 1
ATOM 2444 C C . TRP A 1 323 ? -10.688 17.875 16.75 1 98.25 323 TRP A C 1
ATOM 2446 O O . TRP A 1 323 ? -10.023 16.844 16.859 1 98.25 323 TRP A O 1
ATOM 2456 N N . ALA A 1 324 ? -10.164 19.078 16.938 1 98.38 324 ALA A N 1
ATOM 2457 C CA . ALA A 1 324 ? -8.742 19.25 17.219 1 98.38 324 ALA A CA 1
ATOM 2458 C C . ALA A 1 324 ? -8.352 18.531 18.516 1 98.38 324 ALA A C 1
ATOM 2460 O O . ALA A 1 324 ? -7.309 17.875 18.578 1 98.38 324 ALA A O 1
ATOM 2461 N N . LEU A 1 325 ? -9.188 18.656 19.5 1 98.25 325 LEU A N 1
ATOM 2462 C CA . LEU A 1 325 ? -8.953 17.984 20.781 1 98.25 325 LEU A CA 1
ATOM 2463 C C . LEU A 1 325 ? -8.938 16.469 20.594 1 98.25 325 LEU A C 1
ATOM 2465 O O . LEU A 1 325 ? -8.086 15.773 21.156 1 98.25 325 LEU A O 1
ATOM 2469 N N . GLY A 1 326 ? -9.891 15.969 19.797 1 98.62 326 GLY A N 1
ATOM 2470 C CA . GLY A 1 326 ? -9.969 14.539 19.531 1 98.62 326 GLY A CA 1
ATOM 2471 C C . GLY A 1 326 ? -8.734 13.992 18.844 1 98.62 326 GLY A C 1
ATOM 2472 O O . GLY A 1 326 ? -8.164 12.992 19.281 1 98.62 326 GLY A O 1
ATOM 2473 N N . VAL A 1 327 ? -8.297 14.664 17.797 1 98.81 327 VAL A N 1
ATOM 2474 C CA . VAL A 1 327 ? -7.121 14.234 17.047 1 98.81 327 VAL A CA 1
ATOM 2475 C C . VAL A 1 327 ? -5.891 14.234 17.953 1 98.81 327 VAL A C 1
ATOM 2477 O O . VAL A 1 327 ? -5.113 13.281 17.953 1 98.81 327 VAL A O 1
ATOM 2480 N N . SER A 1 328 ? -5.738 15.297 18.703 1 98.5 328 SER A N 1
ATOM 2481 C CA . SER A 1 328 ? -4.59 15.414 19.609 1 98.5 328 SER A CA 1
ATOM 2482 C C . SER A 1 328 ? -4.605 14.328 20.672 1 98.5 328 SER A C 1
ATOM 2484 O O . SER A 1 328 ? -3.562 13.758 21.016 1 98.5 328 SER A O 1
ATOM 2486 N N . THR A 1 329 ? -5.762 14.047 21.219 1 98.62 329 THR A N 1
ATOM 2487 C CA . THR A 1 329 ? -5.879 13.008 22.234 1 98.62 329 THR A CA 1
ATOM 2488 C C . THR A 1 329 ? -5.562 11.633 21.656 1 98.62 329 THR A C 1
ATOM 2490 O O . THR A 1 329 ? -4.859 10.836 22.266 1 98.62 329 THR A O 1
ATOM 2493 N N . ALA A 1 330 ? -6.094 11.367 20.484 1 98.75 330 ALA A N 1
ATOM 2494 C CA . ALA A 1 330 ? -5.773 10.117 19.797 1 98.75 330 ALA A CA 1
ATOM 2495 C C . ALA A 1 330 ? -4.273 10 19.547 1 98.75 330 ALA A C 1
ATOM 2497 O O . ALA A 1 330 ? -3.699 8.914 19.656 1 98.75 330 ALA A O 1
ATOM 2498 N N . TRP A 1 331 ? -3.699 11.117 19.172 1 98.31 331 TRP A N 1
ATOM 2499 C CA . TRP A 1 331 ? -2.262 11.141 18.922 1 98.31 331 TRP A CA 1
ATOM 2500 C C . TRP A 1 331 ? -1.479 10.82 20.188 1 98.31 331 TRP A C 1
ATOM 2502 O O . TRP A 1 331 ? -0.5 10.07 20.141 1 98.31 331 TRP A O 1
ATOM 2512 N N . ARG A 1 332 ? -1.882 11.398 21.25 1 97.69 332 ARG A N 1
ATOM 2513 C CA . ARG A 1 332 ? -1.263 11.078 22.547 1 97.69 332 ARG A CA 1
ATOM 2514 C C . ARG A 1 332 ? -1.337 9.586 22.828 1 97.69 332 ARG A C 1
ATOM 2516 O O . ARG A 1 332 ? -0.343 8.969 23.219 1 97.69 332 ARG A O 1
ATOM 2523 N N . ASP A 1 333 ? -2.516 8.977 22.625 1 98.56 333 ASP A N 1
ATOM 2524 C CA . ASP A 1 333 ? -2.703 7.551 22.859 1 98.56 333 ASP A CA 1
ATOM 2525 C C . ASP A 1 333 ? -1.806 6.723 21.938 1 98.56 333 ASP A C 1
ATOM 2527 O O . ASP A 1 333 ? -1.207 5.734 22.375 1 98.56 333 ASP A O 1
ATOM 2531 N N . LEU A 1 334 ? -1.715 7.098 20.672 1 98.56 334 LEU A N 1
ATOM 2532 C CA . LEU A 1 334 ? -0.872 6.379 19.719 1 98.56 334 LEU A CA 1
ATOM 2533 C C . LEU A 1 334 ? 0.597 6.465 20.125 1 98.56 334 LEU A C 1
ATOM 2535 O O . LEU A 1 334 ? 1.313 5.465 20.094 1 98.56 334 LEU A O 1
ATOM 2539 N N . THR A 1 335 ? 1.061 7.695 20.422 1 97.12 335 THR A N 1
ATOM 2540 C CA . THR A 1 335 ? 2.455 7.902 20.797 1 97.12 335 THR A CA 1
ATOM 2541 C C . THR A 1 335 ? 2.807 7.09 22.047 1 97.12 335 THR A C 1
ATOM 2543 O O . THR A 1 335 ? 3.918 6.566 22.156 1 97.12 335 THR A O 1
ATOM 2546 N N . ALA A 1 336 ? 1.821 7.027 22.969 1 97.88 336 ALA A N 1
ATOM 2547 C CA . ALA A 1 336 ? 2.027 6.199 24.156 1 97.88 336 ALA A CA 1
ATOM 2548 C C . ALA A 1 336 ? 2.199 4.73 23.766 1 97.88 336 ALA A C 1
ATOM 2550 O O . ALA A 1 336 ? 3.006 4.02 24.375 1 97.88 336 ALA A O 1
ATOM 2551 N N . ALA A 1 337 ? 1.502 4.27 22.797 1 98 337 ALA A N 1
ATOM 2552 C CA . ALA A 1 337 ? 1.543 2.877 22.359 1 98 337 ALA A CA 1
ATOM 2553 C C . ALA A 1 337 ? 2.855 2.562 21.641 1 98 337 ALA A C 1
ATOM 2555 O O . ALA A 1 337 ? 3.467 1.521 21.875 1 98 337 ALA A O 1
ATOM 2556 N N . ILE A 1 338 ? 3.326 3.422 20.75 1 97.62 338 ILE A N 1
ATOM 2557 C CA . ILE A 1 338 ? 4.469 3.098 19.906 1 97.62 338 ILE A CA 1
ATOM 2558 C C . ILE A 1 338 ? 5.766 3.426 20.641 1 97.62 338 ILE A C 1
ATOM 2560 O O . ILE A 1 338 ? 6.84 2.955 20.266 1 97.62 338 ILE A O 1
ATOM 2564 N N . GLY A 1 339 ? 5.734 4.324 21.625 1 96.38 339 GLY A N 1
ATOM 2565 C CA . GLY A 1 339 ? 6.895 4.633 22.453 1 96.38 339 GLY A CA 1
ATOM 2566 C C . GLY A 1 339 ? 7.82 5.656 21.812 1 96.38 339 GLY A C 1
ATOM 2567 O O . GLY A 1 339 ? 7.477 6.27 20.812 1 96.38 339 GLY A O 1
ATOM 2568 N N . LEU A 1 340 ? 9.016 5.852 22.391 1 94.56 340 LEU A N 1
ATOM 2569 C CA . LEU A 1 340 ? 10 6.82 21.922 1 94.56 340 LEU A CA 1
ATOM 2570 C C . LEU A 1 340 ? 10.625 6.367 20.594 1 94.56 340 LEU A C 1
ATOM 2572 O O . LEU A 1 340 ? 10.867 5.176 20.406 1 94.56 340 LEU A O 1
ATOM 2576 N N . PRO A 1 341 ? 10.836 7.281 19.781 1 94.94 341 PRO A N 1
ATOM 2577 C CA . PRO A 1 341 ? 11.484 6.906 18.531 1 94.94 341 PRO A CA 1
ATOM 2578 C C . PRO A 1 341 ? 12.906 6.391 18.734 1 94.94 341 PRO A C 1
ATOM 2580 O O . PRO A 1 341 ? 13.617 6.855 19.625 1 94.94 341 PRO A O 1
ATOM 2583 N N . GLU A 1 342 ? 13.258 5.434 17.922 1 96 342 GLU A N 1
ATOM 2584 C CA . GLU A 1 342 ? 14.656 5.023 17.828 1 96 342 GLU A CA 1
ATOM 2585 C C . GLU A 1 342 ? 15.516 6.129 17.219 1 96 342 GLU A C 1
ATOM 2587 O O . GLU A 1 342 ? 15.164 6.691 16.172 1 96 342 GLU A O 1
ATOM 2592 N N . LEU A 1 343 ? 16.594 6.469 17.891 1 96.19 343 LEU A N 1
ATOM 2593 C CA . LEU A 1 343 ? 17.516 7.461 17.344 1 96.19 343 LEU A CA 1
ATOM 2594 C C . LEU A 1 343 ? 18.422 6.836 16.281 1 96.19 343 LEU A C 1
ATOM 2596 O O . LEU A 1 343 ? 19.078 5.82 16.531 1 96.19 343 LEU A O 1
ATOM 2600 N N . ILE A 1 344 ? 18.406 7.371 15.109 1 94.75 344 ILE A N 1
ATOM 2601 C CA . ILE A 1 344 ? 19.25 6.902 14.016 1 94.75 344 ILE A CA 1
ATOM 2602 C C . ILE A 1 344 ? 20.172 8.023 13.547 1 94.75 344 ILE A C 1
ATOM 2604 O O . ILE A 1 344 ? 19.938 9.195 13.859 1 94.75 344 ILE A O 1
ATOM 2608 N N . HIS A 1 345 ? 21.281 7.715 12.922 1 93.88 345 HIS A N 1
ATOM 2609 C CA . HIS A 1 345 ? 22.25 8.672 12.398 1 93.88 345 HIS A CA 1
ATOM 2610 C C . HIS A 1 345 ? 22.688 8.305 10.984 1 93.88 345 HIS A C 1
ATOM 2612 O O . HIS A 1 345 ? 23.859 8.039 10.742 1 93.88 345 HIS A O 1
ATOM 2618 N N . PRO A 1 346 ? 21.734 8.375 10.109 1 91.69 346 PRO A N 1
ATOM 2619 C CA . PRO A 1 346 ? 22.062 7.992 8.734 1 91.69 346 PRO A CA 1
ATOM 2620 C C . PRO A 1 346 ? 22.812 9.086 7.98 1 91.69 346 PRO A C 1
ATOM 2622 O O . PRO A 1 346 ? 22.766 10.258 8.367 1 91.69 346 PRO A O 1
ATOM 2625 N N . GLY A 1 347 ? 23.641 8.75 7.016 1 91.12 347 GLY A N 1
ATOM 2626 C CA . GLY A 1 347 ? 24.156 9.75 6.086 1 91.12 347 GLY A CA 1
ATOM 2627 C C . GLY A 1 347 ? 23.094 10.266 5.133 1 91.12 347 GLY A C 1
ATOM 2628 O O . GLY A 1 347 ? 21.922 9.922 5.262 1 91.12 347 GLY A O 1
ATOM 2629 N N . VAL A 1 348 ? 23.5 11.141 4.25 1 92 348 VAL A N 1
ATOM 2630 C CA . VAL A 1 348 ? 22.594 11.617 3.205 1 92 348 VAL A CA 1
ATOM 2631 C C . VAL A 1 348 ? 22.203 10.461 2.297 1 92 348 VAL A C 1
ATOM 2633 O O . VAL A 1 348 ? 23.062 9.797 1.712 1 92 348 VAL A O 1
ATOM 2636 N N . PRO A 1 349 ? 20.938 10.156 2.244 1 93.44 349 PRO A N 1
ATOM 2637 C CA . PRO A 1 349 ? 20.531 9.039 1.395 1 93.44 349 PRO A CA 1
ATOM 2638 C C . PRO A 1 349 ? 20.891 9.25 -0.074 1 93.44 349 PRO A C 1
ATOM 2640 O O . PRO A 1 349 ? 20.703 10.344 -0.611 1 93.44 349 PRO A O 1
ATOM 2643 N N . ALA A 1 350 ? 21.406 8.195 -0.677 1 94.25 350 ALA A N 1
ATOM 2644 C CA . ALA A 1 350 ? 21.75 8.266 -2.092 1 94.25 350 ALA A CA 1
ATOM 2645 C C . ALA A 1 350 ? 20.516 8.25 -2.971 1 94.25 350 ALA A C 1
ATOM 2647 O O . ALA A 1 350 ? 19.562 7.52 -2.695 1 94.25 350 ALA A O 1
ATOM 2648 N N . GLU A 1 351 ? 20.547 9.062 -3.996 1 94 351 GLU A N 1
ATOM 2649 C CA . GLU A 1 351 ? 19.438 9.117 -4.938 1 94 351 GLU A CA 1
ATOM 2650 C C . GLU A 1 351 ? 19.5 7.973 -5.945 1 94 351 GLU A C 1
ATOM 2652 O O . GLU A 1 351 ? 20.594 7.484 -6.258 1 94 351 GLU A O 1
ATOM 2657 N N . ILE A 1 352 ? 18.359 7.562 -6.422 1 93.94 352 ILE A N 1
ATOM 2658 C CA . ILE A 1 352 ? 18.25 6.637 -7.547 1 93.94 352 ILE A CA 1
ATOM 2659 C C . ILE A 1 352 ? 17.266 7.191 -8.57 1 93.94 352 ILE A C 1
ATOM 2661 O O . ILE A 1 352 ? 16.078 7.344 -8.281 1 93.94 352 ILE A O 1
ATOM 2665 N N . PRO A 1 353 ? 17.797 7.555 -9.75 1 92.44 353 PRO A N 1
ATOM 2666 C CA . PRO A 1 353 ? 16.844 7.957 -10.789 1 92.44 353 PRO A CA 1
ATOM 2667 C C . PRO A 1 353 ? 15.953 6.809 -11.242 1 92.44 353 PRO A C 1
ATOM 2669 O O . PRO A 1 353 ? 16.391 5.66 -11.297 1 92.44 353 PRO A O 1
ATOM 2672 N N . TRP A 1 354 ? 14.688 7.172 -11.523 1 91 354 TRP A N 1
ATOM 2673 C CA . TRP A 1 354 ? 13.742 6.133 -11.93 1 91 354 TRP A CA 1
ATOM 2674 C C . TRP A 1 354 ? 14.242 5.406 -13.172 1 91 354 TRP A C 1
ATOM 2676 O O . TRP A 1 354 ? 13.938 4.227 -13.375 1 91 354 TRP A O 1
ATOM 2686 N N . SER A 1 355 ? 14.938 6.02 -13.984 1 92.69 355 SER A N 1
ATOM 2687 C CA . SER A 1 355 ? 15.469 5.41 -15.203 1 92.69 355 SER A CA 1
ATOM 2688 C C . SER A 1 355 ? 16.375 4.23 -14.883 1 92.69 355 SER A C 1
ATOM 2690 O O . SER A 1 355 ? 16.531 3.316 -15.695 1 92.69 355 SER A O 1
ATOM 2692 N N . ALA A 1 356 ? 16.953 4.27 -13.688 1 93.12 356 ALA A N 1
ATOM 2693 C CA . ALA A 1 356 ? 17.812 3.174 -13.258 1 93.12 356 ALA A CA 1
ATOM 2694 C C . ALA A 1 356 ? 17 1.933 -12.914 1 93.12 356 ALA A C 1
ATOM 2696 O O . ALA A 1 356 ? 17.547 0.828 -12.828 1 93.12 356 ALA A O 1
ATOM 2697 N N . LEU A 1 357 ? 15.719 2.131 -12.648 1 93.44 357 LEU A N 1
ATOM 2698 C CA . LEU A 1 357 ? 14.836 1.042 -12.242 1 93.44 357 LEU A CA 1
ATOM 2699 C C . LEU A 1 357 ? 14.031 0.527 -13.43 1 93.44 357 LEU A C 1
ATOM 2701 O O . LEU A 1 357 ? 13.438 -0.551 -13.359 1 93.44 357 LEU A O 1
ATOM 2705 N N . SER A 1 358 ? 13.891 1.386 -14.461 1 82.31 358 SER A N 1
ATOM 2706 C CA . SER A 1 358 ? 13.086 1.034 -15.625 1 82.31 358 SER A CA 1
ATOM 2707 C C . SER A 1 358 ? 13.852 0.111 -16.562 1 82.31 358 SER A C 1
ATOM 2709 O O . SER A 1 358 ? 14.828 0.527 -17.203 1 82.31 358 SER A O 1
ATOM 2711 N N . THR A 1 359 ? 13.758 -1.163 -16.188 1 67.25 359 THR A N 1
ATOM 2712 C CA . THR A 1 359 ? 14.469 -2.098 -17.047 1 67.25 359 THR A CA 1
ATOM 2713 C C . THR A 1 359 ? 13.57 -2.576 -18.188 1 67.25 359 THR A C 1
ATOM 2715 O O . THR A 1 359 ? 12.359 -2.686 -18.016 1 67.25 359 THR A O 1
ATOM 2718 N N . LYS A 1 360 ? 13.984 -2.193 -19.438 1 57.41 360 LYS A N 1
ATOM 2719 C CA . LYS A 1 360 ? 13.258 -2.713 -20.594 1 57.41 360 LYS A CA 1
ATOM 2720 C C . LYS A 1 360 ? 12.969 -4.203 -20.438 1 57.41 360 LYS A C 1
ATOM 2722 O O . LYS A 1 360 ? 13.859 -4.98 -20.078 1 57.41 360 LYS A O 1
ATOM 2727 N N . GLU A 1 361 ? 11.672 -4.539 -19.969 1 50.59 361 GLU A N 1
ATOM 2728 C CA . GLU A 1 361 ? 11.305 -5.949 -20.047 1 50.59 361 GLU A CA 1
ATOM 2729 C C . GLU A 1 361 ? 11.648 -6.535 -21.406 1 50.59 361 GLU A C 1
ATOM 2731 O O . GLU A 1 361 ? 11.602 -5.836 -22.422 1 50.59 361 GLU A O 1
ATOM 2736 N N . MET B 1 1 ? 13.242 -23.422 -33.938 1 52.69 1 MET B N 1
ATOM 2737 C CA . MET B 1 1 ? 12.984 -24.172 -32.719 1 52.69 1 MET B CA 1
ATOM 2738 C C . MET B 1 1 ? 11.672 -24.938 -32.812 1 52.69 1 MET B C 1
ATOM 2740 O O . MET B 1 1 ? 10.688 -24.438 -33.344 1 52.69 1 MET B O 1
ATOM 2744 N N . THR B 1 2 ? 11.617 -26.344 -32.812 1 77.81 2 THR B N 1
ATOM 2745 C CA . THR B 1 2 ? 10.469 -27.219 -33.062 1 77.81 2 THR B CA 1
ATOM 2746 C C . THR B 1 2 ? 9.336 -26.922 -32.094 1 77.81 2 THR B C 1
ATOM 2748 O O . THR B 1 2 ? 9.586 -26.625 -30.922 1 77.81 2 THR B O 1
ATOM 2751 N N . ARG B 1 3 ? 8.148 -26.766 -32.531 1 90.62 3 ARG B N 1
ATOM 2752 C CA . ARG B 1 3 ? 6.918 -26.562 -31.766 1 90.62 3 ARG B CA 1
ATOM 2753 C C . ARG B 1 3 ? 6.676 -27.719 -30.781 1 90.62 3 ARG B C 1
ATOM 2755 O O . ARG B 1 3 ? 6.66 -28.875 -31.188 1 90.62 3 ARG B O 1
ATOM 2762 N N . ARG B 1 4 ? 6.617 -27.453 -29.547 1 97.5 4 ARG B N 1
ATOM 2763 C CA . ARG B 1 4 ? 6.449 -28.484 -28.531 1 97.5 4 ARG B CA 1
ATOM 2764 C C . ARG B 1 4 ? 4.98 -28.844 -28.344 1 97.5 4 ARG B C 1
ATOM 2766 O O . ARG B 1 4 ? 4.133 -27.953 -28.188 1 97.5 4 ARG B O 1
ATOM 2773 N N . LYS B 1 5 ? 4.699 -30.125 -28.406 1 98.19 5 LYS B N 1
ATOM 2774 C CA . LYS B 1 5 ? 3.342 -30.625 -28.188 1 98.19 5 LYS B CA 1
ATOM 2775 C C . LYS B 1 5 ? 3.002 -30.625 -26.688 1 98.19 5 LYS B C 1
ATOM 2777 O O . LYS B 1 5 ? 3.729 -31.219 -25.891 1 98.19 5 LYS B O 1
ATOM 2782 N N . VAL B 1 6 ? 1.873 -29.984 -26.344 1 98.75 6 VAL B N 1
ATOM 2783 C CA . VAL B 1 6 ? 1.508 -29.797 -24.953 1 98.75 6 VAL B CA 1
ATOM 2784 C C . VAL B 1 6 ? 0.125 -30.391 -24.688 1 98.75 6 VAL B C 1
ATOM 2786 O O . VAL B 1 6 ? -0.808 -30.156 -25.469 1 98.75 6 VAL B O 1
ATOM 2789 N N . VAL B 1 7 ? -0.009 -31.156 -23.672 1 98.81 7 VAL B N 1
ATOM 2790 C CA . VAL B 1 7 ? -1.299 -31.594 -23.156 1 98.81 7 VAL B CA 1
ATOM 2791 C C . VAL B 1 7 ? -1.581 -30.891 -21.828 1 98.81 7 VAL B C 1
ATOM 2793 O O . VAL B 1 7 ? -0.686 -30.75 -20.984 1 98.81 7 VAL B O 1
ATOM 2796 N N . VAL B 1 8 ? -2.754 -30.391 -21.641 1 98.75 8 VAL B N 1
ATOM 2797 C CA . VAL B 1 8 ? -3.158 -29.734 -20.406 1 98.75 8 VAL B CA 1
ATOM 2798 C C . VAL B 1 8 ? -4.133 -30.609 -19.641 1 98.75 8 VAL B C 1
ATOM 2800 O O . VAL B 1 8 ? -5.188 -30.984 -20.156 1 98.75 8 VAL B O 1
ATOM 2803 N N . ALA B 1 9 ? -3.693 -30.969 -18.438 1 98.31 9 ALA B N 1
ATOM 2804 C CA . ALA B 1 9 ? -4.566 -31.75 -17.562 1 98.31 9 ALA B CA 1
ATOM 2805 C C . ALA B 1 9 ? -5.367 -30.828 -16.641 1 98.31 9 ALA B C 1
ATOM 2807 O O . ALA B 1 9 ? -4.797 -30.156 -15.781 1 98.31 9 ALA B O 1
ATOM 2808 N N . GLY B 1 10 ? -6.629 -30.891 -16.719 1 95.88 10 GLY B N 1
ATOM 2809 C CA . GLY B 1 10 ? -7.516 -30.031 -15.945 1 95.88 10 GLY B CA 1
ATOM 2810 C C . GLY B 1 10 ? -8.203 -28.969 -16.781 1 95.88 10 GLY B C 1
ATOM 2811 O O . GLY B 1 10 ? -7.605 -28.406 -17.703 1 95.88 10 GLY B O 1
ATOM 2812 N N . THR B 1 11 ? -9.555 -28.672 -16.469 1 94 11 THR B N 1
ATOM 2813 C CA . THR B 1 11 ? -10.312 -27.766 -17.312 1 94 11 THR B CA 1
ATOM 2814 C C . THR B 1 11 ? -10.898 -26.609 -16.5 1 94 11 THR B C 1
ATOM 2816 O O . THR B 1 11 ? -11.719 -25.844 -17 1 94 11 THR B O 1
ATOM 2819 N N . ALA B 1 12 ? -10.586 -26.531 -15.172 1 92.44 12 ALA B N 1
ATOM 2820 C CA . ALA B 1 12 ? -10.961 -25.344 -14.422 1 92.44 12 ALA B CA 1
ATOM 2821 C C . ALA B 1 12 ? -9.969 -24.203 -14.68 1 92.44 12 ALA B C 1
ATOM 2823 O O . ALA B 1 12 ? -10.094 -23.484 -15.672 1 92.44 12 ALA B O 1
ATOM 2824 N N . PHE B 1 13 ? -8.938 -24.156 -13.828 1 93.44 13 PHE B N 1
ATOM 2825 C CA . PHE B 1 13 ? -7.879 -23.188 -14.102 1 93.44 13 PHE B CA 1
ATOM 2826 C C . PHE B 1 13 ? -7.082 -23.594 -15.328 1 93.44 13 PHE B C 1
ATOM 2828 O O . PHE B 1 13 ? -6.367 -22.766 -15.914 1 93.44 13 PHE B O 1
ATOM 2835 N N . GLY B 1 14 ? -7.211 -24.812 -15.766 1 96.88 14 GLY B N 1
ATOM 2836 C CA . GLY B 1 14 ? -6.555 -25.328 -16.953 1 96.88 14 GLY B CA 1
ATOM 2837 C C . GLY B 1 14 ? -6.891 -24.547 -18.203 1 96.88 14 GLY B C 1
ATOM 2838 O O . GLY B 1 14 ? -6.113 -24.531 -19.156 1 96.88 14 GLY B O 1
ATOM 2839 N N . ARG B 1 15 ? -8.008 -23.891 -18.219 1 96.06 15 ARG B N 1
ATOM 2840 C CA . ARG B 1 15 ? -8.414 -23.094 -19.391 1 96.06 15 ARG B CA 1
ATOM 2841 C C . ARG B 1 15 ? -7.434 -21.969 -19.641 1 96.06 15 ARG B C 1
ATOM 2843 O O . ARG B 1 15 ? -7.215 -21.578 -20.797 1 96.06 15 ARG B O 1
ATOM 2850 N N . ILE B 1 16 ? -6.852 -21.422 -18.562 1 97.75 16 ILE B N 1
ATOM 2851 C CA . ILE B 1 16 ? -5.828 -20.391 -18.719 1 97.75 16 ILE B CA 1
ATOM 2852 C C . ILE B 1 16 ? -4.602 -20.984 -19.406 1 97.75 16 ILE B C 1
ATOM 2854 O O . ILE B 1 16 ? -3.982 -20.312 -20.25 1 97.75 16 ILE B O 1
ATOM 2858 N N . TYR B 1 17 ? -4.301 -22.203 -19.094 1 98.62 17 TYR B N 1
ATOM 2859 C CA . TYR B 1 17 ? -3.18 -22.891 -19.719 1 98.62 17 TYR B CA 1
ATOM 2860 C C . TYR B 1 17 ? -3.479 -23.219 -21.188 1 98.62 17 TYR B C 1
ATOM 2862 O O . TYR B 1 17 ? -2.6 -23.094 -22.031 1 98.62 17 TYR B O 1
ATOM 2870 N N . LEU B 1 18 ? -4.695 -23.672 -21.438 1 98.25 18 LEU B N 1
ATOM 2871 C CA . LEU B 1 18 ? -5.094 -23.906 -22.828 1 98.25 18 LEU B CA 1
ATOM 2872 C C . LEU B 1 18 ? -4.934 -22.656 -23.672 1 98.25 18 LEU B C 1
ATOM 2874 O O . LEU B 1 18 ? -4.363 -22.703 -24.75 1 98.25 18 LEU B O 1
ATOM 2878 N N . ASP B 1 19 ? -5.383 -21.531 -23.125 1 98 19 ASP B N 1
ATOM 2879 C CA . ASP B 1 19 ? -5.262 -20.25 -23.812 1 98 19 ASP B CA 1
ATOM 2880 C C . ASP B 1 19 ? -3.797 -19.859 -23.984 1 98 19 ASP B C 1
ATOM 2882 O O . ASP B 1 19 ? -3.424 -19.297 -25.016 1 98 19 ASP B O 1
ATOM 2886 N N . ALA B 1 20 ? -2.99 -20.172 -23 1 98.56 20 ALA B N 1
ATOM 2887 C CA . ALA B 1 20 ? -1.562 -19.859 -23.062 1 98.56 20 ALA B CA 1
ATOM 2888 C C . ALA B 1 20 ? -0.897 -20.594 -24.219 1 98.56 20 ALA B C 1
ATOM 2890 O O . ALA B 1 20 ? -0.168 -19.984 -25.016 1 98.56 20 ALA B O 1
ATOM 2891 N N . VAL B 1 21 ? -1.146 -21.875 -24.375 1 98.25 21 VAL B N 1
ATOM 2892 C CA . VAL B 1 21 ? -0.553 -22.672 -25.438 1 98.25 21 VAL B CA 1
ATOM 2893 C C . VAL B 1 21 ? -1.017 -22.172 -26.797 1 98.25 21 VAL B C 1
ATOM 2895 O O . VAL B 1 21 ? -0.209 -22.016 -27.719 1 98.25 21 VAL B O 1
ATOM 2898 N N . ARG B 1 22 ? -2.244 -21.828 -26.875 1 96.75 22 ARG B N 1
ATOM 2899 C CA . ARG B 1 22 ? -2.82 -21.375 -28.141 1 96.75 22 ARG B CA 1
ATOM 2900 C C . ARG B 1 22 ? -2.289 -20 -28.531 1 96.75 22 ARG B C 1
ATOM 2902 O O . ARG B 1 22 ? -2.174 -19.688 -29.703 1 96.75 22 ARG B O 1
ATOM 2909 N N . SER B 1 23 ? -1.957 -19.25 -27.562 1 95.25 23 SER B N 1
ATOM 2910 C CA . SER B 1 23 ? -1.548 -17.859 -27.812 1 95.25 23 SER B CA 1
ATOM 2911 C C . SER B 1 23 ? -0.136 -17.797 -28.391 1 95.25 23 SER B C 1
ATOM 2913 O O . SER B 1 23 ? 0.286 -16.766 -28.891 1 95.25 23 SER B O 1
ATOM 2915 N N . ASP B 1 24 ? 0.597 -18.859 -28.359 1 94.81 24 ASP B N 1
ATOM 2916 C CA . ASP B 1 24 ? 1.963 -18.906 -28.859 1 94.81 24 ASP B CA 1
ATOM 2917 C C . ASP B 1 24 ? 2.158 -20.109 -29.797 1 94.81 24 ASP B C 1
ATOM 2919 O O . ASP B 1 24 ? 2.961 -21 -29.516 1 94.81 24 ASP B O 1
ATOM 2923 N N . PRO B 1 25 ? 1.572 -20.094 -30.953 1 93.75 25 PRO B N 1
ATOM 2924 C CA . PRO B 1 25 ? 1.582 -21.25 -31.859 1 93.75 25 PRO B CA 1
ATOM 2925 C C . PRO B 1 25 ? 2.961 -21.516 -32.438 1 93.75 25 PRO B C 1
ATOM 2927 O O . PRO B 1 25 ? 3.203 -22.609 -33 1 93.75 25 PRO B O 1
ATOM 2930 N N . GLU B 1 26 ? 3.781 -20.5 -32.375 1 94.56 26 GLU B N 1
ATOM 2931 C CA . GLU B 1 26 ? 5.129 -20.703 -32.906 1 94.56 26 GLU B CA 1
ATOM 2932 C C . GLU B 1 26 ? 5.957 -21.594 -31.969 1 94.56 26 GLU B C 1
ATOM 2934 O O . GLU B 1 26 ? 6.844 -22.312 -32.438 1 94.56 26 GLU B O 1
ATOM 2939 N N . SER B 1 27 ? 5.559 -21.609 -30.688 1 96.06 27 SER B N 1
ATOM 2940 C CA . SER B 1 27 ? 6.367 -22.312 -29.703 1 96.06 27 SER B CA 1
ATOM 2941 C C . SER B 1 27 ? 5.688 -23.609 -29.25 1 96.06 27 SER B C 1
ATOM 2943 O O . SER B 1 27 ? 6.359 -24.562 -28.859 1 96.06 27 SER B O 1
ATOM 2945 N N . PHE B 1 28 ? 4.312 -23.547 -29.328 1 98 28 PHE B N 1
ATOM 2946 C CA . PHE B 1 28 ? 3.594 -24.656 -28.719 1 98 28 PHE B CA 1
ATOM 2947 C C . PHE B 1 28 ? 2.457 -25.125 -29.609 1 98 28 PHE B C 1
ATOM 2949 O O . PHE B 1 28 ? 1.863 -24.328 -30.344 1 98 28 PHE B O 1
ATOM 2956 N N . GLU B 1 29 ? 2.199 -26.406 -29.562 1 97.5 29 GLU B N 1
ATOM 2957 C CA . GLU B 1 29 ? 1.036 -27.047 -30.172 1 97.5 29 GLU B CA 1
ATOM 2958 C C . GLU B 1 29 ? 0.171 -27.734 -29.125 1 97.5 29 GLU B C 1
ATOM 2960 O O . GLU B 1 29 ? 0.662 -28.562 -28.359 1 97.5 29 GLU B O 1
ATOM 2965 N N . LEU B 1 30 ? -1.089 -27.328 -29.062 1 98 30 LEU B N 1
ATOM 2966 C CA . LEU B 1 30 ? -2.002 -28 -28.141 1 98 30 LEU B CA 1
ATOM 2967 C C . LEU B 1 30 ? -2.371 -29.391 -28.656 1 98 30 LEU B C 1
ATOM 2969 O O . LEU B 1 30 ? -3.055 -29.516 -29.672 1 98 30 LEU B O 1
ATOM 2973 N N . ALA B 1 31 ? -1.969 -30.406 -27.906 1 98 31 ALA B N 1
ATOM 2974 C CA . ALA B 1 31 ? -2.104 -31.781 -28.375 1 98 31 ALA B CA 1
ATOM 2975 C C . ALA B 1 31 ? -3.303 -32.469 -27.734 1 98 31 ALA B C 1
ATOM 2977 O O . ALA B 1 31 ? -3.705 -33.562 -28.172 1 98 31 ALA B O 1
ATOM 2978 N N . GLY B 1 32 ? -3.857 -31.859 -26.75 1 98.38 32 GLY B N 1
ATOM 2979 C CA . GLY B 1 32 ? -5.039 -32.469 -26.141 1 98.38 32 GLY B CA 1
ATOM 2980 C C . GLY B 1 32 ? -5.332 -31.938 -24.75 1 98.38 32 GLY B C 1
ATOM 2981 O O . GLY B 1 32 ? -4.586 -31.109 -24.234 1 98.38 32 GLY B O 1
ATOM 2982 N N . VAL B 1 33 ? -6.469 -32.375 -24.219 1 98.44 33 VAL B N 1
ATOM 2983 C CA . VAL B 1 33 ? -6.914 -32.094 -22.859 1 98.44 33 VAL B CA 1
ATOM 2984 C C . VAL B 1 33 ? -7.035 -33.406 -22.094 1 98.44 33 VAL B C 1
ATOM 2986 O O . VAL B 1 33 ? -7.543 -34.406 -22.625 1 98.44 33 VAL B O 1
ATOM 2989 N N . LEU B 1 34 ? -6.414 -33.469 -20.984 1 98.38 34 LEU B N 1
ATOM 2990 C CA . LEU B 1 34 ? -6.598 -34.594 -20.078 1 98.38 34 LEU B CA 1
ATOM 2991 C C . LEU B 1 34 ? -7.512 -34.219 -18.922 1 98.38 34 LEU B C 1
ATOM 2993 O O . LEU B 1 34 ? -7.191 -33.344 -18.125 1 98.38 34 LEU B O 1
ATOM 2997 N N . ALA B 1 35 ? -8.672 -34.875 -18.812 1 96.06 35 ALA B N 1
ATOM 2998 C CA . ALA B 1 35 ? -9.656 -34.594 -17.766 1 96.06 35 ALA B CA 1
ATOM 2999 C C . ALA B 1 35 ? -10.531 -35.812 -17.516 1 96.06 35 ALA B C 1
ATOM 3001 O O . ALA B 1 35 ? -10.391 -36.844 -18.188 1 96.06 35 ALA B O 1
ATOM 3002 N N . GLY B 1 36 ? -11.383 -35.781 -16.516 1 91.19 36 GLY B N 1
ATOM 3003 C CA . GLY B 1 36 ? -12.148 -36.906 -16.047 1 91.19 36 GLY B CA 1
ATOM 3004 C C . GLY B 1 36 ? -13.25 -37.344 -17 1 91.19 36 GLY B C 1
ATOM 3005 O O . GLY B 1 36 ? -13.93 -38.344 -16.781 1 91.19 36 GLY B O 1
ATOM 3006 N N . GLY B 1 37 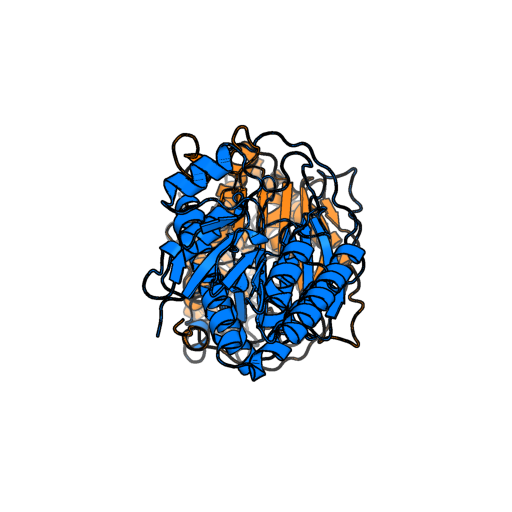? -13.594 -36.562 -18.047 1 88.81 37 GLY B N 1
ATOM 3007 C CA . GLY B 1 37 ? -14.547 -36.969 -19.062 1 88.81 37 GLY B CA 1
ATOM 3008 C C . GLY B 1 37 ? -15.922 -36.375 -18.875 1 88.81 37 GLY B C 1
ATOM 3009 O O . GLY B 1 37 ? -16.891 -36.812 -19.484 1 88.81 37 GLY B O 1
ATOM 3010 N N . SER B 1 38 ? -16.094 -35.406 -18.062 1 92 38 SER B N 1
ATOM 3011 C CA . SER B 1 38 ? -17.375 -34.719 -17.906 1 92 38 SER B CA 1
ATOM 3012 C C . SER B 1 38 ? -17.828 -34.094 -19.203 1 92 38 SER B C 1
ATOM 3014 O O . SER B 1 38 ? -17.031 -33.938 -20.141 1 92 38 SER B O 1
ATOM 3016 N N . ALA B 1 39 ? -19.125 -33.812 -19.266 1 94.06 39 ALA B N 1
ATOM 3017 C CA . ALA B 1 39 ? -19.641 -33.094 -20.438 1 94.06 39 ALA B CA 1
ATOM 3018 C C . ALA B 1 39 ? -18.906 -31.781 -20.625 1 94.06 39 ALA B C 1
ATOM 3020 O O . ALA B 1 39 ? -18.656 -31.375 -21.766 1 94.06 39 ALA B O 1
ATOM 3021 N N . TYR B 1 40 ? -18.578 -31.234 -19.578 1 92.38 40 TYR B N 1
ATOM 3022 C CA . TYR B 1 40 ? -17.859 -29.969 -19.656 1 92.38 40 TYR B CA 1
ATOM 3023 C C . TYR B 1 40 ? -16.484 -30.156 -20.297 1 92.38 40 TYR B C 1
ATOM 3025 O O . TYR B 1 40 ? -16.094 -29.391 -21.172 1 92.38 40 TYR B O 1
ATOM 3033 N N . SER B 1 41 ? -15.758 -31.109 -19.812 1 94.56 41 SER B N 1
ATOM 3034 C CA . SER B 1 41 ? -14.422 -31.359 -20.344 1 94.56 41 SER B CA 1
ATOM 3035 C C . SER B 1 41 ? -14.469 -31.703 -21.828 1 94.56 41 SER B C 1
ATOM 3037 O O . SER B 1 41 ? -13.594 -31.312 -22.594 1 94.56 41 SER B O 1
ATOM 3039 N N . ALA B 1 42 ? -15.508 -32.469 -22.141 1 96.31 42 ALA B N 1
ATOM 3040 C CA . ALA B 1 42 ? -15.68 -32.812 -23.547 1 96.31 42 ALA B CA 1
ATOM 3041 C C . ALA B 1 42 ? -15.953 -31.594 -24.406 1 96.31 42 ALA B C 1
ATOM 3043 O O . ALA B 1 42 ? -15.367 -31.422 -25.469 1 96.31 42 ALA B O 1
ATOM 3044 N N . ASP B 1 43 ? -16.812 -30.781 -23.922 1 95.5 43 ASP B N 1
ATOM 3045 C CA . ASP B 1 43 ? -17.125 -29.531 -24.609 1 95.5 43 ASP B CA 1
ATOM 3046 C C . ASP B 1 43 ? -15.898 -28.641 -24.703 1 95.5 43 ASP B C 1
ATOM 3048 O O . ASP B 1 43 ? -15.672 -28 -25.734 1 95.5 43 ASP B O 1
ATOM 3052 N N . CYS B 1 44 ? -15.148 -28.594 -23.625 1 94.75 44 CYS B N 1
ATOM 3053 C CA . CYS B 1 44 ? -13.922 -27.812 -23.594 1 94.75 44 CYS B CA 1
ATOM 3054 C C . CYS B 1 44 ? -12.945 -28.281 -24.672 1 94.75 44 CYS B C 1
ATOM 3056 O O . CYS B 1 44 ? -12.445 -27.484 -25.469 1 94.75 44 CYS B O 1
ATOM 3058 N N . ALA B 1 45 ? -12.703 -29.531 -24.75 1 97.56 45 ALA B N 1
ATOM 3059 C CA . ALA B 1 45 ? -11.789 -30.109 -25.75 1 97.56 45 ALA B CA 1
ATOM 3060 C C . ALA B 1 45 ? -12.266 -29.812 -27.156 1 97.56 45 ALA B C 1
ATOM 3062 O O . ALA B 1 45 ? -11.469 -29.484 -28.031 1 97.56 45 ALA B O 1
ATOM 3063 N N . ARG B 1 46 ? -13.562 -29.938 -27.359 1 97.31 46 ARG B N 1
ATOM 3064 C CA . ARG B 1 46 ? -14.148 -29.656 -28.656 1 97.31 46 ARG B CA 1
ATOM 3065 C C . ARG B 1 46 ? -13.93 -28.203 -29.062 1 97.31 46 ARG B C 1
ATOM 3067 O O . ARG B 1 46 ? -13.586 -27.922 -30.203 1 97.31 46 ARG B O 1
ATOM 3074 N N . ARG B 1 47 ? -14.141 -27.328 -28.156 1 95.38 47 ARG B N 1
ATOM 3075 C CA . ARG B 1 47 ? -13.977 -25.906 -28.406 1 95.38 47 ARG B CA 1
ATOM 3076 C C . ARG B 1 47 ? -12.547 -25.578 -28.812 1 95.38 47 ARG B C 1
ATOM 3078 O O . ARG B 1 47 ? -12.312 -24.703 -29.641 1 95.38 47 ARG B O 1
ATOM 3085 N N . TYR B 1 48 ? -11.609 -26.281 -28.25 1 96.75 48 TYR B N 1
ATOM 3086 C CA . TYR B 1 48 ? -10.203 -26.016 -28.562 1 96.75 48 TYR B CA 1
ATOM 3087 C C . TYR B 1 48 ? -9.75 -26.844 -29.75 1 96.75 48 TYR B C 1
ATOM 3089 O O . TYR B 1 48 ? -8.625 -26.688 -30.234 1 96.75 48 TYR B O 1
ATOM 3097 N N . GLY B 1 49 ? -10.602 -27.766 -30.203 1 97.19 49 GLY B N 1
ATOM 3098 C CA . GLY B 1 49 ? -10.32 -28.562 -31.391 1 97.19 49 GLY B CA 1
ATOM 3099 C C . GLY B 1 49 ? -9.266 -29.625 -31.156 1 97.19 49 GLY B C 1
ATOM 3100 O O . GLY B 1 49 ? -8.445 -29.891 -32.031 1 97.19 49 GLY B O 1
ATOM 3101 N N . VAL B 1 50 ? -9.234 -30.188 -29.984 1 98 50 VAL B N 1
ATOM 3102 C CA . VAL B 1 50 ? -8.211 -31.188 -29.656 1 98 50 VAL B CA 1
ATOM 3103 C C . VAL B 1 50 ? -8.859 -32.406 -29.016 1 98 50 VAL B C 1
ATOM 3105 O O . VAL B 1 50 ? -10 -32.344 -28.547 1 98 50 VAL B O 1
ATOM 3108 N N . PRO B 1 51 ? -8.156 -33.594 -28.984 1 98.12 51 PRO B N 1
ATOM 3109 C CA . PRO B 1 51 ? -8.711 -34.781 -28.328 1 98.12 51 PRO B CA 1
ATOM 3110 C C . PRO B 1 51 ? -8.836 -34.625 -26.812 1 98.12 51 PRO B C 1
ATOM 3112 O O . PRO B 1 51 ? -8.047 -33.906 -26.203 1 98.12 51 PRO B O 1
ATOM 3115 N N . LEU B 1 52 ? -9.891 -35.219 -26.266 1 98.38 52 LEU B N 1
ATOM 3116 C CA . LEU B 1 52 ? -10.023 -35.406 -24.828 1 98.38 52 LEU B CA 1
ATOM 3117 C C . LEU B 1 52 ? -9.492 -36.781 -24.391 1 98.38 52 LEU B C 1
ATOM 3119 O O . LEU B 1 52 ? -9.953 -37.812 -24.891 1 98.38 52 LEU B O 1
ATOM 3123 N N . TYR B 1 53 ? -8.477 -36.781 -23.578 1 98.38 53 TYR B N 1
ATOM 3124 C CA . TYR B 1 53 ? -8.016 -38 -22.906 1 98.38 53 TYR B CA 1
ATOM 3125 C C . TYR B 1 53 ? -8.609 -38.094 -21.5 1 98.38 53 TYR B C 1
ATOM 3127 O O . TYR B 1 53 ? -8.75 -37.094 -20.797 1 98.38 53 TYR B O 1
ATOM 3135 N N . THR B 1 54 ? -8.898 -39.312 -21.016 1 97.44 54 THR B N 1
ATOM 3136 C CA . THR B 1 54 ? -9.523 -39.469 -19.703 1 97.44 54 THR B CA 1
ATOM 3137 C C . THR B 1 54 ? -8.609 -40.219 -18.75 1 97.44 54 THR B C 1
ATOM 3139 O O . THR B 1 54 ? -8.859 -40.281 -17.547 1 97.44 54 THR B O 1
ATOM 3142 N N . LYS B 1 55 ? -7.566 -40.812 -19.328 1 96.94 55 LYS B N 1
ATOM 3143 C CA . LYS B 1 55 ? -6.547 -41.5 -18.547 1 96.94 55 LYS B CA 1
ATOM 3144 C C . LYS B 1 55 ? -5.145 -41.188 -19.062 1 96.94 55 LYS B C 1
ATOM 3146 O O . LYS B 1 55 ? -4.953 -40.938 -20.25 1 96.94 55 LYS B O 1
ATOM 3151 N N . PRO B 1 56 ? -4.219 -41.188 -18.109 1 96.62 56 PRO B N 1
ATOM 3152 C CA . PRO B 1 56 ? -2.854 -40.812 -18.516 1 96.62 56 PRO B CA 1
ATOM 3153 C C . PRO B 1 56 ? -2.305 -41.719 -19.609 1 96.62 56 PRO B C 1
ATOM 3155 O O . PRO B 1 56 ? -1.543 -41.281 -20.469 1 96.62 56 PRO B O 1
ATOM 3158 N N . ASP B 1 57 ? -2.682 -42.938 -19.625 1 95.75 57 ASP B N 1
ATOM 3159 C CA . ASP B 1 57 ? -2.139 -43.906 -20.578 1 95.75 57 ASP B CA 1
ATOM 3160 C C . ASP B 1 57 ? -2.639 -43.625 -21.984 1 95.75 57 ASP B C 1
ATOM 3162 O O . ASP B 1 57 ? -2.068 -44.125 -22.969 1 95.75 57 ASP B O 1
ATOM 3166 N N . GLU B 1 58 ? -3.748 -42.875 -22.109 1 96.88 58 GLU B N 1
ATOM 3167 C CA . GLU B 1 58 ? -4.305 -42.531 -23.406 1 96.88 58 GLU B CA 1
ATOM 3168 C C . GLU B 1 58 ? -3.5 -41.406 -24.062 1 96.88 58 GLU B C 1
ATOM 3170 O O . GLU B 1 58 ? -3.637 -41.156 -25.266 1 96.88 58 GLU B O 1
ATOM 3175 N N . VAL B 1 59 ? -2.734 -40.656 -23.297 1 97.5 59 VAL B N 1
ATOM 3176 C CA . VAL B 1 59 ? -1.976 -39.531 -23.812 1 97.5 59 VAL B CA 1
ATOM 3177 C C . VAL B 1 59 ? -0.835 -40.031 -24.688 1 97.5 59 VAL B C 1
ATOM 3179 O O . VAL B 1 59 ? -0.004 -40.844 -24.25 1 97.5 59 VAL B O 1
ATOM 3182 N N . PRO B 1 60 ? -0.822 -39.656 -25.953 1 93.81 60 PRO B N 1
ATOM 3183 C CA . PRO B 1 60 ? 0.25 -40.094 -26.844 1 93.81 60 PRO B CA 1
ATOM 3184 C C . PRO B 1 60 ? 1.608 -39.531 -26.469 1 93.81 60 PRO B C 1
ATOM 3186 O O . PRO B 1 60 ? 1.77 -38.969 -25.375 1 93.81 60 PRO B O 1
ATOM 3189 N N . GLU B 1 61 ? 2.58 -39.781 -27.375 1 92.88 61 GLU B N 1
ATOM 3190 C CA . GLU B 1 61 ? 3.879 -39.156 -27.172 1 92.88 61 GLU B CA 1
ATOM 3191 C C . GLU B 1 61 ? 3.771 -37.625 -27.297 1 92.88 61 GLU B C 1
ATOM 3193 O O . GLU B 1 61 ? 3.287 -37.094 -28.297 1 92.88 61 GLU B O 1
ATOM 3198 N N . ILE B 1 62 ? 4.129 -36.906 -26.25 1 96.81 62 ILE B N 1
ATOM 3199 C CA . ILE B 1 62 ? 4.047 -35.469 -26.203 1 96.81 62 ILE B CA 1
ATOM 3200 C C . ILE B 1 62 ? 5.316 -34.875 -25.578 1 96.81 62 ILE B C 1
ATOM 3202 O O . ILE B 1 62 ? 6.156 -35.625 -25.062 1 96.81 62 ILE B O 1
ATOM 3206 N N . ASP B 1 63 ? 5.453 -33.594 -25.688 1 98.06 63 ASP B N 1
ATOM 3207 C CA . ASP B 1 63 ? 6.684 -32.938 -25.219 1 98.06 63 ASP B CA 1
ATOM 3208 C C . ASP B 1 63 ? 6.523 -32.406 -23.812 1 98.06 63 ASP B C 1
ATOM 3210 O O . ASP B 1 63 ? 7.5 -32.344 -23.047 1 98.06 63 ASP B O 1
ATOM 3214 N N . ILE B 1 64 ? 5.336 -31.953 -23.438 1 98.75 64 ILE B N 1
ATOM 3215 C CA . ILE B 1 64 ? 5.09 -31.344 -22.141 1 98.75 64 ILE B CA 1
ATOM 3216 C C . ILE B 1 64 ? 3.674 -31.672 -21.672 1 98.75 64 ILE B C 1
ATOM 3218 O O . ILE B 1 64 ? 2.736 -31.672 -22.484 1 98.75 64 ILE B O 1
ATOM 3222 N N . VAL B 1 65 ? 3.51 -31.938 -20.422 1 98.81 65 VAL B N 1
ATOM 3223 C CA . VAL B 1 65 ? 2.184 -32 -19.812 1 98.81 65 VAL B CA 1
ATOM 3224 C C . VAL B 1 65 ? 2.059 -30.922 -18.734 1 98.81 65 VAL B C 1
ATOM 3226 O O . VAL B 1 65 ? 2.924 -30.797 -17.875 1 98.81 65 VAL B O 1
ATOM 3229 N N . CYS B 1 66 ? 1.041 -30.094 -18.844 1 98.81 66 CYS B N 1
ATOM 3230 C CA . CYS B 1 66 ? 0.66 -29.188 -17.75 1 98.81 66 CYS B CA 1
ATOM 3231 C C . CYS B 1 66 ? -0.365 -29.844 -16.844 1 98.81 66 CYS B C 1
ATOM 3233 O O . CYS B 1 66 ? -1.446 -30.234 -17.281 1 98.81 66 CYS B O 1
ATOM 3235 N N . VAL B 1 67 ? 0.033 -29.969 -15.586 1 98.69 67 VAL B N 1
ATOM 3236 C CA . VAL B 1 67 ? -0.876 -30.562 -14.609 1 98.69 67 VAL B CA 1
ATOM 3237 C C . VAL B 1 67 ? -1.533 -29.453 -13.781 1 98.69 67 VAL B C 1
ATOM 3239 O O . VAL B 1 67 ? -0.92 -28.922 -12.859 1 98.69 67 VAL B O 1
ATOM 3242 N N . VAL B 1 68 ? -2.779 -29.156 -14.094 1 97.94 68 VAL B N 1
ATOM 3243 C CA . VAL B 1 68 ? -3.545 -28.078 -13.469 1 97.94 68 VAL B CA 1
ATOM 3244 C C . VAL B 1 68 ? -4.746 -28.672 -12.727 1 97.94 68 VAL B C 1
ATOM 3246 O O . VAL B 1 68 ? -5.887 -28.266 -12.969 1 97.94 68 VAL B O 1
ATOM 3249 N N . VAL B 1 69 ? -4.453 -29.609 -11.945 1 94.25 69 VAL B N 1
ATOM 3250 C CA . VAL B 1 69 ? -5.363 -30.312 -11.039 1 94.25 69 VAL B CA 1
ATOM 3251 C C . VAL B 1 69 ? -4.84 -30.219 -9.609 1 94.25 69 VAL B C 1
ATOM 3253 O O . VAL B 1 69 ? -3.627 -30.156 -9.391 1 94.25 69 VAL B O 1
ATOM 3256 N N . ARG B 1 70 ? -5.77 -30.188 -8.672 1 90.88 70 ARG B N 1
ATOM 3257 C CA . ARG B 1 70 ? -5.395 -30.031 -7.266 1 90.88 70 ARG B CA 1
ATOM 3258 C C . ARG B 1 70 ? -4.41 -31.125 -6.848 1 90.88 70 ARG B C 1
ATOM 3260 O O . ARG B 1 70 ? -4.566 -32.281 -7.227 1 90.88 70 ARG B O 1
ATOM 3267 N N . SER B 1 71 ? -3.453 -30.688 -6.203 1 88.12 71 SER B N 1
ATOM 3268 C CA . SER B 1 71 ? -2.49 -31.641 -5.664 1 88.12 71 SER B CA 1
ATOM 3269 C C . SER B 1 71 ? -3.066 -32.406 -4.473 1 88.12 71 SER B C 1
ATOM 3271 O O . SER B 1 71 ? -4.195 -32.156 -4.055 1 88.12 71 SER B O 1
ATOM 3273 N N . GLY B 1 72 ? -2.285 -33.344 -4.023 1 79.94 72 GLY B N 1
ATOM 3274 C CA . GLY B 1 72 ? -2.691 -34.094 -2.842 1 79.94 72 GLY B CA 1
ATOM 3275 C C . GLY B 1 72 ? -2.92 -33.219 -1.63 1 79.94 72 GLY B C 1
ATOM 3276 O O . GLY B 1 72 ? -3.857 -33.438 -0.861 1 79.94 72 GLY B O 1
ATOM 3277 N N . ALA B 1 73 ? -2.188 -32.156 -1.468 1 73.88 73 ALA B N 1
ATOM 3278 C CA . ALA B 1 73 ? -2.295 -31.188 -0.385 1 73.88 73 ALA B CA 1
ATOM 3279 C C . ALA B 1 73 ? -3.693 -30.578 -0.33 1 73.88 73 ALA B C 1
ATOM 3281 O O . ALA B 1 73 ? -4.164 -30.172 0.739 1 73.88 73 ALA B O 1
ATOM 3282 N N . LEU B 1 74 ? -4.328 -30.547 -1.397 1 75.69 74 LEU B N 1
ATOM 3283 C CA . LEU B 1 74 ? -5.645 -29.922 -1.509 1 75.69 74 LEU B CA 1
ATOM 3284 C C . LEU B 1 74 ? -6.715 -30.969 -1.789 1 75.69 74 LEU B C 1
ATOM 3286 O O . LEU B 1 74 ? -7.809 -30.641 -2.258 1 75.69 74 LEU B O 1
ATOM 3290 N N . GLY B 1 75 ? -6.305 -32.281 -1.709 1 81.44 75 GLY B N 1
ATOM 3291 C CA . GLY B 1 75 ? -7.277 -33.344 -1.842 1 81.44 75 GLY B CA 1
ATOM 3292 C C . GLY B 1 75 ? -7.426 -33.844 -3.268 1 81.44 75 GLY B C 1
ATOM 3293 O O . GLY B 1 75 ? -8.445 -34.438 -3.623 1 81.44 75 GLY B O 1
ATOM 3294 N N . GLY B 1 76 ? -6.398 -33.625 -4.043 1 89.56 76 GLY B N 1
ATOM 3295 C CA . GLY B 1 76 ? -6.484 -34.031 -5.434 1 89.56 76 GLY B CA 1
ATOM 3296 C C . GLY B 1 76 ? -5.434 -35.062 -5.809 1 89.56 76 GLY B C 1
ATOM 3297 O O . GLY B 1 76 ? -4.805 -35.688 -4.934 1 89.56 76 GLY B O 1
ATOM 3298 N N . SER B 1 77 ? -5.383 -35.344 -7.074 1 92.12 77 SER B N 1
ATOM 3299 C CA . SER B 1 77 ? -4.48 -36.375 -7.582 1 92.12 77 SER B CA 1
ATOM 3300 C C . SER B 1 77 ? -3.412 -35.781 -8.492 1 92.12 77 SER B C 1
ATOM 3302 O O . SER B 1 77 ? -2.787 -36.469 -9.273 1 92.12 77 SER B O 1
ATOM 3304 N N . GLY B 1 78 ? -3.248 -34.5 -8.383 1 96.12 78 GLY B N 1
ATOM 3305 C CA . GLY B 1 78 ? -2.385 -33.812 -9.312 1 96.12 78 GLY B CA 1
ATOM 3306 C C . GLY B 1 78 ? -0.938 -34.25 -9.25 1 96.12 78 GLY B C 1
ATOM 3307 O O . GLY B 1 78 ? -0.287 -34.438 -10.281 1 96.12 78 GLY B O 1
ATOM 3308 N N . SER B 1 79 ? -0.434 -34.5 -8.086 1 97.12 79 SER B N 1
ATOM 3309 C CA . SER B 1 79 ? 0.966 -34.875 -7.93 1 97.12 79 SER B CA 1
ATOM 3310 C C . SER B 1 79 ? 1.211 -36.281 -8.414 1 97.12 79 SER B C 1
ATOM 3312 O O . SER B 1 79 ? 2.26 -36.594 -9 1 97.12 79 SER B O 1
ATOM 3314 N N . GLU B 1 80 ? 0.292 -37.156 -8.172 1 96.94 80 GLU B N 1
ATOM 3315 C CA . GLU B 1 80 ? 0.406 -38.5 -8.703 1 96.94 80 GLU B CA 1
ATOM 3316 C C . GLU B 1 80 ? 0.403 -38.5 -10.227 1 96.94 80 GLU B C 1
ATOM 3318 O O . GLU B 1 80 ? 1.177 -39.25 -10.852 1 96.94 80 GLU B O 1
ATOM 3323 N N . LEU B 1 81 ? -0.486 -37.75 -10.703 1 97.81 81 LEU B N 1
ATOM 3324 C CA . LEU B 1 81 ? -0.567 -37.594 -12.148 1 97.81 81 LEU B CA 1
ATOM 3325 C C . LEU B 1 81 ? 0.746 -37.062 -12.719 1 97.81 81 LEU B C 1
ATOM 3327 O O . LEU B 1 81 ? 1.245 -37.562 -13.719 1 97.81 81 LEU B O 1
ATOM 3331 N N . ALA B 1 82 ? 1.298 -36.031 -12.102 1 98.56 82 ALA B N 1
ATOM 3332 C CA . ALA B 1 82 ? 2.58 -35.5 -12.516 1 98.56 82 ALA B CA 1
ATOM 3333 C C . ALA B 1 82 ? 3.676 -36.562 -12.5 1 98.56 82 ALA B C 1
ATOM 3335 O O . ALA B 1 82 ? 4.434 -36.688 -13.461 1 98.56 82 ALA B O 1
ATOM 3336 N N . GLN B 1 83 ? 3.752 -37.375 -11.461 1 98.25 83 GLN B N 1
ATOM 3337 C CA . GLN B 1 83 ? 4.77 -38.406 -11.32 1 98.25 83 GLN B CA 1
ATOM 3338 C C . GLN B 1 83 ? 4.66 -39.438 -12.438 1 98.25 83 GLN B C 1
ATOM 3340 O O . GLN B 1 83 ? 5.676 -39.906 -12.945 1 98.25 83 GLN B O 1
ATOM 3345 N N . THR B 1 84 ? 3.443 -39.75 -12.742 1 97.94 84 THR B N 1
ATOM 3346 C CA . THR B 1 84 ? 3.201 -40.75 -13.805 1 97.94 84 THR B CA 1
ATOM 3347 C C . THR B 1 84 ? 3.861 -40.281 -15.102 1 97.94 84 THR B C 1
ATOM 3349 O O . THR B 1 84 ? 4.562 -41.094 -15.75 1 97.94 84 THR B O 1
ATOM 3352 N N . PHE B 1 85 ? 3.646 -39.062 -15.523 1 98.56 85 PHE B N 1
ATOM 3353 C CA . PHE B 1 85 ? 4.211 -38.562 -16.766 1 98.56 85 PHE B CA 1
ATOM 3354 C C . PHE B 1 85 ? 5.723 -38.406 -16.656 1 98.56 85 PHE B C 1
ATOM 3356 O O . PHE B 1 85 ? 6.457 -38.688 -17.594 1 98.56 85 PHE B O 1
ATOM 3363 N N . LEU B 1 86 ? 6.207 -37.969 -15.508 1 98.56 86 LEU B N 1
ATOM 3364 C CA . LEU B 1 86 ? 7.637 -37.781 -15.289 1 98.56 86 LEU B CA 1
ATOM 3365 C C . LEU B 1 86 ? 8.367 -39.125 -15.422 1 98.56 86 LEU B C 1
ATOM 3367 O O . LEU B 1 86 ? 9.422 -39.188 -16.062 1 98.56 86 LEU B O 1
ATOM 3371 N N . ARG B 1 87 ? 7.809 -40.156 -14.891 1 97.69 87 ARG B N 1
ATOM 3372 C CA . ARG B 1 87 ? 8.422 -41.5 -14.961 1 97.69 87 ARG B CA 1
ATOM 3373 C C . ARG B 1 87 ? 8.492 -41.969 -16.406 1 97.69 87 ARG B C 1
ATOM 3375 O O . ARG B 1 87 ? 9.375 -42.75 -16.75 1 97.69 87 ARG B O 1
ATOM 3382 N N . ARG B 1 88 ? 7.613 -41.438 -17.219 1 97.25 88 ARG B N 1
ATOM 3383 C CA . ARG B 1 88 ? 7.594 -41.781 -18.641 1 97.25 88 ARG B CA 1
ATOM 3384 C C . ARG B 1 88 ? 8.578 -40.906 -19.422 1 97.25 88 ARG B C 1
ATOM 3386 O O . ARG B 1 88 ? 8.695 -41.031 -20.641 1 97.25 88 ARG B O 1
ATOM 3393 N N . GLY B 1 89 ? 9.227 -40.031 -18.719 1 97.75 89 GLY B N 1
ATOM 3394 C CA . GLY B 1 89 ? 10.203 -39.188 -19.344 1 97.75 89 GLY B CA 1
ATOM 3395 C C . GLY B 1 89 ? 9.586 -37.938 -19.953 1 97.75 89 GLY B C 1
ATOM 3396 O O . GLY B 1 89 ? 10.227 -37.25 -20.75 1 97.75 89 GLY B O 1
ATOM 3397 N N . ILE B 1 90 ? 8.352 -37.625 -19.672 1 98.38 90 ILE B N 1
ATOM 3398 C CA . ILE B 1 90 ? 7.664 -36.438 -20.203 1 98.38 90 ILE B CA 1
ATOM 3399 C C . ILE B 1 90 ? 7.766 -35.281 -19.219 1 98.38 90 ILE B C 1
ATOM 3401 O O . ILE B 1 90 ? 7.352 -35.406 -18.062 1 98.38 90 ILE B O 1
ATOM 3405 N N . PRO B 1 91 ? 8.336 -34.094 -19.625 1 98.62 91 PRO B N 1
ATOM 3406 C CA . PRO B 1 91 ? 8.414 -32.938 -18.75 1 98.62 91 PRO B CA 1
ATOM 3407 C C . PRO B 1 91 ? 7.039 -32.469 -18.266 1 98.62 91 PRO B C 1
ATOM 3409 O O . PRO B 1 91 ? 6.059 -32.562 -19.016 1 98.62 91 PRO B O 1
ATOM 3412 N N . VAL B 1 92 ? 7.016 -31.891 -17.016 1 98.75 92 VAL B N 1
ATOM 3413 C CA . VAL B 1 92 ? 5.734 -31.516 -16.422 1 98.75 92 VAL B CA 1
ATOM 3414 C C . VAL B 1 92 ? 5.832 -30.094 -15.852 1 98.75 92 VAL B C 1
ATOM 3416 O O . VAL B 1 92 ? 6.805 -29.75 -15.18 1 98.75 92 VAL B O 1
ATOM 3419 N N . LEU B 1 93 ? 4.906 -29.25 -16.172 1 98.75 93 LEU B N 1
ATOM 3420 C CA . LEU B 1 93 ? 4.602 -28 -15.469 1 98.75 93 LEU B CA 1
ATOM 3421 C C . LEU B 1 93 ? 3.379 -28.172 -14.578 1 98.75 93 LEU B C 1
ATOM 3423 O O . LEU B 1 93 ? 2.271 -28.391 -15.07 1 98.75 93 LEU B O 1
ATOM 3427 N N . GLN B 1 94 ? 3.555 -28.078 -13.281 1 98.56 94 GLN B N 1
ATOM 3428 C CA . GLN B 1 94 ? 2.461 -28.312 -12.344 1 98.56 94 GLN B CA 1
ATOM 3429 C C . GLN B 1 94 ? 2 -27.016 -11.688 1 98.56 94 GLN B C 1
ATOM 3431 O O . GLN B 1 94 ? 2.822 -26.219 -11.25 1 98.56 94 GLN B O 1
ATOM 3436 N N . GLU B 1 95 ? 0.736 -26.797 -11.633 1 97.69 95 GLU B N 1
ATOM 3437 C CA . GLU B 1 95 ? 0.146 -25.625 -11.016 1 97.69 95 GLU B CA 1
ATOM 3438 C C . GLU B 1 95 ? 0.261 -25.672 -9.492 1 97.69 95 GLU B C 1
ATOM 3440 O O . GLU B 1 95 ? 0.081 -26.734 -8.891 1 97.69 95 GLU B O 1
ATOM 3445 N N . HIS B 1 96 ? 0.564 -24.609 -8.891 1 96.56 96 HIS B N 1
ATOM 3446 C CA . HIS B 1 96 ? 0.622 -24.484 -7.434 1 96.56 96 HIS B CA 1
ATOM 3447 C C . HIS B 1 96 ? -0.775 -24.5 -6.824 1 96.56 96 HIS B C 1
ATOM 3449 O O . HIS B 1 96 ? -1.765 -24.266 -7.523 1 96.56 96 HIS B O 1
ATOM 3455 N N . PRO B 1 97 ? -0.948 -24.75 -5.57 1 96.5 97 PRO B N 1
ATOM 3456 C CA . PRO B 1 97 ? 0.101 -25.078 -4.602 1 96.5 97 PRO B CA 1
ATOM 3457 C C . PRO B 1 97 ? 0.467 -26.562 -4.59 1 96.5 97 PRO B C 1
ATOM 3459 O O . PRO B 1 97 ? -0.374 -27.406 -4.895 1 96.5 97 PRO B O 1
ATOM 3462 N N . VAL B 1 98 ? 1.654 -26.875 -4.348 1 97.69 98 VAL B N 1
ATOM 3463 C CA . VAL B 1 98 ? 2.15 -28.25 -4.219 1 97.69 98 VAL B CA 1
ATOM 3464 C C . VAL B 1 98 ? 2.996 -28.359 -2.953 1 97.69 98 VAL B C 1
ATOM 3466 O O . VAL B 1 98 ? 3.885 -27.547 -2.709 1 97.69 98 VAL B O 1
ATOM 3469 N N . HIS B 1 99 ? 2.721 -29.312 -2.088 1 97.31 99 HIS B N 1
ATOM 3470 C CA . HIS B 1 99 ? 3.469 -29.516 -0.85 1 97.31 99 HIS B CA 1
ATOM 3471 C C . HIS B 1 99 ? 4.891 -29.984 -1.133 1 97.31 99 HIS B C 1
ATOM 3473 O O . HIS B 1 99 ? 5.137 -30.656 -2.135 1 97.31 99 HIS B O 1
ATOM 3479 N N . ALA B 1 100 ? 5.746 -29.656 -0.215 1 97.44 100 ALA B N 1
ATOM 3480 C CA . ALA B 1 100 ? 7.168 -29.953 -0.364 1 97.44 100 ALA B CA 1
ATOM 3481 C C . ALA B 1 100 ? 7.398 -31.453 -0.562 1 97.44 100 ALA B C 1
ATOM 3483 O O . ALA B 1 100 ? 8.227 -31.844 -1.377 1 97.44 100 ALA B O 1
ATOM 3484 N N . GLU B 1 101 ? 6.66 -32.25 0.142 1 97.06 101 GLU B N 1
ATOM 3485 C CA . GLU B 1 101 ? 6.824 -33.688 0.024 1 97.06 101 GLU B CA 1
ATOM 3486 C C . GLU B 1 101 ? 6.434 -34.188 -1.367 1 97.06 101 GLU B C 1
ATOM 3488 O O . GLU B 1 101 ? 7.074 -35.094 -1.917 1 97.06 101 GLU B O 1
ATOM 3493 N N . GLU B 1 102 ? 5.391 -33.625 -1.856 1 98 102 GLU B N 1
ATOM 3494 C CA . GLU B 1 102 ? 4.949 -34 -3.203 1 98 102 GLU B CA 1
ATOM 3495 C C . GLU B 1 102 ? 5.953 -33.531 -4.254 1 98 102 GLU B C 1
ATOM 3497 O O . GLU B 1 102 ? 6.191 -34.219 -5.246 1 98 102 GLU B O 1
ATOM 3502 N N . ILE B 1 103 ? 6.48 -32.312 -4.051 1 98.38 103 ILE B N 1
ATOM 3503 C CA . ILE B 1 103 ? 7.5 -31.812 -4.965 1 98.38 103 ILE B CA 1
ATOM 3504 C C . ILE B 1 103 ? 8.711 -32.719 -4.957 1 98.38 103 ILE B C 1
ATOM 3506 O O . ILE B 1 103 ? 9.25 -33.062 -6.016 1 98.38 103 ILE B O 1
ATOM 3510 N N . ALA B 1 104 ? 9.156 -33.156 -3.777 1 98.06 104 ALA B N 1
ATOM 3511 C CA . ALA B 1 104 ? 10.289 -34.094 -3.666 1 98.06 104 ALA B CA 1
ATOM 3512 C C . ALA B 1 104 ? 10.023 -35.375 -4.441 1 98.06 104 ALA B C 1
ATOM 3514 O O . ALA B 1 104 ? 10.906 -35.875 -5.133 1 98.06 104 ALA B O 1
ATOM 3515 N N . ALA B 1 105 ? 8.812 -35.875 -4.289 1 98.25 105 ALA B N 1
ATOM 3516 C CA . ALA B 1 105 ? 8.43 -37.094 -5.012 1 98.25 105 ALA B CA 1
ATOM 3517 C C . ALA B 1 105 ? 8.461 -36.844 -6.52 1 98.25 105 ALA B C 1
ATOM 3519 O O . ALA B 1 105 ? 8.914 -37.719 -7.277 1 98.25 105 ALA B O 1
ATOM 3520 N N . CYS B 1 106 ? 7.98 -35.719 -6.973 1 98.56 106 CYS B N 1
ATOM 3521 C CA . CYS B 1 106 ? 7.98 -35.375 -8.391 1 98.56 106 CYS B CA 1
ATOM 3522 C C . CYS B 1 106 ? 9.406 -35.219 -8.914 1 98.56 106 CYS B C 1
ATOM 3524 O O . CYS B 1 106 ? 9.711 -35.656 -10.031 1 98.56 106 CYS B O 1
ATOM 3526 N N . LEU B 1 107 ? 10.258 -34.625 -8.102 1 98.38 107 LEU B N 1
ATOM 3527 C CA . LEU B 1 107 ? 11.648 -34.438 -8.508 1 98.38 107 LEU B CA 1
ATOM 3528 C C . LEU B 1 107 ? 12.344 -35.781 -8.625 1 98.38 107 LEU B C 1
ATOM 3530 O O . LEU B 1 107 ? 13.164 -36 -9.531 1 98.38 107 LEU B O 1
ATOM 3534 N N . ARG B 1 108 ? 12.078 -36.719 -7.742 1 98.31 108 ARG B N 1
ATOM 3535 C CA . ARG B 1 108 ? 12.609 -38.094 -7.859 1 98.31 108 ARG B CA 1
ATOM 3536 C C . ARG B 1 108 ? 12.125 -38.75 -9.141 1 98.31 108 ARG B C 1
ATOM 3538 O O . ARG B 1 108 ? 12.906 -39.406 -9.844 1 98.31 108 ARG B O 1
ATOM 3545 N N . ALA B 1 109 ? 10.844 -38.625 -9.375 1 98.62 109 ALA B N 1
ATOM 3546 C CA . ALA B 1 109 ? 10.273 -39.156 -10.602 1 98.62 109 ALA B CA 1
ATOM 3547 C C . ALA B 1 109 ? 10.922 -38.562 -11.836 1 98.62 109 ALA B C 1
ATOM 3549 O O . ALA B 1 109 ? 11.188 -39.25 -12.828 1 98.62 109 ALA B O 1
ATOM 3550 N N . ALA B 1 110 ? 11.141 -37.25 -11.836 1 98.56 110 ALA B N 1
ATOM 3551 C CA . ALA B 1 110 ? 11.781 -36.531 -12.938 1 98.56 110 ALA B CA 1
ATOM 3552 C C . ALA B 1 110 ? 13.195 -37.062 -13.18 1 98.56 110 ALA B C 1
ATOM 3554 O O . ALA B 1 110 ? 13.617 -37.219 -14.328 1 98.56 110 ALA B O 1
ATOM 3555 N N . ARG B 1 111 ? 13.914 -37.312 -12.102 1 97.25 111 ARG B N 1
ATOM 3556 C CA . ARG B 1 111 ? 15.258 -37.875 -12.203 1 97.25 111 ARG B CA 1
ATOM 3557 C C . ARG B 1 111 ? 15.211 -39.25 -12.828 1 97.25 111 ARG B C 1
ATOM 3559 O O . ARG B 1 111 ? 16.016 -39.562 -13.703 1 97.25 111 ARG B O 1
ATOM 3566 N N . ALA B 1 112 ? 14.297 -40.062 -12.359 1 97.44 112 ALA B N 1
ATOM 3567 C CA . ALA B 1 112 ? 14.141 -41.406 -12.891 1 97.44 112 ALA B CA 1
ATOM 3568 C C . ALA B 1 112 ? 13.82 -41.375 -14.383 1 97.44 112 ALA B C 1
ATOM 3570 O O . ALA B 1 112 ? 14.297 -42.219 -15.141 1 97.44 112 ALA B O 1
ATOM 3571 N N . GLY B 1 113 ? 13.016 -40.438 -14.766 1 97.31 113 GLY B N 1
ATOM 3572 C CA . GLY B 1 113 ? 12.594 -40.344 -16.156 1 97.31 113 GLY B CA 1
ATOM 3573 C C . GLY B 1 113 ? 13.555 -39.531 -17 1 97.31 113 GLY B C 1
ATOM 3574 O O . GLY B 1 113 ? 13.414 -39.469 -18.219 1 97.31 113 GLY B O 1
ATOM 3575 N N . GLY B 1 114 ? 14.547 -38.906 -16.328 1 97.44 114 GLY B N 1
ATOM 3576 C CA . GLY B 1 114 ? 15.492 -38.094 -17.047 1 97.44 114 GLY B CA 1
ATOM 3577 C C . GLY B 1 114 ? 14.859 -36.875 -17.672 1 97.44 114 GLY B C 1
ATOM 3578 O O . GLY B 1 114 ? 15.141 -36.531 -18.828 1 97.44 114 GLY B O 1
ATOM 3579 N N . THR B 1 115 ? 13.977 -36.219 -17.062 1 98 115 THR B N 1
ATOM 3580 C CA . THR B 1 115 ? 13.211 -35.125 -17.656 1 98 115 THR B CA 1
ATOM 3581 C C . THR B 1 115 ? 13.062 -33.969 -16.672 1 98 115 THR B C 1
ATOM 3583 O O . THR B 1 115 ? 13.625 -34 -15.578 1 98 115 THR B O 1
ATOM 3586 N N . ALA B 1 116 ? 12.391 -32.844 -17.078 1 98.56 116 ALA B N 1
ATOM 3587 C CA . ALA B 1 116 ? 12.289 -31.609 -16.297 1 98.56 116 ALA B CA 1
ATOM 3588 C C . ALA B 1 116 ? 10.945 -31.531 -15.578 1 98.56 116 ALA B C 1
ATOM 3590 O O . ALA B 1 116 ? 9.93 -32 -16.078 1 98.56 116 ALA B O 1
ATOM 3591 N N . TYR B 1 117 ? 10.961 -30.906 -14.391 1 98.62 117 TYR B N 1
ATOM 3592 C CA . TYR B 1 117 ? 9.789 -30.625 -13.57 1 98.62 117 TYR B CA 1
ATOM 3593 C C . TYR B 1 117 ? 9.82 -29.219 -13.008 1 98.62 117 TYR B C 1
ATOM 3595 O O . TYR B 1 117 ? 10.867 -28.75 -12.562 1 98.62 117 TYR B O 1
ATOM 3603 N N . SER B 1 118 ? 8.75 -28.547 -13.086 1 98.31 118 SER B N 1
ATOM 3604 C CA . SER B 1 118 ? 8.648 -27.219 -12.5 1 98.31 118 SER B CA 1
ATOM 3605 C C . SER B 1 118 ? 7.254 -26.969 -11.93 1 98.31 118 SER B C 1
ATOM 3607 O O . SER B 1 118 ? 6.27 -27.531 -12.414 1 98.31 118 SER B O 1
ATOM 3609 N N . VAL B 1 119 ? 7.195 -26.203 -10.844 1 98.5 119 VAL B N 1
ATOM 3610 C CA . VAL B 1 119 ? 5.941 -25.719 -10.281 1 98.5 119 VAL B CA 1
ATOM 3611 C C . VAL B 1 119 ? 5.68 -24.281 -10.758 1 98.5 119 VAL B C 1
ATOM 3613 O O . VAL B 1 119 ? 6.566 -23.438 -10.672 1 98.5 119 VAL B O 1
ATOM 3616 N N . ASN B 1 120 ? 4.531 -24.062 -11.305 1 98.38 120 ASN B N 1
ATOM 3617 C CA . ASN B 1 120 ? 4.16 -22.734 -11.766 1 98.38 120 ASN B CA 1
ATOM 3618 C C . ASN B 1 120 ? 3.316 -22 -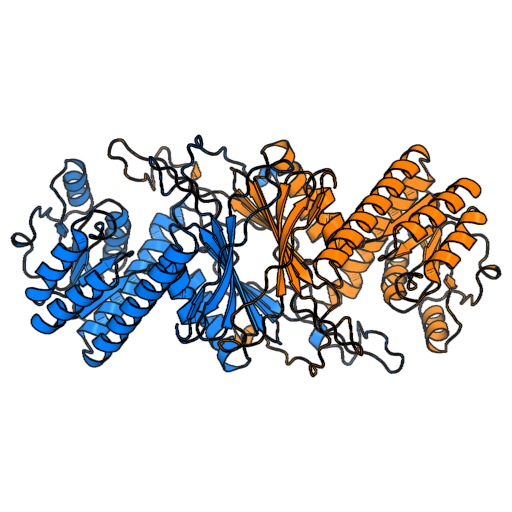10.727 1 98.38 120 ASN B C 1
ATOM 3620 O O . ASN B 1 120 ? 2.166 -22.359 -10.477 1 98.38 120 ASN B O 1
ATOM 3624 N N . THR B 1 121 ? 3.883 -20.891 -10.188 1 98.25 121 THR B N 1
ATOM 3625 C CA . THR B 1 121 ? 3.125 -20.094 -9.234 1 98.25 121 THR B CA 1
ATOM 3626 C C . THR B 1 121 ? 2.41 -18.938 -9.93 1 98.25 121 THR B C 1
ATOM 3628 O O . THR B 1 121 ? 1.653 -18.203 -9.305 1 98.25 121 THR B O 1
ATOM 3631 N N . LEU B 1 122 ? 2.619 -18.75 -11.211 1 98.25 122 LEU B N 1
ATOM 3632 C CA . LEU B 1 122 ? 1.932 -17.859 -12.141 1 98.25 122 LEU B CA 1
ATOM 3633 C C . LEU B 1 122 ? 2.352 -16.406 -11.914 1 98.25 122 LEU B C 1
ATOM 3635 O O . LEU B 1 122 ? 2.807 -15.742 -12.836 1 98.25 122 LEU B O 1
ATOM 3639 N N . TYR B 1 123 ? 2.307 -15.844 -10.727 1 98.31 123 TYR B N 1
ATOM 3640 C CA . TYR B 1 123 ? 2.248 -14.414 -10.43 1 98.31 123 TYR B CA 1
ATOM 3641 C C . TYR B 1 123 ? 3.586 -13.742 -10.719 1 98.31 123 TYR B C 1
ATOM 3643 O O . TYR B 1 123 ? 3.627 -12.625 -11.234 1 98.31 123 TYR B O 1
ATOM 3651 N N . PRO B 1 124 ? 4.719 -14.383 -10.383 1 98.31 124 PRO B N 1
ATOM 3652 C CA . PRO B 1 124 ? 5.98 -13.727 -10.742 1 98.31 124 PRO B CA 1
ATOM 3653 C C . PRO B 1 124 ? 6.121 -13.5 -12.242 1 98.31 124 PRO B C 1
ATOM 3655 O O . PRO B 1 124 ? 6.973 -12.719 -12.672 1 98.31 124 PRO B O 1
ATOM 3658 N N . ARG B 1 125 ? 5.266 -14.188 -13.039 1 98.19 125 ARG B N 1
ATOM 3659 C CA . ARG B 1 125 ? 5.41 -14.141 -14.492 1 98.19 125 ARG B CA 1
ATOM 3660 C C . ARG B 1 125 ? 4.414 -13.164 -15.109 1 98.19 125 ARG B C 1
ATOM 3662 O O . ARG B 1 125 ? 4.426 -12.938 -16.312 1 98.19 125 ARG B O 1
ATOM 3669 N N . LEU B 1 126 ? 3.512 -12.594 -14.297 1 98.06 126 LEU B N 1
ATOM 3670 C CA . LEU B 1 126 ? 2.646 -11.523 -14.789 1 98.06 126 LEU B CA 1
ATOM 3671 C C . LEU B 1 126 ? 3.471 -10.32 -15.234 1 98.06 126 LEU B C 1
ATOM 3673 O O . LEU B 1 126 ? 4.438 -9.945 -14.57 1 98.06 126 LEU B O 1
ATOM 3677 N N . ARG B 1 127 ? 3.086 -9.711 -16.328 1 97.19 127 ARG B N 1
ATOM 3678 C CA . ARG B 1 127 ? 3.857 -8.609 -16.891 1 97.19 127 ARG B CA 1
ATOM 3679 C C . ARG B 1 127 ? 4.105 -7.52 -15.859 1 97.19 127 ARG B C 1
ATOM 3681 O O . ARG B 1 127 ? 5.242 -7.078 -15.672 1 97.19 127 ARG B O 1
ATOM 3688 N N . PRO B 1 128 ? 3.09 -7.035 -15.102 1 97.38 128 PRO B N 1
ATOM 3689 C CA . PRO B 1 128 ? 3.371 -6.016 -14.086 1 97.38 128 PRO B CA 1
ATOM 3690 C C . PRO B 1 128 ? 4.312 -6.512 -12.992 1 97.38 128 PRO B C 1
ATOM 3692 O O . PRO B 1 128 ? 5.148 -5.754 -12.5 1 97.38 128 PRO B O 1
ATOM 3695 N N . VAL B 1 129 ? 4.215 -7.773 -12.594 1 98.25 129 VAL B N 1
ATOM 3696 C CA . VAL B 1 129 ? 5.066 -8.32 -11.539 1 98.25 129 VAL B CA 1
ATOM 3697 C C . VAL B 1 129 ? 6.488 -8.5 -12.07 1 98.25 129 VAL B C 1
ATOM 3699 O O . VAL B 1 129 ? 7.461 -8.266 -11.344 1 98.25 129 VAL B O 1
ATOM 3702 N N . ARG B 1 130 ? 6.617 -8.93 -13.352 1 97.56 130 ARG B N 1
ATOM 3703 C CA . ARG B 1 130 ? 7.941 -8.992 -13.961 1 97.56 130 ARG B CA 1
ATOM 3704 C C . ARG B 1 130 ? 8.617 -7.629 -13.938 1 97.56 130 ARG B C 1
ATOM 3706 O O . ARG B 1 130 ? 9.812 -7.523 -13.641 1 97.56 130 ARG B O 1
ATOM 3713 N N . ARG B 1 131 ? 7.867 -6.613 -14.281 1 97.06 131 ARG B N 1
ATOM 3714 C CA . ARG B 1 131 ? 8.383 -5.25 -14.242 1 97.06 131 ARG B CA 1
ATOM 3715 C C . ARG B 1 131 ? 8.812 -4.871 -12.828 1 97.06 131 ARG B C 1
ATOM 3717 O O . ARG B 1 131 ? 9.891 -4.305 -12.633 1 97.06 131 ARG B O 1
ATOM 3724 N N . PHE B 1 132 ? 8.008 -5.164 -11.945 1 98.19 132 PHE B N 1
ATOM 3725 C CA . PHE B 1 132 ? 8.281 -4.895 -10.539 1 98.19 132 PHE B CA 1
ATOM 3726 C C . PHE B 1 132 ? 9.539 -5.613 -10.078 1 98.19 132 PHE B C 1
ATOM 3728 O O . PHE B 1 132 ? 10.406 -5.016 -9.438 1 98.19 132 PHE B O 1
ATOM 3735 N N . LEU B 1 133 ? 9.641 -6.895 -10.406 1 98.5 133 LEU B N 1
ATOM 3736 C CA . LEU B 1 133 ? 10.789 -7.703 -10 1 98.5 133 LEU B CA 1
ATOM 3737 C C . LEU B 1 133 ? 12.07 -7.195 -10.664 1 98.5 133 LEU B C 1
ATOM 3739 O O . LEU B 1 133 ? 13.133 -7.195 -10.047 1 98.5 133 LEU B O 1
ATOM 3743 N N . ALA B 1 134 ? 11.961 -6.824 -11.898 1 97.88 134 ALA B N 1
ATOM 3744 C CA . ALA B 1 134 ? 13.125 -6.246 -12.578 1 97.88 134 ALA B CA 1
ATOM 3745 C C . ALA B 1 134 ? 13.586 -4.969 -11.883 1 97.88 134 ALA B C 1
ATOM 3747 O O . ALA B 1 134 ? 14.781 -4.77 -11.664 1 97.88 134 ALA B O 1
ATOM 3748 N N . ALA B 1 135 ? 12.648 -4.129 -11.539 1 98.12 135 ALA B N 1
ATOM 3749 C CA . ALA B 1 135 ? 12.961 -2.898 -10.82 1 98.12 135 ALA B CA 1
ATOM 3750 C C . ALA B 1 135 ? 13.547 -3.203 -9.438 1 98.12 135 ALA B C 1
ATOM 3752 O O . ALA B 1 135 ? 14.484 -2.543 -9 1 98.12 135 ALA B O 1
ATOM 3753 N N . ALA B 1 136 ? 12.969 -4.168 -8.766 1 98.44 136 ALA B N 1
ATOM 3754 C CA . ALA B 1 136 ? 13.453 -4.578 -7.449 1 98.44 136 ALA B CA 1
ATOM 3755 C C . ALA B 1 136 ? 14.898 -5.066 -7.523 1 98.44 136 ALA B C 1
ATOM 3757 O O . ALA B 1 136 ? 15.719 -4.746 -6.656 1 98.44 136 ALA B O 1
ATOM 3758 N N . LYS B 1 137 ? 15.164 -5.879 -8.508 1 97.94 137 LYS B N 1
ATOM 3759 C CA . LYS B 1 137 ? 16.531 -6.363 -8.695 1 97.94 137 LYS B CA 1
ATOM 3760 C C . LYS B 1 137 ? 17.5 -5.203 -8.922 1 97.94 137 LYS B C 1
ATOM 3762 O O . LYS B 1 137 ? 18.578 -5.164 -8.336 1 97.94 137 LYS B O 1
ATOM 3767 N N . ALA B 1 138 ? 17.109 -4.316 -9.828 1 97.69 138 ALA B N 1
ATOM 3768 C CA . ALA B 1 138 ? 17.938 -3.148 -10.094 1 97.69 138 ALA B CA 1
ATOM 3769 C C . ALA B 1 138 ? 18.188 -2.352 -8.82 1 97.69 138 ALA B C 1
ATOM 3771 O O . ALA B 1 138 ? 19.312 -1.895 -8.578 1 97.69 138 ALA B O 1
ATOM 3772 N N . LEU B 1 139 ? 17.188 -2.209 -8.023 1 97.56 139 LEU B N 1
ATOM 3773 C CA . LEU B 1 139 ? 17.297 -1.48 -6.766 1 97.56 139 LEU B CA 1
ATOM 3774 C C . LEU B 1 139 ? 18.219 -2.205 -5.793 1 97.56 139 LEU B C 1
ATOM 3776 O O . LEU B 1 139 ? 19.125 -1.594 -5.211 1 97.56 139 LEU B O 1
ATOM 3780 N N . ARG B 1 140 ? 18.016 -3.463 -5.645 1 96.88 140 ARG B N 1
ATOM 3781 C CA . ARG B 1 140 ? 18.781 -4.277 -4.707 1 96.88 140 ARG B CA 1
ATOM 3782 C C . ARG B 1 140 ? 20.266 -4.285 -5.074 1 96.88 140 ARG B C 1
ATOM 3784 O O . ARG B 1 140 ? 21.125 -4.363 -4.195 1 96.88 140 ARG B O 1
ATOM 3791 N N . GLU B 1 141 ? 20.594 -4.199 -6.355 1 96.5 141 GLU B N 1
ATOM 3792 C CA . GLU B 1 141 ? 21.984 -4.184 -6.832 1 96.5 141 GLU B CA 1
ATOM 3793 C C . GLU B 1 141 ? 22.672 -2.861 -6.492 1 96.5 141 GLU B C 1
ATOM 3795 O O . GLU B 1 141 ? 23.891 -2.764 -6.535 1 96.5 141 GLU B O 1
ATOM 3800 N N . ARG B 1 142 ? 21.906 -1.869 -6.086 1 96.5 142 ARG B N 1
ATOM 3801 C CA . ARG B 1 142 ? 22.453 -0.535 -5.871 1 96.5 142 ARG B CA 1
ATOM 3802 C C . ARG B 1 142 ? 22.391 -0.148 -4.395 1 96.5 142 ARG B C 1
ATOM 3804 O O . ARG B 1 142 ? 23.25 0.578 -3.898 1 96.5 142 ARG B O 1
ATOM 3811 N N . GLN B 1 143 ? 21.312 -0.584 -3.742 1 97.19 143 GLN B N 1
ATOM 3812 C CA . GLN B 1 143 ? 21.078 -0.206 -2.352 1 97.19 143 GLN B CA 1
ATOM 3813 C C . GLN B 1 143 ? 20.547 -1.385 -1.544 1 97.19 143 GLN B C 1
ATOM 3815 O O . GLN B 1 143 ? 19.891 -2.277 -2.094 1 97.19 143 GLN B O 1
ATOM 3820 N N . GLU B 1 144 ? 20.812 -1.349 -0.247 1 96.75 144 GLU B N 1
ATOM 3821 C CA . GLU B 1 144 ? 20.219 -2.33 0.657 1 96.75 144 GLU B CA 1
ATOM 3822 C C . GLU B 1 144 ? 18.719 -2.117 0.791 1 96.75 144 GLU B C 1
ATOM 3824 O O . GLU B 1 144 ? 18.266 -0.988 0.973 1 96.75 144 GLU B O 1
ATOM 3829 N N . ILE B 1 145 ? 17.953 -3.168 0.625 1 98.19 145 ILE B N 1
ATOM 3830 C CA . ILE B 1 145 ? 16.516 -3.092 0.874 1 98.19 145 ILE B CA 1
ATOM 3831 C C . ILE B 1 145 ? 16.266 -3.082 2.377 1 98.19 145 ILE B C 1
ATOM 3833 O O . ILE B 1 145 ? 16.594 -4.035 3.08 1 98.19 145 ILE B O 1
ATOM 3837 N N . ALA B 1 146 ? 15.617 -2.041 2.879 1 97.75 146 ALA B N 1
ATOM 3838 C CA . ALA B 1 146 ? 15.438 -1.83 4.312 1 97.75 146 ALA B CA 1
ATOM 3839 C C . ALA B 1 146 ? 14.25 -2.627 4.84 1 97.75 146 ALA B C 1
ATOM 3841 O O . ALA B 1 146 ? 14.25 -3.059 5.996 1 97.75 146 ALA B O 1
ATOM 3842 N N . PHE B 1 147 ? 13.25 -2.775 4.031 1 98.44 147 PHE B N 1
ATOM 3843 C CA . PHE B 1 147 ? 12.039 -3.467 4.457 1 98.44 147 PHE B CA 1
ATOM 3844 C C . PHE B 1 147 ? 11.188 -3.852 3.256 1 98.44 147 PHE B C 1
ATOM 3846 O O . PHE B 1 147 ? 11.359 -3.311 2.162 1 98.44 147 PHE B O 1
ATOM 3853 N N . ILE B 1 148 ? 10.312 -4.785 3.469 1 98.75 148 ILE B N 1
ATOM 3854 C CA . ILE B 1 148 ? 9.203 -5.086 2.572 1 98.75 148 ILE B CA 1
ATOM 3855 C C . ILE B 1 148 ? 7.891 -5.031 3.344 1 98.75 148 ILE B C 1
ATOM 3857 O O . ILE B 1 148 ? 7.777 -5.605 4.43 1 98.75 148 ILE B O 1
ATOM 3861 N N . ASP B 1 149 ? 6.957 -4.258 2.869 1 98.5 149 ASP B N 1
ATOM 3862 C CA . ASP B 1 149 ? 5.594 -4.188 3.385 1 98.5 149 ASP B CA 1
ATOM 3863 C C . ASP B 1 149 ? 4.609 -4.859 2.43 1 98.5 149 ASP B C 1
ATOM 3865 O O . ASP B 1 149 ? 4.52 -4.488 1.258 1 98.5 149 ASP B O 1
ATOM 3869 N N . THR B 1 150 ? 3.855 -5.914 2.953 1 98.44 150 THR B N 1
ATOM 3870 C CA . THR B 1 150 ? 3.072 -6.691 1.998 1 98.44 150 THR B CA 1
ATOM 3871 C C . THR B 1 150 ? 1.703 -7.039 2.578 1 98.44 150 THR B C 1
ATOM 3873 O O . THR B 1 150 ? 1.556 -7.18 3.793 1 98.44 150 THR B O 1
ATOM 3876 N N . ALA B 1 151 ? 0.695 -7.105 1.744 1 98.56 151 ALA B N 1
ATOM 3877 C CA . ALA B 1 151 ? -0.641 -7.621 2.031 1 98.56 151 ALA B CA 1
ATOM 3878 C C . ALA B 1 151 ? -1.101 -8.594 0.946 1 98.56 151 ALA B C 1
ATOM 3880 O O . ALA B 1 151 ? -0.815 -8.391 -0.236 1 98.56 151 ALA B O 1
ATOM 3881 N N . CYS B 1 152 ? -1.775 -9.625 1.342 1 98.19 152 CYS B N 1
ATOM 3882 C CA . CYS B 1 152 ? -2.332 -10.57 0.379 1 98.19 152 CYS B CA 1
ATOM 3883 C C . CYS B 1 152 ? -3.518 -11.32 0.974 1 98.19 152 CYS B C 1
ATOM 3885 O O . CYS B 1 152 ? -3.881 -11.102 2.131 1 98.19 152 CYS B O 1
ATOM 3887 N N . ASN B 1 153 ? -4.25 -12.078 0.175 1 96.88 153 ASN B N 1
ATOM 3888 C CA . ASN B 1 153 ? -5.168 -13.102 0.657 1 96.88 153 ASN B CA 1
ATOM 3889 C C . ASN B 1 153 ? -4.477 -14.453 0.792 1 96.88 153 ASN B C 1
ATOM 3891 O O . ASN B 1 153 ? -3.484 -14.719 0.111 1 96.88 153 ASN B O 1
ATOM 3895 N N . SER B 1 154 ? -4.996 -15.297 1.665 1 96.06 154 SER B N 1
ATOM 3896 C CA . SER B 1 154 ? -4.336 -16.562 1.997 1 96.06 154 SER B CA 1
ATOM 3897 C C . SER B 1 154 ? -4.227 -17.469 0.774 1 96.06 154 SER B C 1
ATOM 3899 O O . SER B 1 154 ? -3.305 -18.281 0.677 1 96.06 154 SER B O 1
ATOM 3901 N N . GLN B 1 155 ? -5.105 -17.297 -0.214 1 93.5 155 GLN B N 1
ATOM 3902 C CA . GLN B 1 155 ? -5.129 -18.156 -1.396 1 93.5 155 GLN B CA 1
ATOM 3903 C C . GLN B 1 155 ? -3.947 -17.859 -2.316 1 93.5 155 GLN B C 1
ATOM 3905 O O . GLN B 1 155 ? -3.619 -18.656 -3.193 1 93.5 155 GLN B O 1
ATOM 3910 N N . VAL B 1 156 ? -3.352 -16.672 -2.125 1 97 156 VAL B N 1
ATOM 3911 C CA . VAL B 1 156 ? -2.221 -16.312 -2.975 1 97 156 VAL B CA 1
ATOM 3912 C C . VAL B 1 156 ? -0.971 -16.125 -2.119 1 97 156 VAL B C 1
ATOM 3914 O O . VAL B 1 156 ? -0.024 -15.453 -2.537 1 97 156 VAL B O 1
ATOM 3917 N N . ALA B 1 157 ? -0.975 -16.688 -0.907 1 97.88 157 ALA B N 1
ATOM 3918 C CA . ALA B 1 157 ? 0.193 -16.609 -0.033 1 97.88 157 ALA B CA 1
ATOM 3919 C C . ALA B 1 157 ? 1.365 -17.391 -0.608 1 97.88 157 ALA B C 1
ATOM 3921 O O . ALA B 1 157 ? 2.521 -16.984 -0.481 1 97.88 157 ALA B O 1
ATOM 3922 N N . TYR B 1 158 ? 1.066 -18.531 -1.258 1 98 158 TYR B N 1
ATOM 3923 C CA . TYR B 1 158 ? 2.086 -19.359 -1.884 1 98 158 TYR B CA 1
ATOM 3924 C C . TYR B 1 158 ? 2.85 -18.594 -2.949 1 98 158 TYR B C 1
ATOM 3926 O O . TYR B 1 158 ? 4.066 -18.406 -2.846 1 98 158 TYR B O 1
ATOM 3934 N N . PRO B 1 159 ? 2.205 -18.031 -3.951 1 98.56 159 PRO B N 1
ATOM 3935 C CA . PRO B 1 159 ? 2.951 -17.25 -4.941 1 98.56 159 PRO B CA 1
ATOM 3936 C C . PRO B 1 159 ? 3.557 -15.977 -4.359 1 98.56 159 PRO B C 1
ATOM 3938 O O . PRO B 1 159 ? 4.551 -15.469 -4.879 1 98.56 159 PRO B O 1
ATOM 3941 N N . LEU B 1 160 ? 2.979 -15.406 -3.258 1 98.81 160 LEU B N 1
ATOM 3942 C CA . LEU B 1 160 ? 3.605 -14.258 -2.617 1 98.81 160 LEU B CA 1
ATOM 3943 C C . LEU B 1 160 ? 5.027 -14.586 -2.18 1 98.81 160 LEU B C 1
ATOM 3945 O O . LEU B 1 160 ? 5.945 -13.781 -2.379 1 98.81 160 LEU B O 1
ATOM 3949 N N . LEU B 1 161 ? 5.195 -15.742 -1.584 1 98.88 161 LEU B N 1
ATOM 3950 C CA . LEU B 1 161 ? 6.512 -16.141 -1.091 1 98.88 161 LEU B CA 1
ATOM 3951 C C . LEU B 1 161 ? 7.496 -16.297 -2.242 1 98.88 161 LEU B C 1
ATOM 3953 O O . LEU B 1 161 ? 8.68 -15.992 -2.102 1 98.88 161 LEU B O 1
ATOM 3957 N N . ASP B 1 162 ? 6.992 -16.797 -3.395 1 98.88 162 ASP B N 1
ATOM 3958 C CA . ASP B 1 162 ? 7.805 -16.859 -4.605 1 98.88 162 ASP B CA 1
ATOM 3959 C C . ASP B 1 162 ? 8.266 -15.461 -5.02 1 98.88 162 ASP B C 1
ATOM 3961 O O . ASP B 1 162 ? 9.461 -15.242 -5.254 1 98.88 162 ASP B O 1
ATOM 3965 N N . VAL B 1 163 ? 7.375 -14.5 -5.008 1 98.88 163 VAL B N 1
ATOM 3966 C CA . VAL B 1 163 ? 7.676 -13.125 -5.398 1 98.88 163 VAL B CA 1
ATOM 3967 C C . VAL B 1 163 ? 8.656 -12.508 -4.398 1 98.88 163 VAL B C 1
ATOM 3969 O O . VAL B 1 163 ? 9.633 -11.875 -4.793 1 98.88 163 VAL B O 1
ATOM 3972 N N . LEU B 1 164 ? 8.422 -12.727 -3.086 1 98.88 164 LEU B N 1
ATOM 3973 C CA . LEU B 1 164 ? 9.281 -12.156 -2.053 1 98.88 164 LEU B CA 1
ATOM 3974 C C . LEU B 1 164 ? 10.703 -12.703 -2.16 1 98.88 164 LEU B C 1
ATOM 3976 O O . LEU B 1 164 ? 11.672 -11.961 -2.02 1 98.88 164 LEU B O 1
ATOM 3980 N N . GLY B 1 165 ? 10.812 -14.023 -2.369 1 98.88 165 GLY B N 1
ATOM 3981 C CA . GLY B 1 165 ? 12.133 -14.594 -2.57 1 98.88 165 GLY B CA 1
ATOM 3982 C C . GLY B 1 165 ? 12.883 -13.977 -3.736 1 98.88 165 GLY B C 1
ATOM 3983 O O . GLY B 1 165 ? 14.078 -13.711 -3.641 1 98.88 165 GLY B O 1
ATOM 3984 N N . ARG B 1 166 ? 12.164 -13.773 -4.84 1 98.62 166 ARG B N 1
ATOM 3985 C CA . ARG B 1 166 ? 12.773 -13.195 -6.031 1 98.62 166 ARG B CA 1
ATOM 3986 C C . ARG B 1 166 ? 13.172 -11.742 -5.789 1 98.62 166 ARG B C 1
ATOM 3988 O O . ARG B 1 166 ? 14.203 -11.289 -6.285 1 98.62 166 ARG B O 1
ATOM 3995 N N . ILE B 1 167 ? 12.352 -10.961 -5.027 1 98.62 167 ILE B N 1
ATOM 3996 C CA . ILE B 1 167 ? 12.711 -9.602 -4.633 1 98.62 167 ILE B CA 1
ATOM 3997 C C . ILE B 1 167 ? 14.031 -9.617 -3.873 1 98.62 167 ILE B C 1
ATOM 3999 O O . ILE B 1 167 ? 14.93 -8.82 -4.16 1 98.62 167 ILE B O 1
ATOM 4003 N N . ALA B 1 168 ? 14.203 -10.594 -2.971 1 98.25 168 ALA B N 1
ATOM 4004 C CA . ALA B 1 168 ? 15.328 -10.633 -2.035 1 98.25 168 ALA B CA 1
ATOM 4005 C C . ALA B 1 168 ? 16.562 -11.273 -2.676 1 98.25 168 ALA B C 1
ATOM 4007 O O . ALA B 1 168 ? 17.656 -11.203 -2.125 1 98.25 168 ALA B O 1
ATOM 4008 N N . GLY B 1 169 ? 16.406 -11.906 -3.818 1 97.25 169 GLY B N 1
ATOM 4009 C CA . GLY B 1 169 ? 17.5 -12.648 -4.449 1 97.25 169 GLY B CA 1
ATOM 4010 C C . GLY B 1 169 ? 17.656 -14.055 -3.906 1 97.25 169 GLY B C 1
ATOM 4011 O O . GLY B 1 169 ? 18.578 -14.766 -4.293 1 97.25 169 GLY B O 1
ATOM 4012 N N . GLY B 1 170 ? 16.766 -14.43 -3.027 1 98 170 GLY B N 1
ATOM 4013 C CA . GLY B 1 170 ? 16.719 -15.734 -2.389 1 98 170 GLY B CA 1
ATOM 4014 C C . GLY B 1 170 ? 15.734 -15.805 -1.238 1 98 170 GLY B C 1
ATOM 4015 O O . GLY B 1 170 ? 15.375 -14.773 -0.658 1 98 170 GLY B O 1
ATOM 4016 N N . LEU B 1 171 ? 15.367 -16.984 -0.865 1 98 171 LEU B N 1
ATOM 4017 C CA . LEU B 1 171 ? 14.383 -17.172 0.197 1 98 171 LEU B CA 1
ATOM 4018 C C . LEU B 1 171 ? 15.055 -17.156 1.566 1 98 171 LEU B C 1
ATOM 4020 O O . LEU B 1 171 ? 14.492 -16.625 2.529 1 98 171 LEU B O 1
ATOM 4024 N N . ARG B 1 172 ? 16.219 -17.719 1.716 1 97.12 172 ARG B N 1
ATOM 4025 C CA . ARG B 1 172 ? 16.859 -17.906 3.01 1 97.12 172 ARG B CA 1
ATOM 4026 C C . ARG B 1 172 ? 17.688 -16.672 3.393 1 97.12 172 ARG B C 1
ATOM 4028 O O . ARG B 1 172 ? 18.312 -16.047 2.535 1 97.12 172 ARG B O 1
ATOM 4035 N N . PRO B 1 173 ? 17.766 -16.453 4.594 1 98.12 173 PRO B N 1
ATOM 4036 C CA . PRO B 1 173 ? 16.922 -17.031 5.652 1 98.12 173 PRO B CA 1
ATOM 4037 C C . PRO B 1 173 ? 15.484 -16.516 5.613 1 98.12 173 PRO B C 1
ATOM 4039 O O . PRO B 1 173 ? 15.242 -15.391 5.172 1 98.12 173 PRO B O 1
ATOM 4042 N N . TRP B 1 174 ? 14.555 -17.344 5.98 1 98.5 174 TRP B N 1
ATOM 4043 C CA . TRP B 1 174 ? 13.188 -16.891 6.184 1 98.5 174 TRP B CA 1
ATOM 4044 C C . TRP B 1 174 ? 12.664 -17.297 7.555 1 98.5 174 TRP B C 1
ATOM 4046 O O . TRP B 1 174 ? 13.188 -18.234 8.164 1 98.5 174 TRP B O 1
ATOM 4056 N N . ALA B 1 175 ? 11.789 -16.531 8.055 1 98.69 175 ALA B N 1
ATOM 4057 C CA . ALA B 1 175 ? 11.109 -16.812 9.312 1 98.69 175 ALA B CA 1
ATOM 4058 C C . ALA B 1 175 ? 9.781 -16.078 9.398 1 98.69 175 ALA B C 1
ATOM 4060 O O . ALA B 1 175 ? 9.625 -15 8.812 1 98.69 175 ALA B O 1
ATOM 4061 N N . PHE B 1 176 ? 8.852 -16.641 10.094 1 98.62 176 PHE B N 1
ATOM 4062 C CA . PHE B 1 176 ? 7.559 -16.016 10.336 1 98.62 176 PHE B CA 1
ATOM 4063 C C . PHE B 1 176 ? 7.27 -15.922 11.828 1 98.62 176 PHE B C 1
ATOM 4065 O O . PHE B 1 176 ? 7.414 -16.906 12.555 1 98.62 176 PHE B O 1
ATOM 4072 N N . GLY B 1 177 ? 6.949 -14.688 12.242 1 98.25 177 GLY B N 1
ATOM 4073 C CA . GLY B 1 177 ? 6.551 -14.508 13.633 1 98.25 177 GLY B CA 1
ATOM 4074 C C . GLY B 1 177 ? 5.129 -14.953 13.914 1 98.25 177 GLY B C 1
ATOM 4075 O O . GLY B 1 177 ? 4.426 -15.398 13.008 1 98.25 177 GLY B O 1
ATOM 4076 N N . ALA B 1 178 ? 4.715 -14.844 15.18 1 97.62 178 ALA B N 1
ATOM 4077 C CA . ALA B 1 178 ? 3.34 -15.141 15.562 1 97.62 178 ALA B CA 1
ATOM 4078 C C . ALA B 1 178 ? 2.381 -14.07 15.047 1 97.62 178 ALA B C 1
ATOM 4080 O O . ALA B 1 178 ? 2.752 -12.898 14.93 1 97.62 178 ALA B O 1
ATOM 4081 N N . VAL B 1 179 ? 1.204 -14.492 14.734 1 97.81 179 VAL B N 1
ATOM 4082 C CA . VAL B 1 179 ? 0.154 -13.539 14.391 1 97.81 179 VAL B CA 1
ATOM 4083 C C . VAL B 1 179 ? -0.188 -12.68 15.602 1 97.81 179 VAL B C 1
ATOM 4085 O O . VAL B 1 179 ? -0.316 -13.195 16.719 1 97.81 179 VAL B O 1
ATOM 4088 N N . GLN B 1 180 ? -0.283 -11.383 15.367 1 97.19 180 GLN B N 1
ATOM 4089 C CA . GLN B 1 180 ? -0.744 -10.5 16.438 1 97.19 180 GLN B CA 1
ATOM 4090 C C . GLN B 1 180 ? -2.264 -10.547 16.562 1 97.19 180 GLN B C 1
ATOM 4092 O O . GLN B 1 180 ? -2.984 -10.258 15.609 1 97.19 180 GLN B O 1
ATOM 4097 N N . ALA B 1 181 ? -2.721 -10.852 17.734 1 95.31 181 ALA B N 1
ATOM 4098 C CA . ALA B 1 181 ? -4.16 -10.891 17.984 1 95.31 181 ALA B CA 1
ATOM 4099 C C . ALA B 1 181 ? -4.781 -9.508 17.844 1 95.31 181 ALA B C 1
ATOM 4101 O O . ALA B 1 181 ? -4.172 -8.508 18.234 1 95.31 181 ALA B O 1
ATOM 4102 N N . PHE B 1 182 ? -5.945 -9.43 17.281 1 96.75 182 PHE B N 1
ATOM 4103 C CA . PHE B 1 182 ? -6.73 -8.203 17.25 1 96.75 182 PHE B CA 1
ATOM 4104 C C . PHE B 1 182 ? -7.516 -8.039 18.547 1 96.75 182 PHE B C 1
ATOM 4106 O O . PHE B 1 182 ? -8.531 -8.703 18.75 1 96.75 182 PHE B O 1
ATOM 4113 N N . PRO B 1 183 ? -7.184 -7.055 19.359 1 96.06 183 PRO B N 1
ATOM 4114 C CA . PRO B 1 183 ? -7.723 -7.066 20.719 1 96.06 183 PRO B CA 1
ATOM 4115 C C . PRO B 1 183 ? -8.984 -6.219 20.859 1 96.06 183 PRO B C 1
ATOM 4117 O O . PRO B 1 183 ? -9.445 -5.973 21.984 1 96.06 183 PRO B O 1
ATOM 4120 N N . PHE B 1 184 ? -9.633 -5.781 19.781 1 97.44 184 PHE B N 1
ATOM 4121 C CA . PHE B 1 184 ? -10.695 -4.789 19.922 1 97.44 184 PHE B CA 1
ATOM 4122 C C . PHE B 1 184 ? -12.008 -5.328 19.359 1 97.44 184 PHE B C 1
ATOM 4124 O O . PHE B 1 184 ? -12.758 -4.598 18.703 1 97.44 184 PHE B O 1
ATOM 4131 N N . ALA B 1 185 ? -12.367 -6.531 19.594 1 93.25 185 ALA B N 1
ATOM 4132 C CA . ALA B 1 185 ? -13.555 -7.176 19.031 1 93.25 185 ALA B CA 1
ATOM 4133 C C . ALA B 1 185 ? -14.82 -6.453 19.453 1 93.25 185 ALA B C 1
ATOM 4135 O O . ALA B 1 185 ? -15.812 -6.426 18.719 1 93.25 185 ALA B O 1
ATOM 4136 N N . ASP B 1 186 ? -14.82 -5.691 20.578 1 95.38 186 ASP B N 1
ATOM 4137 C CA . ASP B 1 186 ? -16 -5.023 21.125 1 95.38 186 ASP B CA 1
ATOM 4138 C C . ASP B 1 186 ? -16.125 -3.604 20.578 1 95.38 186 ASP B C 1
ATOM 4140 O O . ASP B 1 186 ? -17.188 -2.98 20.688 1 95.38 186 ASP B O 1
ATOM 4144 N N . LEU B 1 187 ? -15.062 -3.154 19.922 1 94.88 187 LEU B N 1
ATOM 4145 C CA . LEU B 1 187 ? -15.016 -1.748 19.531 1 94.88 187 LEU B CA 1
ATOM 4146 C C . LEU B 1 187 ? -15.133 -1.594 18.016 1 94.88 187 LEU B C 1
ATOM 4148 O O . LEU B 1 187 ? -15.383 -0.494 17.516 1 94.88 187 LEU B O 1
ATOM 4152 N N . ALA B 1 188 ? -14.953 -2.703 17.312 1 93.62 188 ALA B N 1
ATOM 4153 C CA . ALA B 1 188 ? -14.805 -2.564 15.875 1 93.62 188 ALA B CA 1
ATOM 4154 C C . ALA B 1 188 ? -15.453 -3.738 15.141 1 93.62 188 ALA B C 1
ATOM 4156 O O . ALA B 1 188 ? -15.711 -4.781 15.742 1 93.62 188 ALA B O 1
ATOM 4157 N N . THR B 1 189 ? -15.727 -3.461 13.82 1 91.69 189 THR B N 1
ATOM 4158 C CA . THR B 1 189 ? -16.047 -4.578 12.945 1 91.69 189 THR B CA 1
ATOM 4159 C C . THR B 1 189 ? -14.914 -5.594 12.914 1 91.69 189 THR B C 1
ATOM 4161 O O . THR B 1 189 ? -13.789 -5.289 13.305 1 91.69 189 THR B O 1
ATOM 4164 N N . PRO B 1 190 ? -15.234 -6.781 12.539 1 93.25 190 PRO B N 1
ATOM 4165 C CA . PRO B 1 190 ? -14.195 -7.816 12.531 1 93.25 190 PRO B CA 1
ATOM 4166 C C . PRO B 1 190 ? -13.008 -7.449 11.633 1 93.25 190 PRO B C 1
ATOM 4168 O O . PRO B 1 190 ? -13.195 -6.887 10.555 1 93.25 190 PRO B O 1
ATOM 4171 N N . GLN B 1 191 ? -11.859 -7.691 12.117 1 95.38 191 GLN B N 1
ATOM 4172 C CA . GLN B 1 191 ? -10.625 -7.492 11.375 1 95.38 191 GLN B CA 1
ATOM 4173 C C . GLN B 1 191 ? -10.383 -8.641 10.398 1 95.38 191 GLN B C 1
ATOM 4175 O O . GLN B 1 191 ? -10.125 -9.773 10.812 1 95.38 191 GLN B O 1
ATOM 4180 N N . PRO B 1 192 ? -10.391 -8.312 9.125 1 95.94 192 PRO B N 1
ATOM 4181 C CA . PRO B 1 192 ? -10.273 -9.422 8.172 1 95.94 192 PRO B CA 1
ATOM 4182 C C . PRO B 1 192 ? -8.836 -9.906 7.996 1 95.94 192 PRO B C 1
ATOM 4184 O O . PRO B 1 192 ? -8.609 -10.992 7.449 1 95.94 192 PRO B O 1
ATOM 4187 N N . PHE B 1 193 ? -7.828 -9.148 8.406 1 97.56 193 PHE B N 1
ATOM 4188 C CA . PHE B 1 193 ? -6.438 -9.484 8.125 1 97.56 193 PHE B CA 1
ATOM 4189 C C . PHE B 1 193 ? -5.73 -9.961 9.391 1 97.56 193 PHE B C 1
ATOM 4191 O O . PHE B 1 193 ? -5.953 -9.414 10.477 1 97.56 193 PHE B O 1
ATOM 4198 N N . ARG B 1 194 ? -4.945 -10.938 9.188 1 97.44 194 ARG B N 1
ATOM 4199 C CA . ARG B 1 194 ? -3.945 -11.328 10.18 1 97.44 194 ARG B CA 1
ATOM 4200 C C . ARG B 1 194 ? -2.617 -10.625 9.922 1 97.44 194 ARG B C 1
ATOM 4202 O O . ARG B 1 194 ? -2.191 -10.492 8.773 1 97.44 194 ARG B O 1
ATOM 4209 N N . GLN B 1 195 ? -2.066 -10.133 10.984 1 97.75 195 GLN B N 1
ATOM 4210 C CA . GLN B 1 195 ? -0.827 -9.375 10.844 1 97.75 195 GLN B CA 1
ATOM 4211 C C . GLN B 1 195 ? 0.319 -10.062 11.586 1 97.75 195 GLN B C 1
ATOM 4213 O O . GLN B 1 195 ? 0.131 -10.586 12.688 1 97.75 195 GLN B O 1
ATOM 4218 N N . LEU B 1 196 ? 1.526 -10.164 10.953 1 98.25 196 LEU B N 1
ATOM 4219 C CA . LEU B 1 196 ? 2.713 -10.734 11.578 1 98.25 196 LEU B CA 1
ATOM 4220 C C . LEU B 1 196 ? 3.984 -10.164 10.961 1 98.25 196 LEU B C 1
ATOM 4222 O O . LEU B 1 196 ? 3.943 -9.586 9.875 1 98.25 196 LEU B O 1
ATOM 4226 N N . HIS B 1 197 ? 5.105 -10.266 11.664 1 98.56 197 HIS B N 1
ATOM 4227 C CA . HIS B 1 197 ? 6.438 -9.977 11.148 1 98.56 197 HIS B CA 1
ATOM 4228 C C . HIS B 1 197 ? 7.031 -11.203 10.453 1 98.56 197 HIS B C 1
ATOM 4230 O O . HIS B 1 197 ? 6.727 -12.336 10.82 1 98.56 197 HIS B O 1
ATOM 4236 N N . ALA B 1 198 ? 7.855 -10.977 9.5 1 98.75 198 ALA B N 1
ATOM 4237 C CA . ALA B 1 198 ? 8.57 -12.055 8.828 1 98.75 198 ALA B CA 1
ATOM 4238 C C . ALA B 1 198 ? 9.945 -11.602 8.352 1 98.75 198 ALA B C 1
ATOM 4240 O O . ALA B 1 198 ? 10.305 -10.43 8.508 1 98.75 198 ALA B O 1
ATOM 4241 N N . VAL B 1 199 ? 10.75 -12.523 8.008 1 98.75 199 VAL B N 1
ATOM 4242 C CA . VAL B 1 199 ? 12.016 -12.32 7.316 1 98.75 199 VAL B CA 1
ATOM 4243 C C . VAL B 1 199 ? 12.047 -13.156 6.039 1 98.75 199 VAL B C 1
ATOM 4245 O O . VAL B 1 199 ? 11.625 -14.32 6.039 1 98.75 199 VAL B O 1
ATOM 4248 N N . VAL B 1 200 ? 12.391 -12.609 4.965 1 98.75 200 VAL B N 1
ATOM 4249 C CA . VAL B 1 200 ? 12.656 -13.32 3.721 1 98.75 200 VAL B CA 1
ATOM 4250 C C . VAL B 1 200 ? 13.969 -12.836 3.115 1 98.75 200 VAL B C 1
ATOM 4252 O O . VAL B 1 200 ? 14.133 -11.641 2.846 1 98.75 200 VAL B O 1
ATOM 4255 N N . GLY B 1 201 ? 14.914 -13.75 2.807 1 98.25 201 GLY B N 1
ATOM 4256 C CA . GLY B 1 201 ? 16.219 -13.367 2.279 1 98.25 201 GLY B CA 1
ATOM 4257 C C . GLY B 1 201 ? 16.969 -12.398 3.174 1 98.25 201 GLY B C 1
ATOM 4258 O O . GLY B 1 201 ? 17.672 -11.508 2.688 1 98.25 201 GLY B O 1
ATOM 4259 N N . GLY B 1 202 ? 16.609 -12.422 4.469 1 98.12 202 GLY B N 1
ATOM 4260 C CA . GLY B 1 202 ? 17.266 -11.547 5.418 1 98.12 202 GLY B CA 1
ATOM 4261 C C . GLY B 1 202 ? 16.656 -10.156 5.473 1 98.12 202 GLY B C 1
ATOM 4262 O O . GLY B 1 202 ? 17.156 -9.273 6.172 1 98.12 202 GLY B O 1
ATOM 4263 N N . ILE B 1 203 ? 15.633 -9.883 4.754 1 98.62 203 ILE B N 1
ATOM 4264 C CA . ILE B 1 203 ? 14.953 -8.594 4.734 1 98.62 203 ILE B CA 1
ATOM 4265 C C . ILE B 1 203 ? 13.742 -8.633 5.656 1 98.62 203 ILE B C 1
ATOM 4267 O O . ILE B 1 203 ? 12.945 -9.578 5.602 1 98.62 203 ILE B O 1
ATOM 4271 N N . PRO B 1 204 ? 13.578 -7.672 6.57 1 98.56 204 PRO B N 1
ATOM 4272 C CA . PRO B 1 204 ? 12.367 -7.648 7.395 1 98.56 204 PRO B CA 1
ATOM 4273 C C . PRO B 1 204 ? 11.102 -7.422 6.574 1 98.56 204 PRO B C 1
ATOM 4275 O O . PRO B 1 204 ? 11.078 -6.57 5.684 1 98.56 204 PRO B O 1
ATOM 4278 N N . VAL B 1 205 ? 10.07 -8.164 6.863 1 98.62 205 VAL B N 1
ATOM 4279 C CA . VAL B 1 205 ? 8.805 -8.109 6.133 1 98.62 205 VAL B CA 1
ATOM 4280 C C . VAL B 1 205 ? 7.652 -7.891 7.109 1 98.62 205 VAL B C 1
ATOM 4282 O O . VAL B 1 205 ? 7.582 -8.547 8.148 1 98.62 205 VAL B O 1
ATOM 4285 N N . THR B 1 206 ? 6.828 -6.895 6.887 1 98.44 206 THR B N 1
ATOM 4286 C CA . THR B 1 206 ? 5.508 -6.832 7.5 1 98.44 206 THR B CA 1
ATOM 4287 C C . THR B 1 206 ? 4.461 -7.488 6.605 1 98.44 206 THR B C 1
ATOM 4289 O O . THR B 1 206 ? 4.387 -7.199 5.41 1 98.44 206 THR B O 1
ATOM 4292 N N . LEU B 1 207 ? 3.697 -8.398 7.18 1 98.31 207 LEU B N 1
ATOM 4293 C CA . LEU B 1 207 ? 2.777 -9.211 6.391 1 98.31 207 LEU B CA 1
ATOM 4294 C C . LEU B 1 207 ? 1.358 -9.109 6.941 1 98.31 207 LEU B C 1
ATOM 4296 O O . LEU B 1 207 ? 1.136 -9.297 8.141 1 98.31 207 LEU B O 1
ATOM 4300 N N . ARG B 1 208 ? 0.438 -8.711 6.148 1 98.38 208 ARG B N 1
ATOM 4301 C CA . ARG B 1 208 ? -0.996 -8.766 6.414 1 98.38 208 ARG B CA 1
ATOM 4302 C C . ARG B 1 208 ? -1.688 -9.75 5.473 1 98.38 208 ARG B C 1
ATOM 4304 O O . ARG B 1 208 ? -1.644 -9.586 4.254 1 98.38 208 ARG B O 1
ATOM 4311 N N . VAL B 1 209 ? -2.346 -10.758 6.023 1 98.44 209 VAL B N 1
ATOM 4312 C CA . VAL B 1 209 ? -2.957 -11.82 5.227 1 98.44 209 VAL B CA 1
ATOM 4313 C C . VAL B 1 209 ? -4.453 -11.898 5.535 1 98.44 209 VAL B C 1
ATOM 4315 O O . VAL B 1 209 ? -4.848 -12.117 6.68 1 98.44 209 VAL B O 1
ATOM 4318 N N . GLN B 1 210 ? -5.309 -11.602 4.551 1 98.12 210 GLN B N 1
ATOM 4319 C CA . GLN B 1 210 ? -6.707 -11.977 4.711 1 98.12 210 GLN B CA 1
ATOM 4320 C C . GLN B 1 210 ? -6.867 -13.492 4.809 1 98.12 210 GLN B C 1
ATOM 4322 O O . GLN B 1 210 ? -6.883 -14.188 3.793 1 98.12 210 GLN B O 1
ATOM 4327 N N . ASN B 1 211 ? -6.977 -13.992 5.988 1 96.94 211 ASN B N 1
ATOM 4328 C CA . ASN B 1 211 ? -7.082 -15.43 6.215 1 96.94 211 ASN B CA 1
ATOM 4329 C C . ASN B 1 211 ? -8.531 -15.859 6.434 1 96.94 211 ASN B C 1
ATOM 4331 O O . ASN B 1 211 ? -8.859 -16.406 7.484 1 96.94 211 ASN B O 1
ATOM 4335 N N . GLN B 1 212 ? -9.344 -15.57 5.465 1 96.5 212 GLN B N 1
ATOM 4336 C CA . GLN B 1 212 ? -10.766 -15.891 5.402 1 96.5 212 GLN B CA 1
ATOM 4337 C C . GLN B 1 212 ? -11.102 -16.641 4.113 1 96.5 212 GLN B C 1
ATOM 4339 O O . GLN B 1 212 ? -10.531 -16.359 3.061 1 96.5 212 GLN B O 1
ATOM 4344 N N . VAL B 1 213 ? -11.992 -17.609 4.207 1 94.31 213 VAL B N 1
ATOM 4345 C CA . VAL B 1 213 ? -12.375 -18.344 3.008 1 94.31 213 VAL B CA 1
ATOM 4346 C C . VAL B 1 213 ? -13.859 -18.703 3.076 1 94.31 213 VAL B C 1
ATOM 4348 O O . VAL B 1 213 ? -14.367 -19.047 4.141 1 94.31 213 VAL B O 1
ATOM 4351 N N . ASP B 1 214 ? -14.578 -18.438 2.029 1 93.75 214 ASP B N 1
ATOM 4352 C CA . ASP B 1 214 ? -15.883 -19.047 1.82 1 93.75 214 ASP B CA 1
ATOM 4353 C C . ASP B 1 214 ? -15.75 -20.484 1.305 1 93.75 214 ASP B C 1
ATOM 4355 O O . ASP B 1 214 ? -15.305 -20.703 0.175 1 93.75 214 ASP B O 1
ATOM 4359 N N . PRO B 1 215 ? -16.141 -21.422 2.121 1 89.44 215 PRO B N 1
ATOM 4360 C CA . PRO B 1 215 ? -15.922 -22.812 1.708 1 89.44 215 PRO B CA 1
ATOM 4361 C C . PRO B 1 215 ? -16.625 -23.156 0.398 1 89.44 215 PRO B C 1
ATOM 4363 O O . PRO B 1 215 ? -16.188 -24.047 -0.322 1 89.44 215 PRO B O 1
ATOM 4366 N N . ASP B 1 216 ? -17.641 -22.422 0.06 1 88.62 216 ASP B N 1
ATOM 4367 C CA . ASP B 1 216 ? -18.422 -22.703 -1.144 1 88.62 216 ASP B CA 1
ATOM 4368 C C . ASP B 1 216 ? -17.906 -21.906 -2.334 1 88.62 216 ASP B C 1
ATOM 4370 O O . ASP B 1 216 ? -18.266 -22.188 -3.48 1 88.62 216 ASP B O 1
ATOM 4374 N N . ASP B 1 217 ? -17.094 -20.922 -2.033 1 90.75 217 ASP B N 1
ATOM 4375 C CA . ASP B 1 217 ? -16.609 -20.031 -3.078 1 90.75 217 ASP B CA 1
ATOM 4376 C C . ASP B 1 217 ? -15.258 -19.438 -2.699 1 90.75 217 ASP B C 1
ATOM 4378 O O . ASP B 1 217 ? -15.133 -18.219 -2.576 1 90.75 217 ASP B O 1
ATOM 4382 N N . ALA B 1 218 ? -14.266 -20.203 -2.689 1 84.38 218 ALA B N 1
ATOM 4383 C CA . ALA B 1 218 ? -12.977 -19.875 -2.082 1 84.38 218 ALA B CA 1
ATOM 4384 C C . ALA B 1 218 ? -12.234 -18.812 -2.891 1 84.38 218 ALA B C 1
ATOM 4386 O O . ALA B 1 218 ? -11.414 -18.078 -2.348 1 84.38 218 ALA B O 1
ATOM 4387 N N . ASP B 1 219 ? -12.617 -18.594 -4.125 1 84.62 219 ASP B N 1
ATOM 4388 C CA . ASP B 1 219 ? -11.805 -17.75 -5.008 1 84.62 219 ASP B CA 1
ATOM 4389 C C . ASP B 1 219 ? -12.383 -16.344 -5.109 1 84.62 219 ASP B C 1
ATOM 4391 O O . ASP B 1 219 ? -11.773 -15.469 -5.727 1 84.62 219 ASP B O 1
ATOM 4395 N N . ASN B 1 220 ? -13.547 -16.078 -4.504 1 90.62 220 ASN B N 1
ATOM 4396 C CA . ASN B 1 220 ? -14.281 -14.898 -4.961 1 90.62 220 ASN B CA 1
ATOM 4397 C C . ASN B 1 220 ? -14.414 -13.859 -3.852 1 90.62 220 ASN B C 1
ATOM 4399 O O . ASN B 1 220 ? -15.039 -12.812 -4.047 1 90.62 220 ASN B O 1
ATOM 4403 N N . HIS B 1 221 ? -13.836 -13.992 -2.705 1 91.81 221 HIS B N 1
ATOM 4404 C CA . HIS B 1 221 ? -14.148 -13.062 -1.628 1 91.81 221 HIS B CA 1
ATOM 4405 C C . HIS B 1 221 ? -12.883 -12.461 -1.035 1 91.81 221 HIS B C 1
ATOM 4407 O O . HIS B 1 221 ? -12.852 -12.102 0.143 1 91.81 221 HIS B O 1
ATOM 4413 N N . SER B 1 222 ? -11.93 -12.367 -1.867 1 94.12 222 SER B N 1
ATOM 4414 C CA . SER B 1 222 ? -10.711 -11.664 -1.479 1 94.12 222 SER B CA 1
ATOM 4415 C C . SER B 1 222 ? -10.859 -10.164 -1.679 1 94.12 222 SER B C 1
ATOM 4417 O O . SER B 1 222 ? -11.422 -9.711 -2.678 1 94.12 222 SER B O 1
ATOM 4419 N N . PHE B 1 223 ? -10.375 -9.352 -0.744 1 96 223 PHE B N 1
ATOM 4420 C CA . PHE B 1 223 ? -10.344 -7.902 -0.927 1 96 223 PHE B CA 1
ATOM 4421 C C . PHE B 1 223 ? -9.266 -7.508 -1.933 1 96 223 PHE B C 1
ATOM 4423 O O . PHE B 1 223 ? -9.43 -6.531 -2.668 1 96 223 PHE B O 1
ATOM 4430 N N . LEU B 1 224 ? -8.203 -8.188 -1.942 1 96.38 224 LEU B N 1
ATOM 4431 C CA . LEU B 1 224 ? -7.047 -7.941 -2.801 1 96.38 224 LEU B CA 1
ATOM 4432 C C . LEU B 1 224 ? -6.254 -9.227 -3.029 1 96.38 224 LEU B C 1
ATOM 4434 O O . LEU B 1 224 ? -6.414 -10.195 -2.287 1 96.38 224 LEU B O 1
ATOM 4438 N N . LEU B 1 225 ? -5.445 -9.227 -4.082 1 97 225 LEU B N 1
ATOM 4439 C CA . LEU B 1 225 ? -4.535 -10.344 -4.312 1 97 225 LEU B CA 1
ATOM 4440 C C . LEU B 1 225 ? -3.17 -10.07 -3.693 1 97 225 LEU B C 1
ATOM 4442 O O . LEU B 1 225 ? -2.85 -10.594 -2.625 1 97 225 LEU B O 1
ATOM 4446 N N . HIS B 1 226 ? -2.383 -9.18 -4.277 1 98.19 226 HIS B N 1
ATOM 4447 C CA . HIS B 1 226 ? -1.093 -8.781 -3.723 1 98.19 226 HIS B CA 1
ATOM 4448 C C . HIS B 1 226 ? -0.932 -7.266 -3.727 1 98.19 226 HIS B C 1
ATOM 4450 O O . HIS B 1 226 ? -1.306 -6.602 -4.695 1 98.19 226 HIS B O 1
ATOM 4456 N N . ARG B 1 227 ? -0.397 -6.789 -2.709 1 98.56 227 ARG B N 1
ATOM 4457 C CA . ARG B 1 227 ? 0.229 -5.473 -2.627 1 98.56 227 ARG B CA 1
ATOM 4458 C C . ARG B 1 227 ? 1.592 -5.555 -1.945 1 98.56 227 ARG B C 1
ATOM 4460 O O . ARG B 1 227 ? 1.719 -6.148 -0.873 1 98.56 227 ARG B O 1
ATOM 4467 N N . ILE B 1 228 ? 2.627 -4.977 -2.584 1 98.81 228 ILE B N 1
ATOM 4468 C CA . ILE B 1 228 ? 3.986 -5.102 -2.07 1 98.81 228 ILE B CA 1
ATOM 4469 C C . ILE B 1 228 ? 4.715 -3.77 -2.211 1 98.81 228 ILE B C 1
ATOM 4471 O O . ILE B 1 228 ? 4.695 -3.152 -3.277 1 98.81 228 ILE B O 1
ATOM 4475 N N . SER B 1 229 ? 5.297 -3.322 -1.167 1 98.69 229 SER B N 1
ATOM 4476 C CA . SER B 1 229 ? 6.188 -2.17 -1.194 1 98.69 229 SER B CA 1
ATOM 4477 C C . SER B 1 229 ? 7.551 -2.51 -0.597 1 98.69 229 SER B C 1
ATOM 4479 O O . SER B 1 229 ? 7.633 -3.166 0.444 1 98.69 229 SER B O 1
ATOM 4481 N N . LEU B 1 230 ? 8.57 -2.184 -1.222 1 98.12 230 LEU B N 1
ATOM 4482 C CA . LEU B 1 230 ? 9.898 -2.334 -0.639 1 98.12 230 LEU B CA 1
ATOM 4483 C C . LEU B 1 230 ? 10.625 -0.994 -0.591 1 98.12 230 LEU B C 1
ATOM 4485 O O . LEU B 1 230 ? 10.492 -0.179 -1.507 1 98.12 230 LEU B O 1
ATOM 4489 N N . GLY B 1 231 ? 11.305 -0.753 0.49 1 97.94 231 GLY B N 1
ATOM 4490 C CA . GLY B 1 231 ? 11.961 0.522 0.725 1 97.94 231 GLY B CA 1
ATOM 4491 C C . GLY B 1 231 ? 13.477 0.413 0.788 1 97.94 231 GLY B C 1
ATOM 4492 O O . GLY B 1 231 ? 14.008 -0.558 1.326 1 97.94 231 GLY B O 1
ATOM 4493 N N . ALA B 1 232 ? 14.172 1.324 0.213 1 97.25 232 ALA B N 1
ATOM 4494 C CA . ALA B 1 232 ? 15.609 1.558 0.289 1 97.25 232 ALA B CA 1
ATOM 4495 C C . ALA B 1 232 ? 15.914 3.037 0.514 1 97.25 232 ALA B C 1
ATOM 4497 O O . ALA B 1 232 ? 15 3.855 0.626 1 97.25 232 ALA B O 1
ATOM 4498 N N . GLU B 1 233 ? 17.156 3.361 0.701 1 95.31 233 GLU B N 1
ATOM 4499 C CA . GLU B 1 233 ? 17.516 4.742 1.02 1 95.31 233 GLU B CA 1
ATOM 4500 C C . GLU B 1 233 ? 17.062 5.695 -0.086 1 95.31 233 GLU B C 1
ATOM 4502 O O . GLU B 1 233 ? 16.766 6.859 0.178 1 95.31 233 GLU B O 1
ATOM 4507 N N . GLY B 1 234 ? 16.953 5.18 -1.289 1 96.5 234 GLY B N 1
ATOM 4508 C CA . GLY B 1 234 ? 16.625 6.039 -2.418 1 96.5 234 GLY B CA 1
ATOM 4509 C C . GLY B 1 234 ? 15.141 6.262 -2.602 1 96.5 234 GLY B C 1
ATOM 4510 O O . GLY B 1 234 ? 14.727 7.176 -3.318 1 96.5 234 GLY B O 1
ATOM 4511 N N . GLY B 1 235 ? 14.375 5.402 -2.045 1 97.62 235 GLY B N 1
ATOM 4512 C CA . GLY B 1 235 ? 12.938 5.535 -2.225 1 97.62 235 GLY B CA 1
ATOM 4513 C C . GLY B 1 235 ? 12.18 4.246 -1.969 1 97.62 235 GLY B C 1
ATOM 4514 O O . GLY B 1 235 ? 12.695 3.344 -1.302 1 97.62 235 GLY B O 1
ATOM 4515 N N . VAL B 1 236 ? 10.906 4.246 -2.363 1 98.44 236 VAL B N 1
ATOM 4516 C CA . VAL B 1 236 ? 10.031 3.1 -2.164 1 98.44 236 VAL B CA 1
ATOM 4517 C C . VAL B 1 236 ? 9.477 2.629 -3.51 1 98.44 236 VAL B C 1
ATOM 4519 O O . VAL B 1 236 ? 8.938 3.428 -4.281 1 98.44 236 VAL B O 1
ATOM 4522 N N . LEU B 1 237 ? 9.68 1.378 -3.828 1 98.56 237 LEU B N 1
ATOM 4523 C CA . LEU B 1 237 ? 9.102 0.697 -4.984 1 98.56 237 LEU B CA 1
ATOM 4524 C C . LEU B 1 237 ? 7.84 -0.064 -4.594 1 98.56 237 LEU B C 1
ATOM 4526 O O . LEU B 1 237 ? 7.84 -0.822 -3.621 1 98.56 237 LEU B O 1
ATOM 4530 N N . THR B 1 238 ? 6.707 0.149 -5.391 1 98.69 238 THR B N 1
ATOM 4531 C CA . THR B 1 238 ? 5.43 -0.416 -4.969 1 98.69 238 THR B CA 1
ATOM 4532 C C . THR B 1 238 ? 4.75 -1.141 -6.125 1 98.69 238 THR B C 1
ATOM 4534 O O . THR B 1 238 ? 4.641 -0.595 -7.227 1 98.69 238 THR B O 1
ATOM 4537 N N . LEU B 1 239 ? 4.418 -2.395 -5.941 1 98.56 239 LEU B N 1
ATOM 4538 C CA . LEU B 1 239 ? 3.371 -3.049 -6.719 1 98.56 239 LEU B CA 1
ATOM 4539 C C . LEU B 1 239 ? 1.997 -2.775 -6.117 1 98.56 239 LEU B C 1
ATOM 4541 O O . LEU B 1 239 ? 1.589 -3.441 -5.164 1 98.56 239 LEU B O 1
ATOM 4545 N N . ALA B 1 240 ? 1.228 -1.85 -6.672 1 97.69 240 ALA B N 1
ATOM 4546 C CA . ALA B 1 240 ? 0.015 -1.321 -6.055 1 97.69 240 ALA B CA 1
ATOM 4547 C C . ALA B 1 240 ? -1.099 -2.363 -6.051 1 97.69 240 ALA B C 1
ATOM 4549 O O . ALA B 1 240 ? -2.012 -2.305 -5.227 1 97.69 240 ALA B O 1
ATOM 4550 N N . ASP B 1 241 ? -1.042 -3.242 -6.992 1 96.12 241 ASP B N 1
ATOM 4551 C CA . ASP B 1 241 ? -1.912 -4.395 -7.203 1 96.12 241 ASP B CA 1
ATOM 4552 C C . ASP B 1 241 ? -1.207 -5.473 -8.023 1 96.12 241 ASP B C 1
ATOM 4554 O O . ASP B 1 241 ? -0.275 -5.18 -8.773 1 96.12 241 ASP B O 1
ATOM 4558 N N . THR B 1 242 ? -1.655 -6.676 -7.867 1 96.94 242 THR B N 1
ATOM 4559 C CA . THR B 1 242 ? -1.004 -7.766 -8.586 1 96.94 242 THR B CA 1
ATOM 4560 C C . THR B 1 242 ? -1.008 -7.504 -10.086 1 96.94 242 THR B C 1
ATOM 4562 O O . THR B 1 242 ? -0.108 -7.949 -10.805 1 96.94 242 THR B O 1
ATOM 4565 N N . HIS B 1 243 ? -1.982 -6.75 -10.578 1 97.81 243 HIS B N 1
ATOM 4566 C CA . HIS B 1 243 ? -2.098 -6.461 -12.008 1 97.81 243 HIS B CA 1
ATOM 4567 C C . HIS B 1 243 ? -1.562 -5.074 -12.336 1 97.81 243 HIS B C 1
ATOM 4569 O O . HIS B 1 243 ? -1.768 -4.566 -13.438 1 97.81 243 HIS B O 1
ATOM 4575 N N . GLY B 1 244 ? -0.791 -4.473 -11.375 1 96.19 244 GLY B N 1
ATOM 4576 C CA . GLY B 1 244 ? -0.226 -3.146 -11.555 1 96.19 244 GLY B CA 1
ATOM 4577 C C . GLY B 1 244 ? -1.109 -2.041 -11.008 1 96.19 244 GLY B C 1
ATOM 4578 O O . GLY B 1 244 ? -2.221 -2.301 -10.539 1 96.19 244 GLY B O 1
ATOM 4579 N N . PRO B 1 245 ? -0.606 -0.891 -11.031 1 96.69 245 PRO B N 1
ATOM 4580 C CA . PRO B 1 245 ? 0.662 -0.455 -11.617 1 96.69 245 PRO B CA 1
ATOM 4581 C C . PRO B 1 245 ? 1.851 -0.667 -10.68 1 96.69 245 PRO B C 1
ATOM 4583 O O . PRO B 1 245 ? 1.669 -1.056 -9.523 1 96.69 245 PRO B O 1
ATOM 4586 N N . VAL B 1 246 ? 3.047 -0.514 -11.242 1 97.69 246 VAL B N 1
ATOM 4587 C CA . VAL B 1 246 ? 4.285 -0.424 -10.484 1 97.69 246 VAL B CA 1
ATOM 4588 C C . VAL B 1 246 ? 4.684 1.041 -10.312 1 97.69 246 VAL B C 1
ATOM 4590 O O . VAL B 1 246 ? 4.75 1.792 -11.289 1 97.69 246 VAL B O 1
ATOM 4593 N N . LEU B 1 247 ? 4.879 1.428 -9.055 1 97.69 247 LEU B N 1
ATOM 4594 C CA . LEU B 1 247 ? 5.145 2.83 -8.75 1 97.69 247 LEU B CA 1
ATOM 4595 C C . LEU B 1 247 ? 6.496 2.99 -8.07 1 97.69 247 LEU B C 1
ATOM 4597 O O . LEU B 1 247 ? 6.891 2.152 -7.254 1 97.69 247 LEU B O 1
ATOM 4601 N N . TRP B 1 248 ? 7.195 4.043 -8.43 1 98.06 248 TRP B N 1
ATOM 4602 C CA . TRP B 1 248 ? 8.414 4.453 -7.738 1 98.06 248 TRP B CA 1
ATOM 4603 C C . TRP B 1 248 ? 8.227 5.809 -7.062 1 98.06 248 TRP B C 1
ATOM 4605 O O . TRP B 1 248 ? 7.812 6.777 -7.707 1 98.06 248 TRP B O 1
ATOM 4615 N N . ASN B 1 249 ? 8.422 5.859 -5.781 1 98.12 249 ASN B N 1
ATOM 4616 C CA . ASN B 1 249 ? 8.438 7.098 -5.012 1 98.12 249 ASN B CA 1
ATOM 4617 C C . ASN B 1 249 ? 9.844 7.449 -4.543 1 98.12 249 ASN B C 1
ATOM 4619 O O . ASN B 1 249 ? 10.32 6.922 -3.539 1 98.12 249 ASN B O 1
ATOM 4623 N N . PRO B 1 250 ? 10.5 8.422 -5.234 1 97.31 250 PRO B N 1
ATOM 4624 C CA . PRO B 1 250 ? 11.812 8.836 -4.734 1 97.31 250 PRO B CA 1
ATOM 4625 C C . PRO B 1 250 ? 11.75 9.43 -3.33 1 97.31 250 PRO B C 1
ATOM 4627 O O . PRO B 1 250 ? 10.766 10.094 -2.982 1 97.31 250 PRO B O 1
ATOM 4630 N N . ARG B 1 251 ? 12.75 9.188 -2.605 1 95.62 251 ARG B N 1
ATOM 4631 C CA . ARG B 1 251 ? 12.805 9.719 -1.245 1 95.62 251 ARG B CA 1
ATOM 4632 C C . ARG B 1 251 ? 12.812 11.242 -1.247 1 95.62 251 ARG B C 1
ATOM 4634 O O . ARG B 1 251 ? 13.609 11.859 -1.957 1 95.62 251 ARG B O 1
ATOM 4641 N N . LEU B 1 252 ? 11.938 11.812 -0.5 1 94.94 252 LEU B N 1
ATOM 4642 C CA . LEU B 1 252 ? 12.016 13.25 -0.225 1 94.94 252 LEU B CA 1
ATOM 4643 C C . LEU B 1 252 ? 13.18 13.562 0.709 1 94.94 252 LEU B C 1
ATOM 4645 O O . LEU B 1 252 ? 13.25 13.031 1.821 1 94.94 252 LEU B O 1
ATOM 4649 N N . HIS B 1 253 ? 14.117 14.305 0.289 1 94.25 253 HIS B N 1
ATOM 4650 C CA . HIS B 1 253 ? 15.234 14.789 1.094 1 94.25 253 HIS B CA 1
ATOM 4651 C C . HIS B 1 253 ? 15.617 16.219 0.694 1 94.25 253 HIS B C 1
ATOM 4653 O O . HIS B 1 253 ? 16 16.453 -0.453 1 94.25 253 HIS B O 1
ATOM 4659 N N . ALA B 1 254 ? 15.453 17.078 1.591 1 93.25 254 ALA B N 1
ATOM 4660 C CA . ALA B 1 254 ? 15.805 18.484 1.36 1 93.25 254 ALA B CA 1
ATOM 4661 C C . ALA B 1 254 ? 16.984 18.906 2.238 1 93.25 254 ALA B C 1
ATOM 4663 O O . ALA B 1 254 ? 16.984 18.656 3.445 1 93.25 254 ALA B O 1
ATOM 4664 N N . GLY B 1 255 ? 17.922 19.516 1.658 1 91.06 255 GLY B N 1
ATOM 4665 C CA . GLY B 1 255 ? 19.062 20.016 2.43 1 91.06 255 GLY B CA 1
ATOM 4666 C C . GLY B 1 255 ? 18.688 21.141 3.381 1 91.06 255 GLY B C 1
ATOM 4667 O O . GLY B 1 255 ? 17.578 21.672 3.305 1 91.06 255 GLY B O 1
ATOM 4668 N N . ARG B 1 256 ? 19.594 21.406 4.324 1 90.44 256 ARG B N 1
ATOM 4669 C CA . ARG B 1 256 ? 19.391 22.484 5.281 1 90.44 256 ARG B CA 1
ATOM 4670 C C . ARG B 1 256 ? 20.438 23.578 5.094 1 90.44 256 ARG B C 1
ATOM 4672 O O . ARG B 1 256 ? 21.578 23.297 4.75 1 90.44 256 ARG B O 1
ATOM 4679 N N . ASP B 1 257 ? 20 24.766 5.312 1 87.75 257 ASP B N 1
ATOM 4680 C CA . ASP B 1 257 ? 20.953 25.875 5.25 1 87.75 257 ASP B CA 1
ATOM 4681 C C . ASP B 1 257 ? 21.656 26.078 6.59 1 87.75 257 ASP B C 1
ATOM 4683 O O . ASP B 1 257 ? 21.547 25.234 7.484 1 87.75 257 ASP B O 1
ATOM 4687 N N . GLU B 1 258 ? 22.406 27.109 6.734 1 85.75 258 GLU B N 1
ATOM 4688 C CA . GLU B 1 258 ? 23.25 27.359 7.898 1 85.75 258 GLU B CA 1
ATOM 4689 C C . GLU B 1 258 ? 22.406 27.609 9.148 1 85.75 258 GLU B C 1
ATOM 4691 O O . GLU B 1 258 ? 22.891 27.438 10.266 1 85.75 258 GLU B O 1
ATOM 4696 N N . THR B 1 259 ? 21.188 27.953 8.914 1 84.38 259 THR B N 1
ATOM 4697 C CA . THR B 1 259 ? 20.312 28.234 10.039 1 84.38 259 THR B CA 1
ATOM 4698 C C . THR B 1 259 ? 19.516 26.984 10.438 1 84.38 259 THR B C 1
ATOM 4700 O O . THR B 1 259 ? 18.703 27.016 11.359 1 84.38 259 THR B O 1
ATOM 4703 N N . GLY B 1 260 ? 19.719 25.906 9.688 1 86 260 GLY B N 1
ATOM 4704 C CA . GLY B 1 260 ? 19.031 24.672 10 1 86 260 GLY B CA 1
ATOM 4705 C C . GLY B 1 260 ? 17.688 24.531 9.32 1 86 260 GLY B C 1
ATOM 4706 O O . GLY B 1 260 ? 16.953 23.578 9.57 1 86 260 GLY B O 1
ATOM 4707 N N . ARG B 1 261 ? 17.359 25.484 8.484 1 88.06 261 ARG B N 1
ATOM 4708 C CA . ARG B 1 261 ? 16.078 25.453 7.781 1 88.06 261 ARG B CA 1
ATOM 4709 C C . ARG B 1 261 ? 16.203 24.656 6.48 1 88.06 261 ARG B C 1
ATOM 4711 O O . ARG B 1 261 ? 17.234 24.719 5.805 1 88.06 261 ARG B O 1
ATOM 4718 N N . LEU B 1 262 ? 15.102 23.938 6.133 1 89.19 262 LEU B N 1
ATOM 4719 C CA . LEU B 1 262 ? 15.062 23.172 4.891 1 89.19 262 LEU B CA 1
ATOM 4720 C C . LEU B 1 262 ? 15.172 24.109 3.682 1 89.19 262 LEU B C 1
ATOM 4722 O O . LEU B 1 262 ? 14.547 25.172 3.652 1 89.19 262 LEU B O 1
ATOM 4726 N N . VAL B 1 263 ? 16.031 23.766 2.777 1 92.81 263 VAL B N 1
ATOM 4727 C CA . VAL B 1 263 ? 16.125 24.469 1.497 1 92.81 263 VAL B CA 1
ATOM 4728 C C . VAL B 1 263 ? 15.172 23.828 0.492 1 92.81 263 VAL B C 1
ATOM 4730 O O . VAL B 1 263 ? 15.398 22.688 0.053 1 92.81 263 VAL B O 1
ATOM 4733 N N . MET B 1 264 ? 14.133 24.578 0.057 1 93.44 264 MET B N 1
ATOM 4734 C CA . MET B 1 264 ? 13.016 23.969 -0.665 1 93.44 264 MET B CA 1
ATOM 4735 C C . MET B 1 264 ? 13.07 24.328 -2.146 1 93.44 264 MET B C 1
ATOM 4737 O O . MET B 1 264 ? 12.328 23.766 -2.951 1 93.44 264 MET B O 1
ATOM 4741 N N . ALA B 1 265 ? 13.953 25.266 -2.488 1 92.44 265 ALA B N 1
ATOM 4742 C CA . ALA B 1 265 ? 14.07 25.719 -3.867 1 92.44 265 ALA B CA 1
ATOM 4743 C C . ALA B 1 265 ? 15.438 26.359 -4.117 1 92.44 265 ALA B C 1
ATOM 4745 O O . ALA B 1 265 ? 16.172 26.641 -3.176 1 92.44 265 ALA B O 1
ATOM 4746 N N . GLY B 1 266 ? 15.742 26.531 -5.387 1 92.5 266 GLY B N 1
ATOM 4747 C CA . GLY B 1 266 ? 16.969 27.219 -5.762 1 92.5 266 GLY B CA 1
ATOM 4748 C C . GLY B 1 266 ? 18.141 26.281 -5.988 1 92.5 266 GLY B C 1
ATOM 4749 O O . GLY B 1 266 ? 17.953 25.062 -6.066 1 92.5 266 GLY B O 1
ATOM 4750 N N . PRO B 1 267 ? 19.344 26.859 -6.172 1 92.5 267 PRO B N 1
ATOM 4751 C CA . PRO B 1 267 ? 20.531 26.047 -6.406 1 92.5 267 PRO B CA 1
ATOM 4752 C C . PRO B 1 267 ? 20.828 25.078 -5.258 1 92.5 267 PRO B C 1
ATOM 4754 O O . PRO B 1 267 ? 20.672 25.438 -4.09 1 92.5 267 PRO B O 1
ATOM 4757 N N . GLY B 1 268 ? 21.078 23.891 -5.629 1 92.06 268 GLY B N 1
ATOM 4758 C CA . GLY B 1 268 ? 21.391 22.891 -4.609 1 92.06 268 GLY B CA 1
ATOM 4759 C C . GLY B 1 268 ? 20.203 22.016 -4.254 1 92.06 268 GLY B C 1
ATOM 4760 O O . GLY B 1 268 ? 20.344 21.078 -3.459 1 92.06 268 GLY B O 1
ATOM 4761 N N . THR B 1 269 ? 19.047 22.297 -4.844 1 95.69 269 THR B N 1
ATOM 4762 C CA . THR B 1 269 ? 17.859 21.531 -4.535 1 95.69 269 THR B CA 1
ATOM 4763 C C . THR B 1 269 ? 17.453 20.656 -5.723 1 95.69 269 THR B C 1
ATOM 4765 O O . THR B 1 269 ? 16.281 20.328 -5.895 1 95.69 269 THR B O 1
ATOM 4768 N N . GLU B 1 270 ? 18.406 20.297 -6.625 1 94.69 270 GLU B N 1
ATOM 4769 C CA . GLU B 1 270 ? 18.141 19.547 -7.848 1 94.69 270 GLU B CA 1
ATOM 4770 C C . GLU B 1 270 ? 17.453 18.219 -7.535 1 94.69 270 GLU B C 1
ATOM 4772 O O . GLU B 1 270 ? 16.625 17.734 -8.32 1 94.69 270 GLU B O 1
ATOM 4777 N N . ARG B 1 271 ? 17.75 17.734 -6.359 1 94.25 271 ARG B N 1
ATOM 4778 C CA . ARG B 1 271 ? 17.188 16.453 -5.918 1 94.25 271 ARG B CA 1
ATOM 4779 C C . ARG B 1 271 ? 15.664 16.562 -5.777 1 94.25 271 ARG B C 1
ATOM 4781 O O . ARG B 1 271 ? 14.953 15.562 -5.898 1 94.25 271 ARG B O 1
ATOM 4788 N N . LEU B 1 272 ? 15.148 17.719 -5.566 1 96.56 272 LEU B N 1
ATOM 4789 C CA . LEU B 1 272 ? 13.727 17.969 -5.375 1 96.56 272 LEU B CA 1
ATOM 4790 C C . LEU B 1 272 ? 13.016 18.125 -6.715 1 96.56 272 LEU B C 1
ATOM 4792 O O . LEU B 1 272 ? 11.789 18.266 -6.762 1 96.56 272 LEU B O 1
ATOM 4796 N N . GLY B 1 273 ? 13.75 18.062 -7.809 1 96.81 273 GLY B N 1
ATOM 4797 C CA . GLY B 1 273 ? 13.188 18.25 -9.141 1 96.81 273 GLY B CA 1
ATOM 4798 C C . GLY B 1 273 ? 12.594 16.969 -9.719 1 96.81 273 GLY B C 1
ATOM 4799 O O . GLY B 1 273 ? 12.148 16.953 -10.867 1 96.81 273 GLY B O 1
ATOM 4800 N N . VAL B 1 274 ? 12.5 15.891 -8.953 1 95.75 274 VAL B N 1
ATOM 4801 C CA . VAL B 1 274 ? 11.938 14.633 -9.414 1 95.75 274 VAL B CA 1
ATOM 4802 C C . VAL B 1 274 ? 10.469 14.547 -9 1 95.75 274 VAL B C 1
ATOM 4804 O O . VAL B 1 274 ? 10.07 15.086 -7.965 1 95.75 274 VAL B O 1
ATOM 4807 N N . THR B 1 275 ? 9.68 13.859 -9.836 1 97.19 275 THR B N 1
ATOM 4808 C CA . THR B 1 275 ? 8.273 13.672 -9.523 1 97.19 275 THR B CA 1
ATOM 4809 C C . THR B 1 275 ? 8.102 12.812 -8.273 1 97.19 275 THR B C 1
ATOM 4811 O O . THR B 1 275 ? 8.852 11.859 -8.062 1 97.19 275 THR B O 1
ATOM 4814 N N . THR B 1 276 ? 7.094 13.156 -7.477 1 97.88 276 THR B N 1
ATOM 4815 C CA . THR B 1 276 ? 6.887 12.477 -6.199 1 97.88 276 THR B CA 1
ATOM 4816 C C . THR B 1 276 ? 6.539 11.008 -6.414 1 97.88 276 THR B C 1
ATOM 4818 O O . THR B 1 276 ? 6.824 10.164 -5.562 1 97.88 276 THR B O 1
ATOM 4821 N N . THR B 1 277 ? 5.863 10.641 -7.48 1 97.88 277 THR B N 1
ATOM 4822 C CA . THR B 1 277 ? 5.523 9.273 -7.863 1 97.88 277 THR B CA 1
ATOM 4823 C C . THR B 1 277 ? 5.699 9.078 -9.367 1 97.88 277 THR B C 1
ATOM 4825 O O . THR B 1 277 ? 5.211 9.883 -10.164 1 97.88 277 THR B O 1
ATOM 4828 N N . VAL B 1 278 ? 6.355 8.016 -9.727 1 96.5 278 VAL B N 1
ATOM 4829 C CA . VAL B 1 278 ? 6.598 7.688 -11.133 1 96.5 278 VAL B CA 1
ATOM 4830 C C . VAL B 1 278 ? 6.062 6.293 -11.438 1 96.5 278 VAL B C 1
ATOM 4832 O O . VAL B 1 278 ? 6.535 5.301 -10.875 1 96.5 278 VAL B O 1
ATOM 4835 N N . PRO B 1 279 ? 5.016 6.16 -12.273 1 95.5 279 PRO B N 1
ATOM 4836 C CA . PRO B 1 279 ? 4.68 4.824 -12.766 1 95.5 279 PRO B CA 1
ATOM 4837 C C . PRO B 1 279 ? 5.785 4.227 -13.641 1 95.5 279 PRO B C 1
ATOM 4839 O O . PRO B 1 279 ? 6.32 4.906 -14.516 1 95.5 279 PRO B O 1
ATOM 4842 N N . LEU B 1 280 ? 6.176 3.055 -13.336 1 96.12 280 LEU B N 1
ATOM 4843 C CA . LEU B 1 280 ? 7.184 2.373 -14.148 1 96.12 280 LEU B CA 1
ATOM 4844 C C . LEU B 1 280 ? 6.527 1.535 -15.234 1 96.12 280 LEU B C 1
ATOM 4846 O O . LEU B 1 280 ? 5.633 0.73 -14.953 1 96.12 280 LEU B O 1
ATOM 4850 N N . GLY B 1 281 ? 6.945 1.713 -16.422 1 91.88 281 GLY B N 1
ATOM 4851 C CA . GLY B 1 281 ? 6.383 1.014 -17.562 1 91.88 281 GLY B CA 1
ATOM 4852 C C . GLY B 1 281 ? 5.285 1.798 -18.266 1 91.88 281 GLY B C 1
ATOM 4853 O O . GLY B 1 281 ? 4.75 2.758 -17.703 1 91.88 281 GLY B O 1
ATOM 4854 N N . ASP B 1 282 ? 4.836 1.405 -19.453 1 86.12 282 ASP B N 1
ATOM 4855 C CA . ASP B 1 282 ? 3.893 2.156 -20.266 1 86.12 282 ASP B CA 1
ATOM 4856 C C . ASP B 1 282 ? 2.539 1.454 -20.328 1 86.12 282 ASP B C 1
ATOM 4858 O O . ASP B 1 282 ? 1.565 2.016 -20.844 1 86.12 282 ASP B O 1
ATOM 4862 N N . GLU B 1 283 ? 2.496 0.297 -19.812 1 87.81 283 GLU B N 1
ATOM 4863 C CA . GLU B 1 283 ? 1.248 -0.452 -19.906 1 87.81 283 GLU B CA 1
ATOM 4864 C C . GLU B 1 283 ? 0.303 -0.103 -18.766 1 87.81 283 GLU B C 1
ATOM 4866 O O . GLU B 1 283 ? 0.683 -0.181 -17.594 1 87.81 283 GLU B O 1
ATOM 4871 N N . GLU B 1 284 ? -0.897 0.277 -19.156 1 89 284 GLU B N 1
ATOM 4872 C CA . GLU B 1 284 ? -1.947 0.53 -18.172 1 89 284 GLU B CA 1
ATOM 4873 C C . GLU B 1 284 ? -2.684 -0.756 -17.812 1 89 284 GLU B C 1
ATOM 4875 O O . GLU B 1 284 ? -2.807 -1.662 -18.641 1 89 284 GLU B O 1
ATOM 4880 N N . PRO B 1 285 ? -3.148 -0.736 -16.594 1 93.75 285 PRO B N 1
ATOM 4881 C CA . PRO B 1 285 ? -3.924 -1.925 -16.234 1 93.75 285 PRO B CA 1
ATOM 4882 C C . PRO B 1 285 ? -5.148 -2.123 -17.125 1 93.75 285 PRO B C 1
ATOM 4884 O O . PRO B 1 285 ? -5.844 -1.156 -17.453 1 93.75 285 PRO B O 1
ATOM 4887 N N . GLY B 1 286 ? -5.387 -3.354 -17.578 1 96.69 286 GLY B N 1
ATOM 4888 C CA . GLY B 1 286 ? -6.562 -3.703 -18.359 1 96.69 286 GLY B CA 1
ATOM 4889 C C . GLY B 1 286 ? -7.742 -4.125 -17.5 1 96.69 286 GLY B C 1
ATOM 4890 O O . GLY B 1 286 ? -7.695 -4.023 -16.281 1 96.69 286 GLY B O 1
ATOM 4891 N N . THR B 1 287 ? -8.844 -4.539 -18.188 1 97.88 287 THR B N 1
ATOM 4892 C CA . THR B 1 287 ? -10.023 -5.059 -17.5 1 97.88 287 THR B CA 1
ATOM 4893 C C . THR B 1 287 ? -9.758 -6.461 -16.969 1 97.88 287 THR B C 1
ATOM 4895 O O . THR B 1 287 ? -8.75 -7.086 -17.312 1 97.88 287 THR B O 1
ATOM 4898 N N . TYR B 1 288 ? -10.617 -6.902 -16.094 1 97.62 288 TYR B N 1
ATOM 4899 C CA . TYR B 1 288 ? -10.492 -8.281 -15.641 1 97.62 288 TYR B CA 1
ATOM 4900 C C . TYR B 1 288 ? -10.711 -9.258 -16.781 1 97.62 288 TYR B C 1
ATOM 4902 O O . TYR B 1 288 ? -10.133 -10.352 -16.797 1 97.62 288 TYR B O 1
ATOM 4910 N N . HIS B 1 289 ? -11.492 -8.875 -17.781 1 98.12 289 HIS B N 1
ATOM 4911 C CA . HIS B 1 289 ? -11.57 -9.68 -19 1 98.12 289 HIS B CA 1
ATOM 4912 C C . HIS B 1 289 ? -10.203 -9.82 -19.656 1 98.12 289 HIS B C 1
ATOM 4914 O O . HIS B 1 289 ? -9.82 -10.922 -20.078 1 98.12 289 HIS B O 1
ATOM 4920 N N . ASP B 1 290 ? -9.469 -8.719 -19.734 1 97.75 290 ASP B N 1
ATOM 4921 C CA . ASP B 1 290 ? -8.133 -8.734 -20.312 1 97.75 290 ASP B CA 1
ATOM 4922 C C . ASP B 1 290 ? -7.188 -9.602 -19.484 1 97.75 290 ASP B C 1
ATOM 4924 O O . ASP B 1 290 ? -6.305 -10.266 -20.031 1 97.75 290 ASP B O 1
ATOM 4928 N N . VAL B 1 291 ? -7.344 -9.555 -18.188 1 97.81 291 VAL B N 1
ATOM 4929 C CA . VAL B 1 291 ? -6.516 -10.344 -17.281 1 97.81 291 VAL B CA 1
ATOM 4930 C C . VAL B 1 291 ? -6.672 -11.828 -17.609 1 97.81 291 VAL B C 1
ATOM 4932 O O . VAL B 1 291 ? -5.68 -12.531 -17.797 1 97.81 291 VAL B O 1
ATOM 4935 N N . PHE B 1 292 ? -7.895 -12.289 -17.75 1 97.19 292 PHE B N 1
ATOM 4936 C CA . PHE B 1 292 ? -8.172 -13.703 -17.969 1 97.19 292 PHE B CA 1
ATOM 4937 C C . PHE B 1 292 ? -7.82 -14.117 -19.391 1 97.19 292 PHE B C 1
ATOM 4939 O O . PHE B 1 292 ? -7.352 -15.234 -19.625 1 97.19 292 PHE B O 1
ATOM 4946 N N . ALA B 1 293 ? -7.973 -13.234 -20.297 1 96.94 293 ALA B N 1
ATOM 4947 C CA . ALA B 1 293 ? -7.844 -13.578 -21.703 1 96.94 293 ALA B CA 1
ATOM 4948 C C . ALA B 1 293 ? -6.398 -13.453 -22.172 1 96.94 293 ALA B C 1
ATOM 4950 O O . ALA B 1 293 ? -5.977 -14.148 -23.094 1 96.94 293 ALA B O 1
ATOM 4951 N N . ASP B 1 294 ? -5.695 -12.586 -21.484 1 97.25 294 ASP B N 1
ATOM 4952 C CA . ASP B 1 294 ? -4.395 -12.242 -22.047 1 97.25 294 ASP B CA 1
ATOM 4953 C C . ASP B 1 294 ? -3.303 -12.289 -20.969 1 97.25 294 ASP B C 1
ATOM 4955 O O . ASP B 1 294 ? -2.328 -13.031 -21.109 1 97.25 294 ASP B O 1
ATOM 4959 N N . LEU B 1 295 ? -3.406 -11.539 -19.906 1 97.75 295 LEU B N 1
ATOM 4960 C CA . LEU B 1 295 ? -2.338 -11.352 -18.922 1 97.75 295 LEU B CA 1
ATOM 4961 C C . LEU B 1 295 ? -1.963 -12.672 -18.266 1 97.75 295 LEU B C 1
ATOM 4963 O O . LEU B 1 295 ? -0.781 -13.016 -18.188 1 97.75 295 LEU B O 1
ATOM 4967 N N . TRP B 1 296 ? -2.934 -13.43 -17.781 1 98.31 296 TRP B N 1
ATOM 4968 C CA . TRP B 1 296 ? -2.652 -14.68 -17.078 1 98.31 296 TRP B CA 1
ATOM 4969 C C . TRP B 1 296 ? -2.146 -15.742 -18.047 1 98.31 296 TRP B C 1
ATOM 4971 O O . TRP B 1 296 ? -1.141 -16.406 -17.781 1 98.31 296 TRP B O 1
ATOM 4981 N N . PRO B 1 297 ? -2.779 -15.875 -19.234 1 98.38 297 PRO B N 1
ATOM 4982 C CA . PRO B 1 297 ? -2.217 -16.812 -20.203 1 98.38 297 PRO B CA 1
ATOM 4983 C C . PRO B 1 297 ? -0.788 -16.453 -20.609 1 98.38 297 PRO B C 1
ATOM 4985 O O . PRO B 1 297 ? 0.051 -17.344 -20.766 1 98.38 297 PRO B O 1
ATOM 4988 N N . ASP B 1 298 ? -0.563 -15.203 -20.719 1 97.81 298 ASP B N 1
ATOM 4989 C CA . ASP B 1 298 ? 0.795 -14.773 -21.031 1 97.81 298 ASP B CA 1
ATOM 4990 C C . ASP B 1 298 ? 1.78 -15.219 -19.953 1 97.81 298 ASP B C 1
ATOM 4992 O O . ASP B 1 298 ? 2.895 -15.648 -20.266 1 97.81 298 ASP B O 1
ATOM 4996 N N . ALA B 1 299 ? 1.401 -15.109 -18.75 1 98.38 299 ALA B N 1
ATOM 4997 C CA . ALA B 1 299 ? 2.236 -15.547 -17.625 1 98.38 299 ALA B CA 1
ATOM 4998 C C . ALA B 1 299 ? 2.496 -17.047 -17.688 1 98.38 299 ALA B C 1
ATOM 5000 O O . ALA B 1 299 ? 3.613 -17.5 -17.438 1 98.38 299 ALA B O 1
ATOM 5001 N N . VAL B 1 300 ? 1.504 -17.812 -18.016 1 98.62 300 VAL B N 1
ATOM 5002 C CA . VAL B 1 300 ? 1.652 -19.25 -18.141 1 98.62 300 VAL B CA 1
ATOM 5003 C C . VAL B 1 300 ? 2.611 -19.578 -19.281 1 98.62 300 VAL B C 1
ATOM 5005 O O . VAL B 1 300 ? 3.473 -20.453 -19.156 1 98.62 300 VAL B O 1
ATOM 5008 N N . ALA B 1 301 ? 2.438 -18.875 -20.406 1 98.25 301 ALA B N 1
ATOM 5009 C CA . ALA B 1 301 ? 3.336 -19.078 -21.547 1 98.25 301 ALA B CA 1
ATOM 5010 C C . ALA B 1 301 ? 4.789 -18.828 -21.141 1 98.25 301 ALA B C 1
ATOM 5012 O O . ALA B 1 301 ? 5.691 -19.547 -21.562 1 98.25 301 ALA B O 1
ATOM 5013 N N . GLU B 1 302 ? 4.945 -17.828 -20.344 1 97.69 302 GLU B N 1
ATOM 5014 C CA . GLU B 1 302 ? 6.289 -17.547 -19.859 1 97.69 302 GLU B CA 1
ATOM 5015 C C . GLU B 1 302 ? 6.816 -18.703 -19 1 97.69 302 GLU B C 1
ATOM 5017 O O . GLU B 1 302 ? 7.996 -19.047 -19.078 1 97.69 302 GLU B O 1
ATOM 5022 N N . SER B 1 303 ? 6.004 -19.281 -18.172 1 98.19 303 SER B N 1
ATOM 5023 C CA . SER B 1 303 ? 6.391 -20.438 -17.359 1 98.19 303 SER B CA 1
ATOM 5024 C C . SER B 1 303 ? 6.762 -21.625 -18.234 1 98.19 303 SER B C 1
ATOM 5026 O O . SER B 1 303 ? 7.707 -22.359 -17.938 1 98.19 303 SER B O 1
ATOM 5028 N N . LEU B 1 304 ? 6.012 -21.812 -19.297 1 98.19 304 LEU B N 1
ATOM 5029 C CA . LEU B 1 304 ? 6.297 -22.891 -20.234 1 98.19 304 LEU B CA 1
ATOM 5030 C C . LEU B 1 304 ? 7.652 -22.672 -20.906 1 98.19 304 LEU B C 1
ATOM 5032 O O . LEU B 1 304 ? 8.422 -23.625 -21.078 1 98.19 304 LEU B O 1
ATOM 5036 N N . ARG B 1 305 ? 7.902 -21.453 -21.266 1 97.19 305 ARG B N 1
ATOM 5037 C CA . ARG B 1 305 ? 9.195 -21.156 -21.891 1 97.19 305 ARG B CA 1
ATOM 5038 C C . ARG B 1 305 ? 10.336 -21.422 -20.922 1 97.19 305 ARG B C 1
ATOM 5040 O O . ARG B 1 305 ? 11.391 -21.922 -21.312 1 97.19 305 ARG B O 1
ATOM 5047 N N . GLU B 1 306 ? 10.125 -21.094 -19.672 1 97.12 306 GLU B N 1
ATOM 5048 C CA . GLU B 1 306 ? 11.141 -21.406 -18.672 1 97.12 306 GLU B CA 1
ATOM 5049 C C . GLU B 1 306 ? 11.352 -22.906 -18.547 1 97.12 306 GLU B C 1
ATOM 5051 O O . GLU B 1 306 ? 12.484 -23.375 -18.391 1 97.12 306 GLU B O 1
ATOM 5056 N N . LEU B 1 307 ? 10.281 -23.656 -18.531 1 98.06 307 LEU B N 1
ATOM 5057 C CA . LEU B 1 307 ? 10.398 -25.109 -18.484 1 98.06 307 LEU B CA 1
ATOM 5058 C C . LEU B 1 307 ? 11.164 -25.641 -19.703 1 98.06 307 LEU B C 1
ATOM 5060 O O . LEU B 1 307 ? 11.961 -26.562 -19.578 1 98.06 307 LEU B O 1
ATOM 5064 N N . CYS B 1 308 ? 10.93 -25.078 -20.875 1 97.62 308 CYS B N 1
ATOM 5065 C CA . CYS B 1 308 ? 11.641 -25.469 -22.094 1 97.62 308 CYS B CA 1
ATOM 5066 C C . CYS B 1 308 ? 13.141 -25.281 -21.938 1 97.62 308 CYS B C 1
ATOM 5068 O O . CYS B 1 308 ? 13.93 -26.094 -22.391 1 97.62 308 CYS B O 1
ATOM 5070 N N . ARG B 1 309 ? 13.477 -24.219 -21.25 1 97.19 309 ARG B N 1
ATOM 5071 C CA . ARG B 1 309 ? 14.891 -24.016 -20.984 1 97.19 309 ARG B CA 1
ATOM 5072 C C . ARG B 1 309 ? 15.453 -25.125 -20.109 1 97.19 309 ARG B C 1
ATOM 5074 O O . ARG B 1 309 ? 16.578 -25.594 -20.328 1 97.19 309 ARG B O 1
ATOM 5081 N N . ASP B 1 310 ? 14.711 -25.516 -19.109 1 97.69 310 ASP B N 1
ATOM 5082 C CA . ASP B 1 310 ? 15.133 -26.609 -18.234 1 97.69 310 ASP B CA 1
ATOM 5083 C C . ASP B 1 310 ? 15.227 -27.922 -19 1 97.69 310 ASP B C 1
ATOM 5085 O O . ASP B 1 310 ? 16.062 -28.766 -18.703 1 97.69 310 ASP B O 1
ATOM 5089 N N . ILE B 1 311 ? 14.328 -28.125 -19.984 1 97.38 311 ILE B N 1
ATOM 5090 C CA . ILE B 1 311 ? 14.336 -29.328 -20.812 1 97.38 311 ILE B CA 1
ATOM 5091 C C . ILE B 1 311 ? 15.602 -29.359 -21.672 1 97.38 311 ILE B C 1
ATOM 5093 O O . ILE B 1 311 ? 16.266 -30.391 -21.766 1 97.38 311 ILE B O 1
ATOM 5097 N N . ASP B 1 312 ? 15.945 -28.188 -22.172 1 96.75 312 ASP B N 1
ATOM 5098 C CA . ASP B 1 312 ? 17.047 -28.094 -23.125 1 96.75 312 ASP B CA 1
ATOM 5099 C C . ASP B 1 312 ? 18.391 -28.047 -22.391 1 96.75 312 ASP B C 1
ATOM 5101 O O . ASP B 1 312 ? 19.422 -28.453 -22.938 1 96.75 312 ASP B O 1
ATOM 5105 N N . GLU B 1 313 ? 18.375 -27.5 -21.172 1 97.19 313 GLU B N 1
ATOM 5106 C CA . GLU B 1 313 ? 19.578 -27.406 -20.359 1 97.19 313 GLU B CA 1
ATOM 5107 C C . GLU B 1 313 ? 19.422 -28.109 -19.031 1 97.19 313 GLU B C 1
ATOM 5109 O O . GLU B 1 313 ? 19.156 -27.469 -18 1 97.19 313 GLU B O 1
ATOM 5114 N N . PRO B 1 314 ? 19.812 -29.359 -18.953 1 95.75 314 PRO B N 1
ATOM 5115 C CA . PRO B 1 314 ? 19.562 -30.188 -17.766 1 95.75 314 PRO B CA 1
ATOM 5116 C C . PRO B 1 314 ? 20.234 -29.641 -16.516 1 95.75 314 PRO B C 1
ATOM 5118 O O . PRO B 1 314 ? 19.766 -29.875 -15.398 1 95.75 314 PRO B O 1
ATOM 5121 N N . ALA B 1 315 ? 21.297 -28.859 -16.703 1 95.38 315 ALA B N 1
ATOM 5122 C CA . ALA B 1 315 ? 22.016 -28.297 -15.57 1 95.38 315 ALA B CA 1
ATOM 5123 C C . ALA B 1 315 ? 21.141 -27.328 -14.781 1 95.38 315 ALA B C 1
ATOM 5125 O O . ALA B 1 315 ? 21.406 -27.047 -13.609 1 95.38 315 ALA B O 1
ATOM 5126 N N . ARG B 1 316 ? 20.031 -26.859 -15.344 1 96.06 316 ARG B N 1
ATOM 5127 C CA . ARG B 1 316 ? 19.141 -25.891 -14.719 1 96.06 316 ARG B CA 1
ATOM 5128 C C . ARG B 1 316 ? 18.109 -26.578 -13.836 1 96.06 316 ARG B C 1
ATOM 5130 O O . ARG B 1 316 ? 17.484 -25.938 -12.984 1 96.06 316 ARG B O 1
ATOM 5137 N N . ARG B 1 317 ? 17.891 -27.859 -14.031 1 97.19 317 ARG B N 1
ATOM 5138 C CA . ARG B 1 317 ? 16.781 -28.578 -13.43 1 97.19 317 ARG B CA 1
ATOM 5139 C C . ARG B 1 317 ? 16.891 -28.609 -11.914 1 97.19 317 ARG B C 1
ATOM 5141 O O . ARG B 1 317 ? 15.898 -28.438 -11.203 1 97.19 317 ARG B O 1
ATOM 5148 N N . ALA B 1 318 ? 18.109 -28.766 -11.43 1 95.12 318 ALA B N 1
ATOM 5149 C CA . ALA B 1 318 ? 18.328 -28.828 -9.992 1 95.12 318 ALA B CA 1
ATOM 5150 C C . ALA B 1 318 ? 17.938 -27.516 -9.312 1 95.12 318 ALA B C 1
ATOM 5152 O O . ALA B 1 318 ? 17.281 -27.531 -8.266 1 95.12 318 ALA B O 1
ATOM 5153 N N . ALA B 1 319 ? 18.328 -26.422 -9.906 1 95.88 319 ALA B N 1
ATOM 5154 C CA . ALA B 1 319 ? 18.031 -25.109 -9.352 1 95.88 319 ALA B CA 1
ATOM 5155 C C . ALA B 1 319 ? 16.516 -24.859 -9.305 1 95.88 319 ALA B C 1
ATOM 5157 O O . ALA B 1 319 ? 16 -24.344 -8.32 1 95.88 319 ALA B O 1
ATOM 5158 N N . SER B 1 320 ? 15.82 -25.219 -10.352 1 96.31 320 SER B N 1
ATOM 5159 C CA . SER B 1 320 ? 14.367 -25.047 -10.422 1 96.31 320 SER B CA 1
ATOM 5160 C C . SER B 1 320 ? 13.672 -25.875 -9.344 1 96.31 320 SER B C 1
ATOM 5162 O O . SER B 1 320 ? 12.727 -25.406 -8.703 1 96.31 320 SER B O 1
ATOM 5164 N N . GLY B 1 321 ? 14.086 -27.094 -9.188 1 97.06 321 GLY B N 1
ATOM 5165 C CA . GLY B 1 321 ? 13.523 -27.969 -8.164 1 97.06 321 GLY B CA 1
ATOM 5166 C C . GLY B 1 321 ? 13.75 -27.453 -6.754 1 97.06 321 GLY B C 1
ATOM 5167 O O . GLY B 1 321 ? 12.836 -27.469 -5.93 1 97.06 321 GLY B O 1
ATOM 5168 N N . GLN B 1 322 ? 14.984 -27.016 -6.5 1 96.88 322 GLN B N 1
ATOM 5169 C CA . GLN B 1 322 ? 15.336 -26.484 -5.184 1 96.88 322 GLN B CA 1
ATOM 5170 C C . GLN B 1 322 ? 14.516 -25.25 -4.852 1 96.88 322 GLN B C 1
ATOM 5172 O O . GLN B 1 322 ? 14.094 -25.062 -3.707 1 96.88 322 GLN B O 1
ATOM 5177 N N . TRP B 1 323 ? 14.328 -24.406 -5.836 1 98.25 323 TRP B N 1
ATOM 5178 C CA . TRP B 1 323 ? 13.523 -23.203 -5.633 1 98.25 323 TRP B CA 1
ATOM 5179 C C . TRP B 1 323 ? 12.086 -23.578 -5.273 1 98.25 323 TRP B C 1
ATOM 5181 O O . TRP B 1 323 ? 11.523 -23.047 -4.309 1 98.25 323 TRP B O 1
ATOM 5191 N N . ALA B 1 324 ? 11.508 -24.5 -6.012 1 98.44 324 ALA B N 1
ATOM 5192 C CA . ALA B 1 324 ? 10.133 -24.938 -5.754 1 98.44 324 ALA B CA 1
ATOM 5193 C C . ALA B 1 324 ? 9.992 -25.516 -4.348 1 98.44 324 ALA B C 1
ATOM 5195 O O . ALA B 1 324 ? 9.023 -25.219 -3.645 1 98.44 324 ALA B O 1
ATOM 5196 N N . LEU B 1 325 ? 10.961 -26.297 -3.957 1 98.25 325 LEU B N 1
ATOM 5197 C CA . LEU B 1 325 ? 10.961 -26.875 -2.615 1 98.25 325 LEU B CA 1
ATOM 5198 C C . LEU B 1 325 ? 11.039 -25.781 -1.557 1 98.25 325 LEU B C 1
ATOM 5200 O O . LEU B 1 325 ? 10.328 -25.844 -0.548 1 98.25 325 LEU B O 1
ATOM 5204 N N . GLY B 1 326 ? 11.891 -24.781 -1.808 1 98.62 326 GLY B N 1
ATOM 5205 C CA . GLY B 1 326 ? 12.039 -23.672 -0.879 1 98.62 326 GLY B CA 1
ATOM 5206 C C . GLY B 1 326 ? 10.75 -22.891 -0.686 1 98.62 326 GLY B C 1
ATOM 5207 O O . GLY B 1 326 ? 10.336 -22.641 0.447 1 98.62 326 GLY B O 1
ATOM 5208 N N . VAL B 1 327 ? 10.117 -22.531 -1.781 1 98.81 327 VAL B N 1
ATOM 5209 C CA . VAL B 1 327 ? 8.883 -21.766 -1.735 1 98.81 327 VAL B CA 1
ATOM 5210 C C . VAL B 1 327 ? 7.805 -22.547 -0.996 1 98.81 327 VAL B C 1
ATOM 5212 O O . VAL B 1 327 ? 7.105 -22.016 -0.137 1 98.81 327 VAL B O 1
ATOM 5215 N N . SER B 1 328 ? 7.695 -23.812 -1.316 1 98.56 328 SER B N 1
ATOM 5216 C CA . SER B 1 328 ? 6.691 -24.656 -0.686 1 98.56 328 SER B CA 1
ATOM 5217 C C . SER B 1 328 ? 6.945 -24.797 0.811 1 98.56 328 SER B C 1
ATOM 5219 O O . SER B 1 328 ? 6.008 -24.781 1.611 1 98.56 328 SER B O 1
ATOM 5221 N N . THR B 1 329 ? 8.188 -24.969 1.195 1 98.62 329 THR B N 1
ATOM 5222 C CA . THR B 1 329 ? 8.531 -25.094 2.607 1 98.62 329 THR B CA 1
ATOM 5223 C C . THR B 1 329 ? 8.234 -23.797 3.354 1 98.62 329 THR B C 1
ATOM 5225 O O . THR B 1 329 ? 7.688 -23.828 4.461 1 98.62 329 THR B O 1
ATOM 5228 N N . ALA B 1 330 ? 8.602 -22.703 2.756 1 98.75 330 ALA B N 1
ATOM 5229 C CA . ALA B 1 330 ? 8.273 -21.406 3.352 1 98.75 330 ALA B CA 1
ATOM 5230 C C . ALA B 1 330 ? 6.766 -21.234 3.51 1 98.75 330 ALA B C 1
ATOM 5232 O O . ALA B 1 330 ? 6.297 -20.688 4.508 1 98.75 330 ALA B O 1
ATOM 5233 N N . TRP B 1 331 ? 6.062 -21.703 2.508 1 98.31 331 TRP B N 1
ATOM 5234 C CA . TRP B 1 331 ? 4.605 -21.625 2.553 1 98.31 331 TRP B CA 1
ATOM 5235 C C . TRP B 1 331 ? 4.051 -22.453 3.701 1 98.31 331 TRP B C 1
ATOM 5237 O O . TRP B 1 331 ? 3.137 -22.016 4.406 1 98.31 331 TRP B O 1
ATOM 5247 N N . ARG B 1 332 ? 4.559 -23.625 3.852 1 97.69 332 ARG B N 1
ATOM 5248 C CA . ARG B 1 332 ? 4.168 -24.453 4.98 1 97.69 332 ARG B CA 1
ATOM 5249 C C . ARG B 1 332 ? 4.395 -23.734 6.305 1 97.69 332 ARG B C 1
ATOM 5251 O O . ARG B 1 332 ? 3.521 -23.719 7.176 1 97.69 332 ARG B O 1
ATOM 5258 N N . ASP B 1 333 ? 5.566 -23.109 6.477 1 98.56 333 ASP B N 1
ATOM 5259 C CA . ASP B 1 333 ? 5.891 -22.375 7.695 1 98.56 333 ASP B CA 1
ATOM 5260 C C . ASP B 1 333 ? 4.93 -21.219 7.91 1 98.56 333 ASP B C 1
ATOM 5262 O O . ASP B 1 333 ? 4.48 -20.969 9.031 1 98.56 333 ASP B O 1
ATOM 5266 N N . LEU B 1 334 ? 4.625 -20.469 6.844 1 98.56 334 LEU B N 1
ATOM 5267 C CA . LEU B 1 334 ? 3.705 -19.344 6.949 1 98.56 334 LEU B CA 1
ATOM 5268 C C . LEU B 1 334 ? 2.312 -19.812 7.352 1 98.56 334 LEU B C 1
ATOM 5270 O O . LEU B 1 334 ? 1.678 -19.219 8.227 1 98.56 334 LEU B O 1
ATOM 5274 N N . THR B 1 335 ? 1.807 -20.859 6.664 1 97.12 335 THR B N 1
ATOM 5275 C CA . THR B 1 335 ? 0.473 -21.375 6.945 1 97.12 335 THR B CA 1
ATOM 5276 C C . THR B 1 335 ? 0.376 -21.859 8.391 1 97.12 335 THR B C 1
ATOM 5278 O O . THR B 1 335 ? -0.662 -21.688 9.039 1 97.12 335 THR B O 1
ATOM 5281 N N . ALA B 1 336 ? 1.495 -22.469 8.852 1 97.88 336 ALA B N 1
ATOM 5282 C CA . ALA B 1 336 ? 1.535 -22.875 10.25 1 97.88 336 ALA B CA 1
ATOM 5283 C C . ALA B 1 336 ? 1.415 -21.672 11.18 1 97.88 336 ALA B C 1
ATOM 5285 O O . ALA B 1 336 ? 0.763 -21.75 12.227 1 97.88 336 ALA B O 1
ATOM 5286 N N . ALA B 1 337 ? 1.986 -20.578 10.828 1 98 337 ALA B N 1
ATOM 5287 C CA . ALA B 1 337 ? 1.979 -19.359 11.648 1 98 337 ALA B CA 1
ATOM 5288 C C . ALA B 1 337 ? 0.601 -18.719 11.656 1 98 337 ALA B C 1
ATOM 5290 O O . ALA B 1 337 ? 0.11 -18.297 12.703 1 98 337 ALA B O 1
ATOM 5291 N N . ILE B 1 338 ? -0.06 -18.594 10.516 1 97.62 338 ILE B N 1
ATOM 5292 C CA . ILE B 1 338 ? -1.293 -17.812 10.422 1 97.62 338 ILE B CA 1
ATOM 5293 C C . ILE B 1 338 ? -2.482 -18.688 10.812 1 97.62 338 ILE B C 1
ATOM 5295 O O . ILE B 1 338 ? -3.562 -18.172 11.117 1 97.62 338 ILE B O 1
ATOM 5299 N N . GLY B 1 339 ? -2.359 -20.016 10.719 1 96.31 339 GLY B N 1
ATOM 5300 C CA . GLY B 1 339 ? -3.4 -20.938 11.156 1 96.31 339 GLY B CA 1
ATOM 5301 C C . GLY B 1 339 ? -4.48 -21.156 10.117 1 96.31 339 GLY B C 1
ATOM 5302 O O . GLY B 1 339 ? -4.34 -20.719 8.969 1 96.31 339 GLY B O 1
ATOM 5303 N N . LEU B 1 340 ? -5.59 -21.797 10.484 1 94.56 340 LEU B N 1
ATOM 5304 C CA . LEU B 1 340 ? -6.699 -22.125 9.586 1 94.56 340 LEU B CA 1
ATOM 5305 C C . LEU B 1 340 ? -7.48 -20.859 9.227 1 94.56 340 LEU B C 1
ATOM 5307 O O . LEU B 1 340 ? -7.672 -19.984 10.07 1 94.56 340 LEU B O 1
ATOM 5311 N N . PRO B 1 341 ? -7.891 -20.828 8.047 1 94.94 341 PRO B N 1
ATOM 5312 C CA . PRO B 1 341 ? -8.695 -19.656 7.672 1 94.94 341 PRO B CA 1
ATOM 5313 C C . PRO B 1 341 ? -10.031 -19.594 8.414 1 94.94 341 PRO B C 1
ATOM 5315 O O . PRO B 1 341 ? -10.625 -20.641 8.711 1 94.94 341 PRO B O 1
ATOM 5318 N N . GLU B 1 342 ? -10.422 -18.391 8.711 1 95.94 342 GLU B N 1
ATOM 5319 C CA . GLU B 1 342 ? -11.781 -18.172 9.188 1 95.94 342 GLU B CA 1
ATOM 5320 C C . GLU B 1 342 ? -12.805 -18.453 8.094 1 95.94 342 GLU B C 1
ATOM 5322 O O . GLU B 1 342 ? -12.664 -17.969 6.965 1 95.94 342 GLU B O 1
ATOM 5327 N N . LEU B 1 343 ? -13.805 -19.266 8.406 1 96.12 343 LEU B N 1
ATOM 5328 C CA . LEU B 1 343 ? -14.867 -19.531 7.445 1 96.12 343 LEU B CA 1
ATOM 5329 C C . LEU B 1 343 ? -15.867 -18.375 7.418 1 96.12 343 LEU B C 1
ATOM 5331 O O . LEU B 1 343 ? -16.391 -17.984 8.461 1 96.12 343 LEU B O 1
ATOM 5335 N N . ILE B 1 344 ? -16.062 -17.812 6.285 1 94.69 344 ILE B N 1
ATOM 5336 C CA . ILE B 1 344 ? -17.031 -16.719 6.102 1 94.69 344 ILE B CA 1
ATOM 5337 C C . ILE B 1 344 ? -18.094 -17.141 5.09 1 94.69 344 ILE B C 1
ATOM 5339 O O . ILE B 1 344 ? -17.906 -18.094 4.34 1 94.69 344 ILE B O 1
ATOM 5343 N N . HIS B 1 345 ? -19.266 -16.531 5.117 1 93.81 345 HIS B N 1
ATOM 5344 C CA . HIS B 1 345 ? -20.375 -16.797 4.207 1 93.81 345 HIS B CA 1
ATOM 5345 C C . HIS B 1 345 ? -20.984 -15.5 3.686 1 93.81 345 HIS B C 1
ATOM 5347 O O . HIS B 1 345 ? -22.156 -15.227 3.924 1 93.81 345 HIS B O 1
ATOM 5353 N N . PRO B 1 346 ? -20.172 -14.797 2.947 1 91.62 346 PRO B N 1
ATOM 5354 C CA . PRO B 1 346 ? -20.672 -13.516 2.451 1 91.62 346 PRO B CA 1
ATOM 5355 C C . PRO B 1 346 ? -21.609 -13.672 1.253 1 91.62 346 PRO B C 1
ATOM 5357 O O . PRO B 1 346 ? -21.594 -14.703 0.581 1 91.62 346 PRO B O 1
ATOM 5360 N N . GLY B 1 347 ? -22.547 -12.773 1.046 1 91.12 347 GLY B N 1
ATOM 5361 C CA . GLY B 1 347 ? -23.266 -12.719 -0.22 1 91.12 347 GLY B CA 1
ATOM 5362 C C . GLY B 1 347 ? -22.406 -12.234 -1.371 1 91.12 347 GLY B C 1
ATOM 5363 O O . GLY B 1 347 ? -21.188 -12.047 -1.213 1 91.12 347 GLY B O 1
ATOM 5364 N N . VAL B 1 348 ? -23.016 -12.141 -2.535 1 91.88 348 VAL B N 1
ATOM 5365 C CA . VAL B 1 348 ? -22.328 -11.57 -3.688 1 91.88 348 VAL B CA 1
ATOM 5366 C C . VAL B 1 348 ? -21.984 -10.109 -3.412 1 91.88 348 VAL B C 1
ATOM 5368 O O . VAL B 1 348 ? -22.875 -9.305 -3.129 1 91.88 348 VAL B O 1
ATOM 5371 N N . PRO B 1 349 ? -20.734 -9.781 -3.404 1 93.19 349 PRO B N 1
ATOM 5372 C CA . PRO B 1 349 ? -20.375 -8.391 -3.121 1 93.19 349 PRO B CA 1
ATOM 5373 C C . PRO B 1 349 ? -20.969 -7.414 -4.133 1 93.19 349 PRO B C 1
ATOM 5375 O O . PRO B 1 349 ? -20.938 -7.672 -5.34 1 93.19 349 PRO B O 1
ATOM 5378 N N . ALA B 1 350 ? -21.484 -6.328 -3.617 1 94.06 350 ALA B N 1
ATOM 5379 C CA . ALA B 1 350 ? -22.062 -5.305 -4.488 1 94.06 350 ALA B CA 1
ATOM 5380 C C . ALA B 1 350 ? -20.953 -4.527 -5.207 1 94.06 350 ALA B C 1
ATOM 5382 O O . ALA B 1 350 ? -19.922 -4.207 -4.609 1 94.06 350 ALA B O 1
ATOM 5383 N N . GLU B 1 351 ? -21.203 -4.246 -6.461 1 93.88 351 GLU B N 1
ATOM 5384 C CA . GLU B 1 351 ? -20.25 -3.469 -7.246 1 93.88 351 GLU B CA 1
ATOM 5385 C C . GLU B 1 351 ? -20.391 -1.976 -6.965 1 93.88 351 GLU B C 1
ATOM 5387 O O . GLU B 1 351 ? -21.484 -1.502 -6.625 1 93.88 351 GLU B O 1
ATOM 5392 N N . ILE B 1 352 ? -19.312 -1.26 -7.098 1 93.75 352 ILE B N 1
ATOM 5393 C CA . ILE B 1 352 ? -19.297 0.199 -7.09 1 93.75 352 ILE B CA 1
ATOM 5394 C C . ILE B 1 352 ? -18.531 0.719 -8.297 1 93.75 352 ILE B C 1
ATOM 5396 O O . ILE B 1 352 ? -17.328 0.492 -8.414 1 93.75 352 ILE B O 1
ATOM 5400 N N . PRO B 1 353 ? -19.266 1.361 -9.219 1 92.31 353 PRO B N 1
ATOM 5401 C CA . PRO B 1 353 ? -18.516 1.985 -10.32 1 92.31 353 PRO B CA 1
ATOM 5402 C C . PRO B 1 353 ? -17.609 3.125 -9.852 1 92.31 353 PRO B C 1
ATOM 5404 O O . PRO B 1 353 ? -17.969 3.859 -8.922 1 92.31 353 PRO B O 1
ATOM 5407 N N . TRP B 1 354 ? -16.438 3.201 -10.492 1 90.75 354 TRP B N 1
ATOM 5408 C CA . TRP B 1 354 ? -15.5 4.238 -10.086 1 90.75 354 TRP B CA 1
ATOM 5409 C C . TRP B 1 354 ? -16.125 5.621 -10.211 1 90.75 354 TRP B C 1
ATOM 5411 O O . TRP B 1 354 ? -15.773 6.543 -9.477 1 90.75 354 TRP B O 1
ATOM 5421 N N . SER B 1 355 ? -16.969 5.82 -11.094 1 92.5 355 SER B N 1
ATOM 5422 C CA . SER B 1 355 ? -17.625 7.105 -11.289 1 92.5 355 SER B CA 1
ATOM 5423 C C . SER B 1 355 ? -18.391 7.531 -10.039 1 92.5 355 SER B C 1
ATOM 5425 O O . SER B 1 355 ? -18.609 8.727 -9.812 1 92.5 355 SER B O 1
ATOM 5427 N N . ALA B 1 356 ? -18.781 6.539 -9.234 1 93 356 ALA B N 1
ATOM 5428 C CA . ALA B 1 356 ? -19.484 6.836 -7.992 1 93 356 ALA B CA 1
ATOM 5429 C C . ALA B 1 356 ? -18.547 7.41 -6.941 1 93 356 ALA B C 1
ATOM 5431 O O . ALA B 1 356 ? -18.984 8 -5.957 1 93 356 ALA B O 1
ATOM 5432 N N . LEU B 1 357 ? -17.25 7.176 -7.133 1 93.38 357 LEU B N 1
ATOM 5433 C CA . LEU B 1 357 ? -16.234 7.609 -6.172 1 93.38 357 LEU B CA 1
ATOM 5434 C C . LEU B 1 357 ? -15.586 8.914 -6.625 1 93.38 357 LEU B C 1
ATOM 5436 O O . LEU B 1 357 ? -14.906 9.578 -5.836 1 93.38 357 LEU B O 1
ATOM 5440 N N . SER B 1 358 ? -15.664 9.18 -7.945 1 81.88 358 SER B N 1
ATOM 5441 C CA . SER B 1 358 ? -15.023 10.359 -8.508 1 81.88 358 SER B CA 1
ATOM 5442 C C . SER B 1 358 ? -15.852 11.609 -8.266 1 81.88 358 SER B C 1
ATOM 5444 O O . SER B 1 358 ? -16.938 11.773 -8.836 1 81.88 358 SER B O 1
ATOM 5446 N N . THR B 1 359 ? -15.602 12.109 -7.043 1 66.75 359 THR B N 1
ATOM 5447 C CA . THR B 1 359 ? -16.375 13.312 -6.75 1 66.75 359 THR B CA 1
ATOM 5448 C C . THR B 1 359 ? -15.625 14.562 -7.176 1 66.75 359 THR B C 1
ATOM 5450 O O . THR B 1 359 ? -14.391 14.594 -7.141 1 66.75 359 THR B O 1
ATOM 5453 N N . LYS B 1 360 ? -16.25 15.297 -8.148 1 56.78 360 LYS B N 1
ATOM 5454 C CA . LYS B 1 360 ? -15.664 16.578 -8.531 1 56.78 360 LYS B CA 1
ATOM 5455 C C . LYS B 1 360 ? -15.227 17.375 -7.297 1 56.78 360 LYS B C 1
ATOM 5457 O O . LYS B 1 360 ? -15.969 17.453 -6.312 1 56.78 360 LYS B O 1
ATOM 5462 N N . GLU B 1 361 ? -13.844 17.391 -7.02 1 50.97 361 GLU B N 1
ATOM 5463 C CA . GLU B 1 361 ? -13.336 18.297 -5.992 1 50.97 361 GLU B CA 1
ATOM 5464 C C . GLU B 1 361 ? -13.945 19.688 -6.133 1 50.97 361 GLU B C 1
ATOM 5466 O O . GLU B 1 361 ? -14.234 20.125 -7.242 1 50.97 361 GLU B O 1
#

Foldseek 3Di:
DDAFEEEEEDDPLSVLQLLLQVVCRVHYDHAFYEYQDDPVRVVVRVVSPHYYHNDPVPDDDGAEYEQEWDPVVVPTCRLVSLLVCLLCLHEYEYEDDDALVSLVSSLVSNVNSVFFYFYALLLCLFPQNVLLLVVLVVDVVPFPWAAKEKEFELVSVLVVLVSLQSSLVGFPPKAWDAWDDDDPVPPDDDDQWTWTWMAGNRHIYTYIYRQEAAPVHRPAPIPAGMWMWIDGPQFIWIAHHSQDFIKTAGDDDFDADPVRHGDQDDPPGVVNVDDRMDTPDDDDGDDVVCCSNPRSSSSSSVVVVVSVVCRVPVVCRVVNSVSSSSSNVSSVNVCVRRDHGHYDDDDDDDDDDVVNVPDDD/DDAFEEEEEDDPLSVLQLLLQVVCRVHYDDAFYEYQDDPVRVVVRVVSPHDYHNDPVPDDDGAEYEQEWDPVVRPTCRLVSLLVCLLCLHEYEYEDDDALVSLVSNLVSNVNSVFFYFYALLLCLFPQNVLLLVVLVVDVVPFPWAAKEKEFELVSVLVVLVSLQSSLVGFPPKAWDAWDDDDPVPPDDDDQWTWTWMAGNNHIYTYIYRQEAAPVHRPAPIPAGMWMWIDGPQFIWIAHHSQDFIKTAGDDDFDADPVRHGDQDDPPGVVNVDDRMDTPDDDDRDDVVCCSNPRSSSSSSVVVVVSVVCRVPVVCRVVNSVSSSSSNVSSVNVCVRRDHGHHDDDDDDDDDDVVNVPDDD

pLDDT: mean 95.65, std 5.52, range [50.59, 98.88]

Radius of gyration: 28.69 Å; Cα contacts (8 Å, |Δi|>4): 1603; chains: 2; bounding box: 48×90×60 Å

Organism: Amycolatopsis orientalis (NCBI:txid31958)

Nearest PDB structures (foldseek):
  5kvs-assembly1_B  TM=8.909E-01  e=6.868E-33  Yersinia enterocolitica
  4gmg-assembly2_C  TM=9.136E-01  e=2.107E-32  Yersinia enterocolitica subsp. enterocolitica 8081
  4gmg-assembly1_B  TM=8.962E-01  e=1.237E-31  Yersinia enterocolitica subsp. enterocolitica 8081
  4gmf-assembly2_D  TM=8.895E-01  e=2.512E-31  Yersinia enterocolitica subsp. enterocolitica 8081
  4gmf-assembly2_C  TM=8.594E-01  e=3.574E-30  Yersinia enterocolitica subsp. enterocolitica 8081

Secondary structure (DSSP, 8-state):
-PPEEEEEE-SSTHHHHHHHHHH-TTTEEEEEEE----HHHHHHHHHHTSPEESSGGG--S-SEEEE-S--GGGTSSHHHHHHHHHHTT--EEEESP--HHHHHHHHHHHHHHT--EEEE-SGGGSHHHHHHHHHHHHHHTTS---EEEEEEEGGGHHHHHHHHHHHHTS--SEEE-PPBP---TTTSS---EEEEEEEETTEEEEEEEE-EE-TT-TTS--S-SEEEEEEETTEEEEE-STT--EEEEEPP---B-TTS-B--SSTT-GGGGSBS-EEESSPPP-BHHHIIIIIHHHHHHHHHHHHHHHHH-GGGHHHHHHHHHHHHHHHHHHHHHH-SPEE----PPPP--GGGT----/-PPEEEEEE-SSTHHHHHHHHHH-TTTEEEEEEE----HHHHHHHHHHT-PEESSGGG--S-SEEEE-S--GGGTSSHHHHHHHHHHTT--EEEESP--HHHHHHHHHHHHHHT--EEEE-SGGGSHHHHHHHHHHHHHHTTS---EEEEEEEGGGHHHHHHHHHHHHTS--SEEE-PPBP---TTTSS---EEEEEEEETTEEEEEEEE-EE-TT-TTS--S-SEEEEEEETTEEEEE-STT--EEEEEPP---B-TTS-B--SSTT-GGGGSBS-EEESSPPP-BHHHIIIIIHHHHHHHHHHHHHHHHH-GGGHHHHHHHHHHHHHHHHHHHHHH-SPEE----PPPP--GGGT----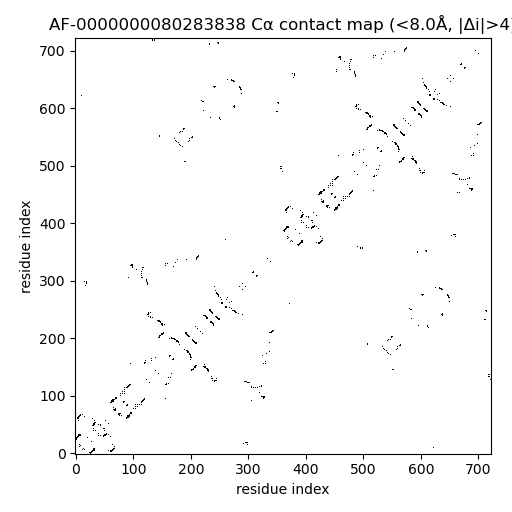

InterPro domains:
  IPR000683 Gfo/Idh/MocA-like oxidoreductase, N-terminal [PF01408] (5-120)
  IPR010091 Thiazolinyl imide reductase [TIGR01761] (3-346)
  IPR036291 NAD(P)-binding domain superfamily [SSF51735] (4-134)
  IPR048655 Thiazolinyl imine reductase-like, C-terminal [PF21390] (146-248)